Protein 6DTR (pdb70)

Sequence (393 aa):
AVKITMTSGGVGKELEVLKKQLEMFHQQYPDIEVEIIPMPDSSTERHDLYVTYFAAGETDPDVLMLDVIWPAEFAPFLEDLTADKDYFELGEFLPGTVMSVTVNGRRIVAVPWFTDAGLLYYRKDLLEKYGYDHAPRTWDELVEMAKKISQAEGIHGFVWQGARYEGLVCDFLEYLWSFGGDVLDESGKVVIDSPEAVAALQFMVDLIYKHKVTPEGVTTTYMEEDARRIFQNGEAVFMRNWPYAWSLVNSDESPIKGKVGVAPLPMGPGGRRAATLLGGWVLGINKFSSPEEKEAAKKLIKFLTSYDQQLYKAINAGQNPTRKAVYKDPKLKEAAPFMVELLGVFINALPRPRVANYTEVSDVIQRYVHAALTRQTTSEDAIKNIAKELKFLLGQ

B-factor: mean 48.44, std 20.71, range [21.74, 165.63]

Organism: Thermotoga maritima (strain ATCC 43589 / DSM 3109 / JCM 10099 / NBRC 100826 / MSB8) (NCBI:txid243274)

Solvent-accessible surface area: 16504 Å² total; per-residue (Å²): 113,40,93,0,7,0,0,6,21,29,75,54,127,45,45,89,10,3,96,114,0,17,114,61,0,77,143,119,66,93,98,10,85,31,83,42,39,116,23,33,123,49,46,107,103,6,37,87,63,0,65,80,43,13,81,72,31,75,83,53,0,0,0,0,8,0,22,12,38,14,3,10,44,2,21,81,66,5,34,67,0,33,105,25,78,116,84,3,83,2,62,88,3,1,74,5,4,28,74,1,0,29,13,142,49,114,9,5,0,0,2,6,24,3,46,0,0,0,0,0,32,24,89,40,9,5,117,140,54,62,45,140,80,16,0,140,52,3,75,45,0,11,116,2,0,98,115,0,14,148,65,60,63,31,77,1,0,0,0,0,0,8,147,44,51,5,0,0,2,1,0,0,3,6,0,11,1,22,40,8,64,3,32,56,184,90,26,108,12,52,0,83,23,113,68,0,34,45,0,0,69,19,0,16,28,0,8,38,139,50,152,3,4,24,116,31,0,18,97,32,88,36,64,60,0,26,142,39,0,21,104,18,70,0,0,0,0,4,0,35,11,84,0,52,81,65,0,40,30,119,144,8,87,3,97,48,81,6,9,19,13,35,3,0,62,2,95,89,22,106,42,3,2,0,2,9,11,53,3,0,0,0,0,86,85,6,36,106,99,30,38,81,4,0,34,60,0,0,91,18,1,1,31,72,103,13,5,19,52,10,3,57,57,9,48,19,8,2,1,22,83,50,0,1,153,20,102,110,0,136,140,62,25,82,25,13,38,103,1,34,33,6,2,94,36,3,30,12,22,17,99,16,60,46,12,81,92,2,2,78,20,1,21,143,36,0,21,18,2,0,43,165,133,40,82,6,92,59,0,0,100,53,0,5,119,57,0,87,135,50,43,70,104

Structure (mmCIF, N/CA/C/O backbone):
data_6DTR
#
_entry.id   6DTR
#
_cell.length_a   65.500
_cell.length_b   137.478
_cell.length_c   145.019
_cell.angle_alpha   90.000
_cell.angle_beta   90.000
_cell.angle_gamma   90.000
#
_symmetry.space_group_name_H-M   'C 2 2 21'
#
loop_
_entity.id
_entity.type
_entity.pdbx_description
1 polymer 'maltose-binding protein MalE3'
2 non-polymer 'SULFATE ION'
3 water water
#
loop_
_atom_site.group_PDB
_atom_site.id
_atom_site.type_symbol
_atom_site.label_atom_id
_atom_site.label_alt_id
_atom_site.label_comp_id
_atom_site.label_asym_id
_atom_site.label_entity_id
_atom_site.label_seq_id
_atom_site.pdbx_PDB_ins_code
_atom_site.Cartn_x
_atom_site.Cartn_y
_atom_site.Cartn_z
_atom_site.occupancy
_atom_site.B_iso_or_equiv
_atom_site.auth_seq_id
_atom_site.auth_comp_id
_atom_site.auth_asym_id
_atom_site.auth_atom_id
_atom_site.pdbx_PDB_model_num
ATOM 1 N N . ALA A 1 2 ? 12.690 -6.017 36.821 1.00 75.09 19 ALA A N 1
ATOM 2 C CA . ALA A 1 2 ? 12.093 -7.299 36.465 1.00 70.66 19 ALA A CA 1
ATOM 3 C C . ALA A 1 2 ? 11.726 -7.332 34.982 1.00 76.29 19 ALA A C 1
ATOM 4 O O . ALA A 1 2 ? 12.149 -8.227 34.253 1.00 97.23 19 ALA A O 1
ATOM 6 N N . VAL A 1 3 ? 10.942 -6.352 34.537 1.00 64.36 20 VAL A N 1
ATOM 7 C CA . VAL A 1 3 ? 10.506 -6.266 33.148 1.00 53.90 20 VAL A CA 1
ATOM 8 C C . VAL A 1 3 ? 11.435 -5.321 32.401 1.00 52.24 20 VAL A C 1
ATOM 9 O O . VAL A 1 3 ? 11.640 -4.173 32.817 1.00 58.23 20 VAL A O 1
ATOM 13 N N . LYS A 1 4 ? 12.001 -5.803 31.303 1.00 58.47 21 LYS A N 1
ATOM 14 C CA . LYS A 1 4 ? 12.914 -5.037 30.469 1.00 66.51 21 LYS A CA 1
ATOM 15 C C . LYS A 1 4 ? 12.247 -4.762 29.128 1.00 66.35 21 LYS A C 1
ATOM 16 O O . LYS A 1 4 ? 11.782 -5.692 28.461 1.00 68.16 21 LYS A O 1
ATOM 22 N N . ILE A 1 5 ? 12.188 -3.488 28.738 1.00 54.46 22 ILE A N 1
ATOM 23 C CA . ILE A 1 5 ? 11.645 -3.094 27.446 1.00 45.13 22 ILE A CA 1
ATOM 24 C C . ILE A 1 5 ? 12.666 -2.213 26.742 1.00 47.11 22 ILE A C 1
ATOM 25 O O . ILE A 1 5 ? 13.540 -1.611 27.367 1.00 47.33 22 ILE A O 1
ATOM 30 N N . THR A 1 6 ? 12.544 -2.145 25.418 1.00 44.51 23 THR A N 1
ATOM 31 C CA . THR A 1 6 ? 13.449 -1.364 24.591 1.00 51.67 23 THR A CA 1
ATOM 32 C C . THR A 1 6 ? 12.679 -0.282 23.841 1.00 49.94 23 THR A C 1
ATOM 33 O O . THR A 1 6 ? 11.475 -0.405 23.595 1.00 46.43 23 THR A O 1
ATOM 37 N N . MET A 1 7 ? 13.366 0.804 23.544 1.00 42.73 24 MET A N 1
ATOM 38 C CA . MET A 1 7 ? 12.805 1.958 22.877 1.00 51.79 24 MET A CA 1
ATOM 39 C C . MET A 1 7 ? 13.774 2.563 21.869 1.00 48.15 24 MET A C 1
ATOM 40 O O . MET A 1 7 ? 14.950 2.585 22.084 1.00 59.57 24 MET A O 1
ATOM 45 N N . THR A 1 8 ? 13.262 3.081 20.776 1.00 48.06 25 THR A N 1
ATOM 46 C CA . THR A 1 8 ? 14.085 3.663 19.739 1.00 56.34 25 THR A CA 1
ATOM 47 C C . THR A 1 8 ? 14.268 5.168 19.790 1.00 58.75 25 THR A C 1
ATOM 48 O O . THR A 1 8 ? 13.366 5.888 20.104 1.00 61.97 25 THR A O 1
ATOM 52 N N . SER A 1 9 ? 15.468 5.622 19.500 1.00 63.26 26 SER A N 1
ATOM 53 C CA . SER A 1 9 ? 15.779 7.033 19.424 1.00 56.68 26 SER A CA 1
ATOM 54 C C . SER A 1 9 ? 16.870 7.184 18.390 1.00 78.08 26 SER A C 1
ATOM 55 O O . SER A 1 9 ? 17.727 6.343 18.307 1.00 93.12 26 SER A O 1
ATOM 58 N N . GLY A 1 10 ? 16.859 8.232 17.583 1.00 88.15 27 GLY A N 1
ATOM 59 C CA . GLY A 1 10 ? 15.874 9.274 17.665 1.00 89.86 27 GLY A CA 1
ATOM 60 C C . GLY A 1 10 ? 16.349 10.569 18.278 1.00 93.04 27 GLY A C 1
ATOM 61 O O . GLY A 1 10 ? 15.508 11.376 18.656 1.00 112.06 27 GLY A O 1
ATOM 62 N N . GLY A 1 11 ? 17.651 10.773 18.429 1.00 77.23 28 GLY A N 1
ATOM 63 C CA . GLY A 1 11 ? 18.092 12.021 19.026 1.00 90.24 28 GLY A CA 1
ATOM 64 C C . GLY A 1 11 ? 19.428 12.677 18.775 1.00 101.21 28 GLY A C 1
ATOM 65 O O . GLY A 1 11 ? 20.437 12.033 18.561 1.00 93.84 28 GLY A O 1
ATOM 66 N N . VAL A 1 12 ? 19.402 14.002 18.853 1.00 120.66 29 VAL A N 1
ATOM 67 C CA . VAL A 1 12 ? 20.560 14.862 18.704 1.00 122.52 29 VAL A CA 1
ATOM 68 C C . VAL A 1 12 ? 21.214 14.795 20.066 1.00 107.72 29 VAL A C 1
ATOM 69 O O . VAL A 1 12 ? 20.686 14.135 20.933 1.00 113.37 29 VAL A O 1
ATOM 73 N N . GLY A 1 13 ? 22.358 15.438 20.258 1.00 94.41 30 GLY A N 1
ATOM 74 C CA . GLY A 1 13 ? 22.993 15.378 21.555 1.00 86.38 30 GLY A CA 1
ATOM 75 C C . GLY A 1 13 ? 22.233 15.970 22.722 1.00 86.31 30 GLY A C 1
ATOM 76 O O . GLY A 1 13 ? 22.081 15.282 23.702 1.00 83.02 30 GLY A O 1
ATOM 77 N N . LYS A 1 14 ? 21.696 17.182 22.646 1.00 79.28 31 LYS A N 1
ATOM 78 C CA . LYS A 1 14 ? 20.963 17.656 23.817 1.00 82.84 31 LYS A CA 1
ATOM 79 C C . LYS A 1 14 ? 19.636 16.927 23.982 1.00 77.18 31 LYS A C 1
ATOM 80 O O . LYS A 1 14 ? 19.224 16.628 25.108 1.00 71.13 31 LYS A O 1
ATOM 86 N N . GLU A 1 15 ? 18.953 16.630 22.875 1.00 73.78 32 GLU A N 1
ATOM 87 C CA . GLU A 1 15 ? 17.644 15.993 22.969 1.00 69.51 32 GLU A CA 1
ATOM 88 C C . GLU A 1 15 ? 17.747 14.555 23.466 1.00 69.59 32 GLU A C 1
ATOM 89 O O . GLU A 1 15 ? 16.801 14.047 24.078 1.00 74.24 32 GLU A O 1
ATOM 95 N N . LEU A 1 16 ? 18.877 13.884 23.223 1.00 71.89 33 LEU A N 1
ATOM 96 C CA . LEU A 1 16 ? 19.042 12.524 23.727 1.00 61.05 33 LEU A CA 1
ATOM 97 C C . LEU A 1 16 ? 19.517 12.511 25.173 1.00 62.17 33 LEU A C 1
ATOM 98 O O . LEU A 1 16 ? 19.134 11.619 25.939 1.00 63.83 33 LEU A O 1
ATOM 103 N N . GLU A 1 17 ? 20.351 13.476 25.564 1.00 58.80 34 GLU A N 1
ATOM 104 C CA . GLU A 1 17 ? 20.755 13.559 26.963 1.00 68.92 34 GLU A CA 1
ATOM 105 C C . GLU A 1 17 ? 19.561 13.850 27.863 1.00 63.77 34 GLU A C 1
ATOM 106 O O . GLU A 1 17 ? 19.501 13.353 28.993 1.00 49.95 34 GLU A O 1
ATOM 112 N N . VAL A 1 18 ? 18.595 14.630 27.375 1.00 60.81 35 VAL A N 1
ATOM 113 C CA . VAL A 1 18 ? 17.392 14.879 28.160 1.00 53.65 35 VAL A CA 1
ATOM 114 C C . VAL A 1 18 ? 16.532 13.621 28.232 1.00 53.95 35 VAL A C 1
ATOM 115 O O . VAL A 1 18 ? 15.922 13.333 29.269 1.00 44.33 35 VAL A O 1
ATOM 119 N N . LEU A 1 19 ? 16.477 12.844 27.146 1.00 40.72 36 LEU A N 1
ATOM 120 C CA . LEU A 1 19 ? 15.746 11.581 27.199 1.00 41.86 36 LEU A CA 1
ATOM 121 C C . LEU A 1 19 ? 16.334 10.652 28.252 1.00 47.24 36 LEU A C 1
ATOM 122 O O . LEU A 1 19 ? 15.596 9.931 28.935 1.00 48.38 36 LEU A O 1
ATOM 127 N N . LYS A 1 20 ? 17.661 10.660 28.401 1.00 42.17 37 LYS A N 1
ATOM 128 C CA . LYS A 1 20 ? 18.301 9.804 29.394 1.00 51.06 37 LYS A CA 1
ATOM 129 C C . LYS A 1 20 ? 17.879 10.190 30.805 1.00 42.50 37 LYS A C 1
ATOM 130 O O . LYS A 1 20 ? 17.599 9.318 31.635 1.00 46.28 37 LYS A O 1
ATOM 136 N N . LYS A 1 21 ? 17.828 11.492 31.091 1.00 42.72 38 LYS A N 1
ATOM 137 C CA . LYS A 1 21 ? 17.335 11.946 32.386 1.00 46.04 38 LYS A CA 1
ATOM 138 C C . LYS A 1 21 ? 15.879 11.553 32.591 1.00 49.28 38 LYS A C 1
ATOM 139 O O . LYS A 1 21 ? 15.494 11.126 33.687 1.00 49.43 38 LYS A O 1
ATOM 145 N N . GLN A 1 22 ? 15.053 11.688 31.546 1.00 44.99 39 GLN A N 1
ATOM 146 C CA . GLN A 1 22 ? 13.648 11.313 31.666 1.00 39.43 39 GLN A CA 1
ATOM 147 C C . GLN A 1 22 ? 13.503 9.836 32.000 1.00 36.81 39 GLN A C 1
ATOM 148 O O . GLN A 1 22 ? 12.671 9.459 32.832 1.00 40.36 39 GLN A O 1
ATOM 154 N N . LEU A 1 23 ? 14.301 8.984 31.355 1.00 39.39 40 LEU A N 1
ATOM 155 C CA . LEU A 1 23 ? 14.239 7.558 31.644 1.00 43.50 40 LEU A CA 1
ATOM 156 C C . LEU A 1 23 ? 14.734 7.256 33.052 1.00 44.94 40 LEU A C 1
ATOM 157 O O . LEU A 1 23 ? 14.228 6.335 33.701 1.00 45.82 40 LEU A O 1
ATOM 162 N N . GLU A 1 24 ? 15.713 8.021 33.539 1.00 41.36 41 GLU A N 1
ATOM 163 C CA . GLU A 1 24 ? 16.121 7.921 34.936 1.00 40.78 41 GLU A CA 1
ATOM 164 C C . GLU A 1 24 ? 14.941 8.181 35.865 1.00 46.90 41 GLU A C 1
ATOM 165 O O . GLU A 1 24 ? 14.630 7.363 36.740 1.00 44.94 41 GLU A O 1
ATOM 171 N N . MET A 1 25 ? 14.265 9.321 35.677 1.00 31.97 42 MET A N 1
ATOM 172 C CA . MET A 1 25 ? 13.116 9.652 36.515 1.00 43.83 42 MET A CA 1
ATOM 173 C C . MET A 1 25 ? 12.045 8.577 36.425 1.00 42.60 42 MET A C 1
ATOM 174 O O . MET A 1 25 ? 11.431 8.216 37.436 1.00 40.11 42 MET A O 1
ATOM 179 N N . PHE A 1 26 ? 11.806 8.056 35.216 1.00 36.26 43 PHE A N 1
ATOM 180 C CA . PHE A 1 26 ? 10.832 6.982 35.041 1.00 42.46 43 PHE A CA 1
ATOM 181 C C . PHE A 1 26 ? 11.213 5.753 35.860 1.00 41.15 43 PHE A C 1
ATOM 182 O O . PHE A 1 26 ? 10.349 5.116 36.479 1.00 40.05 43 PHE A O 1
ATOM 190 N N . HIS A 1 27 ? 12.503 5.406 35.880 1.00 35.87 44 HIS A N 1
ATOM 191 C CA . HIS A 1 27 ? 12.927 4.214 36.609 1.00 52.14 44 HIS A CA 1
ATOM 192 C C . HIS A 1 27 ? 12.777 4.396 38.119 1.00 41.67 44 HIS A C 1
ATOM 193 O O . HIS A 1 27 ? 12.529 3.421 38.837 1.00 45.25 44 HIS A O 1
ATOM 200 N N . GLN A 1 28 ? 12.903 5.632 38.615 1.00 34.77 45 GLN A N 1
ATOM 201 C CA . GLN A 1 28 ? 12.654 5.897 40.031 1.00 41.65 45 GLN A CA 1
ATOM 202 C C . GLN A 1 28 ? 11.194 5.654 40.393 1.00 41.11 45 GLN A C 1
ATOM 203 O O . GLN A 1 28 ? 10.890 5.162 41.486 1.00 42.91 45 GLN A O 1
ATOM 209 N N . GLN A 1 29 ? 10.272 6.005 39.493 1.00 38.54 46 GLN A N 1
ATOM 210 C CA . GLN A 1 29 ? 8.856 5.798 39.767 1.00 39.73 46 GLN A CA 1
ATOM 211 C C . GLN A 1 29 ? 8.418 4.371 39.457 1.00 37.93 46 GLN A C 1
ATOM 212 O O . GLN A 1 29 ? 7.445 3.884 40.039 1.00 38.94 46 GLN A O 1
ATOM 218 N N . TYR A 1 30 ? 9.130 3.680 38.571 1.00 41.94 47 TYR A N 1
ATOM 219 C CA . TYR A 1 30 ? 8.838 2.291 38.224 1.00 48.05 47 TYR A CA 1
ATOM 220 C C . TYR A 1 30 ? 10.138 1.507 38.341 1.00 47.79 47 TYR A C 1
ATOM 221 O O . TYR A 1 30 ? 10.844 1.294 37.345 1.00 55.45 47 TYR A O 1
ATOM 230 N N . PRO A 1 31 ? 10.502 1.070 39.551 1.00 56.23 48 PRO A N 1
ATOM 231 C CA . PRO A 1 31 ? 11.771 0.345 39.718 1.00 54.58 48 PRO A CA 1
ATOM 232 C C . PRO A 1 31 ? 11.763 -1.050 39.121 1.00 52.12 48 PRO A C 1
ATOM 233 O O . PRO A 1 31 ? 12.843 -1.584 38.840 1.00 48.81 48 PRO A O 1
ATOM 237 N N . ASP A 1 32 ? 10.593 -1.653 38.913 1.00 42.81 49 ASP A N 1
ATOM 238 C CA . ASP A 1 32 ? 10.498 -2.972 38.298 1.00 48.54 49 ASP A CA 1
ATOM 239 C C . ASP A 1 32 ? 10.621 -2.949 36.777 1.00 57.20 49 ASP A C 1
ATOM 240 O O . ASP A 1 32 ? 10.549 -4.016 36.156 1.00 57.49 49 ASP A O 1
ATOM 245 N N . ILE A 1 33 ? 10.799 -1.781 36.160 1.00 49.78 50 ILE A N 1
ATOM 246 C CA . ILE A 1 33 ? 10.873 -1.663 34.707 1.00 56.67 50 ILE A CA 1
ATOM 247 C C . ILE A 1 33 ? 12.196 -1.014 34.331 1.00 46.73 50 ILE A C 1
ATOM 248 O O . ILE A 1 33 ? 12.528 0.068 34.828 1.00 52.67 50 ILE A O 1
ATOM 253 N N . GLU A 1 34 ? 12.942 -1.674 33.453 1.00 48.99 51 GLU A N 1
ATOM 254 C CA . GLU A 1 34 ? 14.170 -1.132 32.897 1.00 38.81 51 GLU A CA 1
ATOM 255 C C . GLU A 1 34 ? 13.955 -0.803 31.426 1.00 53.96 51 GLU A C 1
ATOM 256 O O . GLU A 1 34 ? 13.357 -1.588 30.684 1.00 45.18 51 GLU A O 1
ATOM 262 N N . VAL A 1 35 ? 14.436 0.362 31.009 1.00 45.41 52 VAL A N 1
ATOM 263 C CA . VAL A 1 35 ? 14.282 0.829 29.641 1.00 45.13 52 VAL A CA 1
ATOM 264 C C . VAL A 1 35 ? 15.664 0.900 29.013 1.00 45.99 52 VAL A C 1
ATOM 265 O O . VAL A 1 35 ? 16.608 1.417 29.622 1.00 51.55 52 VAL A O 1
ATOM 269 N N . GLU A 1 36 ? 15.778 0.370 27.801 1.00 44.57 53 GLU A N 1
ATOM 270 C CA . GLU A 1 36 ? 17.023 0.334 27.052 1.00 53.49 53 GLU A CA 1
ATOM 271 C C . GLU A 1 36 ? 16.800 1.052 25.730 1.00 53.00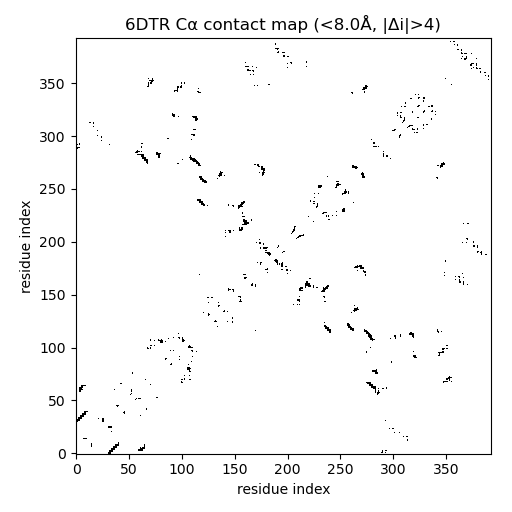 53 GLU A C 1
ATOM 272 O O . GLU A 1 36 ? 15.831 0.762 25.020 1.00 50.51 53 GLU A O 1
ATOM 278 N N . ILE A 1 37 ? 17.669 2.003 25.415 1.00 45.94 54 ILE A N 1
ATOM 279 C CA . ILE A 1 37 ? 17.548 2.769 24.181 1.00 60.05 54 ILE A CA 1
ATOM 280 C C . ILE A 1 37 ? 18.268 2.020 23.067 1.00 58.03 54 ILE A C 1
ATOM 281 O O . ILE A 1 37 ? 19.449 1.688 23.193 1.00 63.66 54 ILE A O 1
ATOM 286 N N . ILE A 1 38 ? 17.546 1.746 21.982 1.00 69.38 55 ILE A N 1
ATOM 287 C CA . ILE A 1 38 ? 18.131 1.137 20.786 1.00 65.24 55 ILE A CA 1
ATOM 288 C C . ILE A 1 38 ? 18.562 2.268 19.859 1.00 62.25 55 ILE A C 1
ATOM 289 O O . ILE A 1 38 ? 17.694 2.987 19.334 1.00 55.44 55 ILE A O 1
ATOM 294 N N . PRO A 1 39 ? 19.861 2.472 19.639 1.00 79.67 56 PRO A N 1
ATOM 295 C CA . PRO A 1 39 ? 20.304 3.582 18.789 1.00 83.22 56 PRO A CA 1
ATOM 296 C C . PRO A 1 39 ? 19.784 3.428 17.369 1.00 77.19 56 PRO A C 1
ATOM 297 O O . PRO A 1 39 ? 19.725 2.324 16.825 1.00 77.32 56 PRO A O 1
ATOM 301 N N . MET A 1 40 ? 19.420 4.556 16.772 1.00 86.11 57 MET A N 1
ATOM 302 C CA . MET A 1 40 ? 18.698 4.596 15.515 1.00 93.15 57 MET A CA 1
ATOM 303 C C . MET A 1 40 ? 19.325 5.631 14.592 1.00 117.08 57 MET A C 1
ATOM 304 O O . MET A 1 40 ? 19.872 6.637 15.063 1.00 92.64 57 MET A O 1
ATOM 309 N N . PRO A 1 41 ? 19.296 5.397 13.275 1.00 126.00 58 PRO A N 1
ATOM 310 C CA . PRO A 1 41 ? 19.890 6.363 12.343 1.00 117.43 58 PRO A CA 1
ATOM 311 C C . PRO A 1 41 ? 19.207 7.719 12.436 1.00 134.03 58 PRO A C 1
ATOM 312 O O . PRO A 1 41 ? 17.989 7.814 12.602 1.00 132.73 58 PRO A O 1
ATOM 316 N N . ASP A 1 42 ? 20.012 8.778 12.328 1.00 131.16 59 ASP A N 1
ATOM 317 C CA . ASP A 1 42 ? 19.461 10.124 12.420 1.00 132.56 59 ASP A CA 1
ATOM 318 C C . ASP A 1 42 ? 18.647 10.484 11.185 1.00 132.65 59 ASP A C 1
ATOM 319 O O . ASP A 1 42 ? 17.739 11.319 11.269 1.00 130.89 59 ASP A O 1
ATOM 324 N N . SER A 1 43 ? 18.947 9.871 10.042 1.00 128.62 60 SER A N 1
ATOM 325 C CA . SER A 1 43 ? 18.175 10.121 8.832 1.00 125.71 60 SER A CA 1
ATOM 326 C C . SER A 1 43 ? 16.787 9.503 8.954 1.00 118.70 60 SER A C 1
ATOM 327 O O . SER A 1 43 ? 16.637 8.363 9.405 1.00 116.24 60 SER A O 1
ATOM 330 N N . SER A 1 44 ? 15.769 10.269 8.558 1.00 114.05 61 SER A N 1
ATOM 331 C CA . SER A 1 44 ? 14.404 9.759 8.602 1.00 102.98 61 SER A CA 1
ATOM 332 C C . SER A 1 44 ? 14.217 8.609 7.620 1.00 113.98 61 SER A C 1
ATOM 333 O O . SER A 1 44 ? 13.501 7.643 7.910 1.00 105.47 61 SER A O 1
ATOM 336 N N . THR A 1 45 ? 14.874 8.686 6.461 1.00 132.06 62 THR A N 1
ATOM 337 C CA . THR A 1 45 ? 14.729 7.654 5.438 1.00 119.36 62 THR A CA 1
ATOM 338 C C . THR A 1 45 ? 15.461 6.376 5.831 1.00 114.53 62 THR A C 1
ATOM 339 O O . THR A 1 45 ? 14.887 5.281 5.792 1.00 107.37 62 THR A O 1
ATOM 343 N N . GLU A 1 46 ? 16.736 6.498 6.214 1.00 116.40 63 GLU A N 1
ATOM 344 C CA . GLU A 1 46 ? 17.555 5.360 6.628 1.00 117.21 63 GLU A CA 1
ATOM 345 C C . GLU A 1 46 ? 16.949 4.589 7.795 1.00 113.27 63 GLU A C 1
ATOM 346 O O . GLU A 1 46 ? 17.416 3.488 8.109 1.00 105.01 63 GLU A O 1
ATOM 352 N N . ARG A 1 47 ? 15.912 5.136 8.427 1.00 116.78 64 ARG A N 1
ATOM 353 C CA . ARG A 1 47 ? 15.294 4.575 9.617 1.00 115.64 64 ARG A CA 1
ATOM 354 C C . ARG A 1 47 ? 13.879 4.068 9.375 1.00 104.74 64 ARG A C 1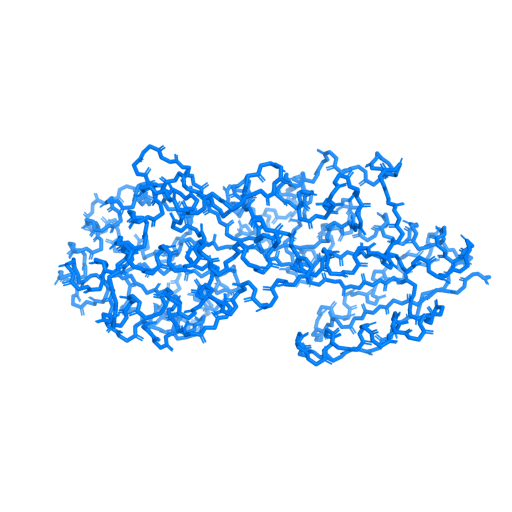
ATOM 355 O O . ARG A 1 47 ? 13.407 3.205 10.124 1.00 77.47 64 ARG A O 1
ATOM 363 N N . HIS A 1 48 ? 13.205 4.572 8.340 1.00 98.57 65 HIS A N 1
ATOM 364 C CA . HIS A 1 48 ? 11.898 4.045 7.968 1.00 97.13 65 HIS A CA 1
ATOM 365 C C . HIS A 1 48 ? 12.001 2.602 7.482 1.00 115.20 65 HIS A C 1
ATOM 366 O O . HIS A 1 48 ? 11.123 1.780 7.770 1.00 100.95 65 HIS A O 1
ATOM 373 N N . ASP A 1 49 ? 13.064 2.276 6.740 1.00 133.05 66 ASP A N 1
ATOM 374 C CA . ASP A 1 49 ? 13.271 0.902 6.295 1.00 127.32 66 ASP A CA 1
ATOM 375 C C . ASP A 1 49 ? 13.756 0.008 7.426 1.00 120.66 66 ASP A C 1
ATOM 376 O O . ASP A 1 49 ? 13.551 -1.210 7.379 1.00 110.95 66 ASP A O 1
ATOM 381 N N . LEU A 1 50 ? 14.400 0.592 8.440 1.00 115.44 67 LEU A N 1
ATOM 382 C CA . LEU A 1 50 ? 14.855 -0.188 9.586 1.00 119.14 67 LEU A CA 1
ATOM 383 C C . LEU A 1 50 ? 13.675 -0.814 10.321 1.00 113.92 67 LEU A C 1
ATOM 384 O O . LEU A 1 50 ? 13.713 -1.993 10.691 1.00 106.89 67 LEU A O 1
ATOM 389 N N . TYR A 1 51 ? 12.608 -0.037 10.524 1.00 116.93 68 TYR A N 1
ATOM 390 C CA . TYR A 1 51 ? 11.443 -0.530 11.253 1.00 100.18 68 TYR A CA 1
ATOM 391 C C . TYR A 1 51 ? 10.694 -1.597 10.464 1.00 116.25 68 TYR A C 1
ATOM 392 O O . TYR A 1 51 ? 10.255 -2.603 11.035 1.00 107.27 68 TYR A O 1
ATOM 401 N N . VAL A 1 52 ? 10.494 -1.370 9.160 1.00 122.77 69 VAL A N 1
ATOM 402 C CA . VAL A 1 52 ? 9.805 -2.346 8.319 1.00 89.13 69 VAL A CA 1
ATOM 403 C C . VAL A 1 52 ? 10.508 -3.693 8.385 1.00 92.46 69 VAL A C 1
ATOM 404 O O . VAL A 1 52 ? 9.862 -4.744 8.296 1.00 83.32 69 VAL A O 1
ATOM 408 N N . THR A 1 53 ? 11.831 -3.683 8.583 1.00 106.23 70 THR A N 1
ATOM 409 C CA . THR A 1 53 ? 12.571 -4.914 8.846 1.00 81.89 70 THR A CA 1
ATOM 410 C C . THR A 1 53 ? 12.121 -5.571 10.146 1.00 90.35 70 THR A C 1
ATOM 411 O O . THR A 1 53 ? 11.955 -6.795 10.198 1.00 95.22 70 THR A O 1
ATOM 415 N N . TYR A 1 54 ? 11.929 -4.776 11.208 1.00 93.85 71 TYR A N 1
ATOM 416 C CA . TYR A 1 54 ? 11.460 -5.320 12.483 1.00 85.70 71 TYR A CA 1
ATOM 417 C C . TYR A 1 54 ? 10.096 -5.985 12.340 1.00 93.54 71 TYR A C 1
ATOM 418 O O . TYR A 1 54 ? 9.820 -6.999 12.989 1.00 85.58 71 TYR A O 1
ATOM 427 N N . PHE A 1 55 ? 9.224 -5.418 11.506 1.00 110.66 72 PHE A N 1
ATOM 428 C CA . PHE A 1 55 ? 7.907 -5.993 11.259 1.00 111.42 72 PHE A CA 1
ATOM 429 C C . PHE A 1 55 ? 7.867 -6.899 10.034 1.00 117.48 72 PHE A C 1
ATOM 430 O O . PHE A 1 55 ? 6.902 -7.658 9.868 1.00 98.73 72 PHE A O 1
ATOM 438 N N . ALA A 1 56 ? 8.876 -6.834 9.169 1.00 98.60 73 ALA A N 1
ATOM 439 C CA . ALA A 1 56 ? 9.068 -7.902 8.198 1.00 98.10 73 ALA A CA 1
ATOM 440 C C . ALA A 1 56 ? 9.260 -9.207 8.957 1.00 101.32 73 ALA A C 1
ATOM 441 O O . ALA A 1 56 ? 8.436 -10.123 8.862 1.00 73.87 73 ALA A O 1
ATOM 443 N N . ALA A 1 57 ? 10.324 -9.267 9.755 1.00 114.59 74 ALA A N 1
ATOM 444 C CA . ALA A 1 57 ? 10.677 -10.444 10.534 1.00 90.80 74 ALA A CA 1
ATOM 445 C C . ALA A 1 57 ? 9.927 -10.542 11.858 1.00 98.64 74 ALA A C 1
ATOM 446 O O . ALA A 1 57 ? 10.134 -11.518 12.590 1.00 94.67 74 ALA A O 1
ATOM 448 N N . GLY A 1 58 ? 9.080 -9.565 12.189 1.00 101.75 75 GLY A N 1
ATOM 449 C CA . GLY A 1 58 ? 8.221 -9.641 13.359 1.00 85.47 75 GLY A CA 1
ATOM 450 C C . GLY A 1 58 ? 8.955 -9.783 14.676 1.00 105.46 75 GLY A C 1
ATOM 451 O O . GLY A 1 58 ? 8.597 -10.621 15.508 1.00 98.43 75 GLY A O 1
ATOM 452 N N . GLU A 1 59 ? 9.980 -8.960 14.876 1.00 116.52 76 GLU A N 1
ATOM 453 C CA . GLU A 1 59 ? 10.795 -9.044 16.079 1.00 95.48 76 GLU A CA 1
ATOM 454 C C . GLU A 1 59 ? 9.992 -8.671 17.320 1.00 86.41 76 GLU A C 1
ATOM 455 O O . GLU A 1 59 ? 9.038 -7.892 17.263 1.00 84.39 76 GLU A O 1
ATOM 461 N N . THR A 1 60 ? 10.390 -9.253 18.455 1.00 107.42 77 THR A N 1
ATOM 462 C CA . THR A 1 60 ? 9.843 -8.858 19.746 1.00 104.19 77 THR A CA 1
ATOM 463 C C . THR A 1 60 ? 10.400 -7.526 20.227 1.00 104.16 77 THR A C 1
ATOM 464 O O . THR A 1 60 ? 9.773 -6.874 21.069 1.00 79.79 77 THR A O 1
ATOM 468 N N . ASP A 1 61 ? 11.559 -7.120 19.718 1.00 95.40 78 ASP A N 1
ATOM 469 C CA . ASP A 1 61 ? 12.151 -5.828 20.024 1.00 63.44 78 ASP A CA 1
ATOM 470 C C . ASP A 1 61 ? 12.342 -5.048 18.731 1.00 74.09 78 ASP A C 1
ATOM 471 O O . ASP A 1 61 ? 12.659 -5.636 17.698 1.00 82.94 78 ASP A O 1
ATOM 476 N N . PRO A 1 62 ? 12.172 -3.716 18.782 1.00 56.93 79 PRO A N 1
ATOM 477 C CA . PRO A 1 62 ? 11.888 -2.900 19.968 1.00 59.26 79 PRO A CA 1
ATOM 478 C C . PRO A 1 62 ? 10.425 -2.899 20.383 1.00 53.08 79 PRO A C 1
ATOM 479 O O . PRO A 1 62 ? 9.544 -3.185 19.569 1.00 51.62 79 PRO A O 1
ATOM 483 N N . ASP A 1 63 ? 10.179 -2.572 21.650 1.00 49.65 80 ASP A N 1
ATOM 484 C CA . ASP A 1 63 ? 8.824 -2.526 22.182 1.00 42.22 80 ASP A CA 1
ATOM 485 C C . ASP A 1 63 ? 8.162 -1.170 21.967 1.00 39.25 80 ASP A C 1
ATOM 486 O O . ASP A 1 63 ? 6.966 -1.106 21.662 1.00 37.51 80 ASP A O 1
ATOM 491 N N . VAL A 1 64 ? 8.911 -0.084 22.128 1.00 35.50 81 VAL A N 1
ATOM 492 C CA . VAL A 1 64 ? 8.376 1.266 22.007 1.00 42.79 81 VAL A CA 1
ATOM 493 C C . VAL A 1 64 ? 9.000 1.909 20.779 1.00 48.14 81 VAL A C 1
ATOM 494 O O . VAL A 1 64 ? 10.226 2.072 20.707 1.00 44.42 81 VAL A O 1
ATOM 498 N N . LEU A 1 65 ? 8.155 2.281 19.821 1.00 37.56 82 LEU A N 1
ATOM 499 C CA . LEU A 1 65 ? 8.600 2.832 18.548 1.00 52.43 82 LEU A CA 1
ATOM 500 C C . LEU A 1 65 ? 8.439 4.347 18.553 1.00 33.12 82 LEU A C 1
ATOM 501 O O . LEU A 1 65 ? 7.358 4.862 18.861 1.00 38.20 82 LEU A O 1
ATOM 506 N N . MET A 1 66 ? 9.511 5.055 18.212 1.00 33.85 83 MET A N 1
ATOM 507 C CA . MET A 1 66 ? 9.441 6.485 17.934 1.00 39.60 83 MET A CA 1
ATOM 508 C C . MET A 1 66 ? 9.167 6.655 16.442 1.00 45.73 83 MET A C 1
ATOM 509 O O . MET A 1 66 ? 10.008 6.307 15.607 1.00 48.34 83 MET A O 1
ATOM 514 N N . LEU A 1 67 ? 7.992 7.183 16.106 1.00 46.31 84 LEU A N 1
ATOM 515 C CA . LEU A 1 67 ? 7.509 7.220 14.731 1.00 35.48 84 LEU A CA 1
ATOM 516 C C . LEU A 1 67 ? 7.313 8.652 14.260 1.00 35.82 84 LEU A C 1
ATOM 517 O O . LEU A 1 67 ? 6.771 9.487 14.990 1.00 36.38 84 LEU A O 1
ATOM 522 N N . ASP A 1 68 ? 7.746 8.926 13.030 1.00 38.46 85 ASP A N 1
ATOM 523 C CA . ASP A 1 68 ? 7.410 10.181 12.373 1.00 29.95 85 ASP A CA 1
ATOM 524 C C . ASP A 1 68 ? 5.897 10.294 12.214 1.00 32.79 85 ASP A C 1
ATOM 525 O O . ASP A 1 68 ? 5.185 9.296 12.074 1.00 31.89 85 ASP A O 1
ATOM 530 N N . VAL A 1 69 ? 5.404 11.534 12.243 1.00 32.55 86 VAL A N 1
ATOM 531 C CA . VAL A 1 69 ? 3.964 11.769 12.229 1.00 35.05 86 VAL A CA 1
ATOM 532 C C . VAL A 1 69 ? 3.310 11.278 10.936 1.00 40.33 86 VAL A C 1
ATOM 533 O O . VAL A 1 69 ? 2.087 11.094 10.891 1.00 31.87 86 VAL A O 1
ATOM 537 N N . ILE A 1 70 ? 4.091 11.044 9.878 1.00 25.84 87 ILE A N 1
ATOM 538 C CA . ILE A 1 70 ? 3.528 10.541 8.629 1.00 39.91 87 ILE A CA 1
ATOM 539 C C . ILE A 1 70 ? 3.616 9.024 8.499 1.00 42.27 87 ILE A C 1
ATOM 540 O O . ILE A 1 70 ? 3.226 8.484 7.456 1.00 46.55 87 ILE A O 1
ATOM 545 N N . TRP A 1 71 ? 4.099 8.315 9.526 1.00 34.47 88 TRP A N 1
ATOM 546 C CA . TRP A 1 71 ? 4.230 6.858 9.464 1.00 34.61 88 TRP A CA 1
ATOM 547 C C . TRP A 1 71 ? 3.093 6.034 10.085 1.00 39.87 88 TRP A C 1
ATOM 548 O O . TRP A 1 71 ? 2.985 4.846 9.755 1.00 39.47 88 TRP A O 1
ATOM 559 N N . PRO A 1 72 ? 2.250 6.569 10.987 1.00 38.97 89 PRO A N 1
ATOM 560 C CA . PRO A 1 72 ? 1.261 5.689 11.647 1.00 38.15 89 PRO A CA 1
ATOM 561 C C . PRO A 1 72 ? 0.422 4.808 10.733 1.00 36.27 89 PRO A C 1
ATOM 562 O O . PRO A 1 72 ? 0.186 3.641 11.074 1.00 36.33 89 PRO A O 1
ATOM 566 N N . ALA A 1 73 ? -0.050 5.324 9.595 1.00 38.63 90 ALA A N 1
ATOM 567 C CA . ALA A 1 73 ? -0.911 4.515 8.734 1.00 39.51 90 ALA A CA 1
ATOM 568 C C . ALA A 1 73 ? -0.152 3.337 8.139 1.00 38.07 90 ALA A C 1
ATOM 569 O O . ALA A 1 73 ? -0.709 2.246 7.985 1.00 46.17 90 ALA A O 1
ATOM 571 N N . GLU A 1 74 ? 1.124 3.534 7.811 1.00 37.01 91 GLU A N 1
ATOM 572 C CA . GLU A 1 74 ? 1.917 2.443 7.258 1.00 34.63 91 GLU A CA 1
ATOM 573 C C . GLU A 1 74 ? 2.189 1.368 8.303 1.00 51.66 91 GLU A C 1
ATOM 574 O O . GLU A 1 74 ? 2.162 0.172 7.992 1.00 43.58 91 GLU A O 1
ATOM 580 N N . PHE A 1 75 ? 2.452 1.773 9.544 1.00 38.72 92 PHE A N 1
ATOM 581 C CA . PHE A 1 75 ? 2.791 0.846 10.615 1.00 36.68 92 PHE A CA 1
ATOM 582 C C . PHE A 1 75 ? 1.575 0.282 11.338 1.00 37.48 92 PHE A C 1
ATOM 583 O O . PHE A 1 75 ? 1.730 -0.650 12.131 1.00 40.43 92 PHE A O 1
ATOM 591 N N . ALA A 1 76 ? 0.384 0.823 11.090 1.00 35.42 93 ALA A N 1
ATOM 592 C CA . ALA A 1 76 ? -0.795 0.467 11.877 1.00 33.16 93 ALA A CA 1
ATOM 593 C C . ALA A 1 76 ? -1.073 -1.034 11.981 1.00 48.52 93 ALA A C 1
ATOM 594 O O . ALA A 1 76 ? -1.510 -1.474 13.060 1.00 43.33 93 ALA A O 1
ATOM 596 N N . PRO A 1 77 ? -0.878 -1.862 10.946 1.00 44.30 94 PRO A N 1
ATOM 597 C CA . PRO A 1 77 ? -1.124 -3.304 11.126 1.00 40.98 94 PRO A CA 1
ATOM 598 C C . PRO A 1 77 ? -0.189 -3.966 12.123 1.00 44.38 94 PRO A C 1
ATOM 599 O O . PRO A 1 77 ? -0.507 -5.056 12.612 1.00 41.75 94 PRO A O 1
ATOM 603 N N . PHE A 1 78 ? 0.940 -3.343 12.457 1.00 38.99 95 PHE A N 1
ATOM 604 C CA . PHE A 1 78 ? 1.912 -3.932 13.364 1.00 33.30 95 PHE A CA 1
ATOM 605 C C . PHE A 1 78 ? 1.977 -3.235 14.717 1.00 49.12 95 PHE A C 1
ATOM 606 O O . PHE A 1 78 ? 2.832 -3.584 15.538 1.00 47.26 95 PHE A O 1
ATOM 614 N N . LEU A 1 79 ? 1.097 -2.277 14.979 1.00 38.98 96 LEU A N 1
ATOM 615 C CA . LEU A 1 79 ? 1.121 -1.518 16.219 1.00 41.01 96 LEU A CA 1
ATOM 616 C C . LEU A 1 79 ? -0.041 -1.931 17.112 1.00 42.45 96 LEU A C 1
ATOM 617 O O . LEU A 1 79 ? -1.140 -2.226 16.637 1.00 40.97 96 LEU A O 1
ATOM 622 N N . GLU A 1 80 ? 0.223 -1.959 18.415 1.00 46.26 97 GLU A N 1
ATOM 623 C CA . GLU A 1 80 ? -0.815 -2.254 19.393 1.00 38.88 97 GLU A CA 1
ATOM 624 C C . GLU A 1 80 ? -1.951 -1.245 19.280 1.00 36.42 97 GLU A C 1
ATOM 625 O O . GLU A 1 80 ? -1.723 -0.042 19.126 1.00 38.01 97 GLU A O 1
ATOM 631 N N . ASP A 1 81 ? -3.182 -1.743 19.335 1.00 37.08 98 ASP A N 1
ATOM 632 C CA . ASP A 1 81 ? -4.342 -0.865 19.312 1.00 32.93 98 ASP A CA 1
ATOM 633 C C . ASP A 1 81 ? -4.515 -0.234 20.686 1.00 43.94 98 ASP A C 1
ATOM 634 O O . ASP A 1 81 ? -4.577 -0.937 21.699 1.00 46.62 98 ASP A O 1
ATOM 639 N N . LEU A 1 82 ? -4.587 1.096 20.716 1.00 38.48 99 LEU A N 1
ATOM 640 C CA . LEU A 1 82 ? -4.666 1.847 21.961 1.00 40.21 99 LEU A CA 1
ATOM 641 C C . LEU A 1 82 ? -6.013 2.530 22.146 1.00 43.90 99 LEU A C 1
ATOM 642 O O . LEU A 1 82 ? -6.158 3.353 23.057 1.00 43.07 99 LEU A O 1
ATOM 647 N N . THR A 1 83 ? -7.001 2.202 21.309 1.00 37.04 100 THR A N 1
ATOM 648 C CA . THR A 1 83 ? -8.278 2.910 21.350 1.00 42.90 100 THR A CA 1
ATOM 649 C C . THR A 1 83 ? -8.938 2.795 22.718 1.00 40.67 100 THR A C 1
ATOM 650 O O . THR A 1 83 ? -9.541 3.757 23.204 1.00 47.60 100 THR A O 1
ATOM 654 N N . ALA A 1 84 ? -8.845 1.623 23.352 1.00 42.76 101 ALA A N 1
ATOM 655 C CA . ALA A 1 84 ? -9.442 1.447 24.672 1.00 46.40 101 ALA A CA 1
ATOM 656 C C . ALA A 1 84 ? -8.721 2.257 25.736 1.00 45.96 101 ALA A C 1
ATOM 657 O O . ALA A 1 84 ? -9.303 2.526 26.790 1.00 52.86 101 ALA A O 1
ATOM 659 N N . ASP A 1 85 ? -7.478 2.663 25.472 1.00 43.80 102 ASP A N 1
ATOM 660 C CA . ASP A 1 85 ? -6.655 3.399 26.419 1.00 35.48 102 ASP A CA 1
ATOM 661 C C . ASP A 1 85 ? -6.690 4.906 26.189 1.00 43.13 102 ASP A C 1
ATOM 662 O O . ASP A 1 85 ? -5.833 5.623 26.716 1.00 35.71 102 ASP A O 1
ATOM 667 N N . LYS A 1 86 ? -7.660 5.408 25.423 1.00 35.47 103 LYS A N 1
ATOM 668 C CA . LYS A 1 86 ? -7.605 6.817 25.057 1.00 46.99 103 LYS A CA 1
ATOM 669 C C . LYS A 1 86 ? -7.770 7.719 26.275 1.00 39.05 103 LYS A C 1
ATOM 670 O O . LYS A 1 86 ? -7.157 8.790 26.333 1.00 37.13 103 LYS A O 1
ATOM 676 N N . ASP A 1 87 ? -8.554 7.299 27.268 1.00 39.07 104 ASP A N 1
ATOM 677 C CA . ASP A 1 87 ? -8.682 8.108 28.475 1.00 38.29 104 ASP A CA 1
ATOM 678 C C . ASP A 1 87 ? -7.519 7.883 29.433 1.00 36.50 104 ASP A C 1
ATOM 679 O O . ASP A 1 87 ? -7.115 8.815 30.135 1.00 40.36 104 ASP A O 1
ATOM 684 N N . TYR A 1 88 ? -6.957 6.672 29.454 1.00 31.18 105 TYR A N 1
ATOM 685 C CA . TYR A 1 88 ? -5.737 6.425 30.217 1.00 35.80 105 TYR A CA 1
ATOM 686 C C . TYR A 1 88 ? -4.622 7.375 29.796 1.00 43.38 105 TYR A C 1
ATOM 687 O O . TYR A 1 88 ? -3.882 7.893 30.642 1.00 36.57 105 TYR A O 1
ATOM 696 N N . PHE A 1 89 ? -4.494 7.627 28.497 1.00 37.15 106 PHE A N 1
ATOM 697 C CA . PHE A 1 89 ? -3.507 8.561 27.976 1.00 37.26 106 PHE A CA 1
ATOM 698 C C . PHE A 1 89 ? -4.002 10.005 27.935 1.00 33.81 106 PHE A C 1
ATOM 699 O O . PHE A 1 89 ? -3.224 10.896 27.575 1.00 39.27 106 PHE A O 1
ATOM 707 N N . GLU A 1 90 ? -5.269 10.252 28.285 1.00 30.99 107 GLU A N 1
ATOM 708 C CA . GLU A 1 90 ? -5.842 11.603 28.354 1.00 32.06 107 GLU A CA 1
ATOM 709 C C . GLU A 1 90 ? -5.776 12.325 27.008 1.00 33.04 107 GLU A C 1
ATOM 710 O O . GLU A 1 90 ? -5.459 13.515 26.936 1.00 31.56 107 GLU A O 1
ATOM 716 N N . LEU A 1 91 ? -6.115 11.611 25.931 1.00 37.89 108 LEU A N 1
ATOM 717 C CA . LEU A 1 91 ? -5.972 12.179 24.594 1.00 35.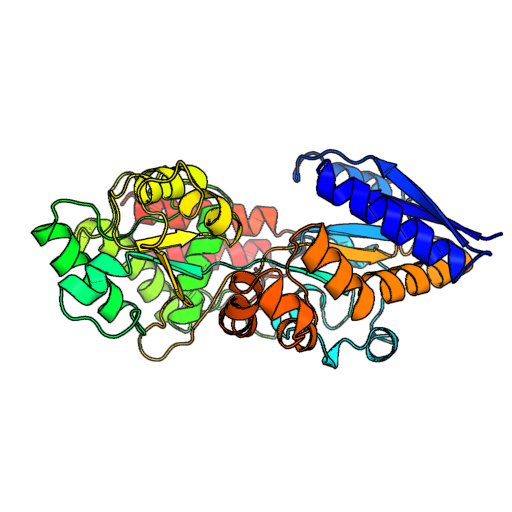81 108 LEU A CA 1
ATOM 718 C C . LEU A 1 91 ? -6.910 13.357 24.349 1.00 36.39 108 LEU A C 1
ATOM 719 O O . LEU A 1 91 ? -6.654 14.149 23.436 1.00 37.68 108 LEU A O 1
ATOM 724 N N . GLY A 1 92 ? -7.970 13.507 25.148 1.00 34.98 109 GLY A N 1
ATOM 725 C CA . GLY A 1 92 ? -8.828 14.672 25.026 1.00 34.09 109 GLY A CA 1
ATOM 726 C C . GLY A 1 92 ? -8.154 15.974 25.410 1.00 34.09 109 GLY A C 1
ATOM 727 O O . GLY A 1 92 ? -8.685 17.047 25.115 1.00 39.60 109 GLY A O 1
ATOM 728 N N . GLU A 1 93 ? -6.991 15.905 26.054 1.00 34.66 110 GLU A N 1
ATOM 729 C CA . GLU A 1 93 ? -6.237 17.080 26.460 1.00 28.82 110 GLU A CA 1
ATOM 730 C C . GLU A 1 93 ? -5.089 17.395 25.514 1.00 37.43 110 GLU A C 1
ATOM 731 O O . GLU A 1 93 ? -4.293 18.291 25.807 1.00 35.30 110 GLU A O 1
ATOM 737 N N . PHE A 1 94 ? -4.979 16.677 24.399 1.00 33.84 111 PHE A N 1
ATOM 738 C CA . PHE A 1 94 ? -3.959 16.915 23.388 1.00 31.53 111 PHE A CA 1
ATOM 739 C C . PHE A 1 94 ? -4.530 17.776 22.268 1.00 31.27 111 PHE A C 1
ATOM 740 O O . PHE A 1 94 ? -5.746 17.867 22.083 1.00 33.64 111 PHE A O 1
ATOM 748 N N . LEU A 1 95 ? -3.634 18.415 21.525 1.00 33.67 112 LEU A N 1
ATOM 749 C CA . LEU A 1 95 ? -4.053 19.224 20.387 1.00 36.89 112 LEU A CA 1
ATOM 750 C C . LEU A 1 95 ? -4.841 18.359 19.404 1.00 34.58 112 LEU A C 1
ATOM 751 O O . LEU A 1 95 ? -4.411 17.243 19.088 1.00 33.43 112 LEU A O 1
ATOM 756 N N . PRO A 1 96 ? -5.993 18.827 18.917 1.00 44.12 113 PRO A N 1
ATOM 757 C CA . PRO A 1 96 ? -6.834 17.973 18.056 1.00 41.05 113 PRO A CA 1
ATOM 758 C C . PRO A 1 96 ? -6.126 17.434 16.825 1.00 35.96 113 PRO A C 1
ATOM 759 O O . PRO A 1 96 ? -6.349 16.277 16.447 1.00 34.66 113 PRO A O 1
ATOM 763 N N . GLY A 1 97 ? -5.281 18.243 16.184 1.00 33.08 114 GLY A N 1
ATOM 764 C CA . GLY A 1 97 ? -4.572 17.768 15.007 1.00 32.55 114 GLY A CA 1
ATOM 765 C C . GLY A 1 97 ? -3.673 16.585 15.305 1.00 37.93 114 GLY A C 1
ATOM 766 O O . GLY A 1 97 ? -3.532 15.676 14.482 1.00 33.55 114 GLY A O 1
ATOM 767 N N . THR A 1 98 ? -3.062 16.571 16.492 1.00 33.24 115 THR A N 1
ATOM 768 C CA . THR A 1 98 ? -2.159 15.478 16.831 1.00 28.96 115 THR A CA 1
ATOM 769 C C . THR A 1 98 ? -2.926 14.191 17.127 1.00 31.19 115 THR A C 1
ATOM 770 O O . THR A 1 98 ? -2.423 13.092 16.861 1.00 31.09 115 THR A O 1
ATOM 774 N N . VAL A 1 99 ? -4.146 14.297 17.653 1.00 30.30 116 VAL A N 1
ATOM 775 C CA . VAL A 1 99 ? -4.954 13.100 17.862 1.00 32.80 116 VAL A CA 1
ATOM 776 C C . VAL A 1 99 ? -5.398 12.524 16.524 1.00 34.33 116 VAL A C 1
ATOM 777 O O . VAL A 1 99 ? -5.406 11.303 16.330 1.00 33.51 116 VAL A O 1
ATOM 781 N N . MET A 1 100 ? -5.767 13.390 15.577 1.00 40.35 117 MET A N 1
ATOM 782 C CA . MET A 1 100 ? -6.079 12.916 14.232 1.00 34.87 117 MET A CA 1
ATOM 783 C C . MET A 1 100 ? -4.909 12.149 13.630 1.00 35.37 117 MET A C 1
ATOM 784 O O . MET A 1 100 ? -5.099 11.081 13.038 1.00 38.81 117 MET A O 1
ATOM 789 N N . SER A 1 101 ? -3.685 12.668 13.789 1.00 35.55 118 SER A N 1
ATOM 790 C CA . SER A 1 101 ? -2.520 12.070 13.143 1.00 29.96 118 SER A CA 1
ATOM 791 C C . SER A 1 101 ? -2.224 10.652 13.625 1.00 36.87 118 SER A C 1
ATOM 792 O O . SER A 1 101 ? -1.489 9.930 12.945 1.00 40.56 118 SER A O 1
ATOM 795 N N . VAL A 1 102 ? -2.754 10.237 14.778 1.00 36.81 119 VAL A N 1
ATOM 796 C CA . VAL A 1 102 ? -2.515 8.891 15.298 1.00 35.06 119 VAL A CA 1
ATOM 797 C C . VAL A 1 102 ? -3.741 8.001 15.193 1.00 37.06 119 VAL A C 1
ATOM 798 O O . VAL A 1 102 ? -3.699 6.844 15.642 1.00 39.12 119 VAL A O 1
ATOM 802 N N . THR A 1 103 ? -4.827 8.495 14.612 1.00 37.35 120 THR A N 1
ATOM 803 C CA . THR A 1 103 ? -6.038 7.717 14.391 1.00 38.47 120 THR A CA 1
ATOM 804 C C . THR A 1 103 ? -6.023 7.196 12.956 1.00 40.44 120 THR A C 1
ATOM 805 O O . THR A 1 103 ? -6.128 7.979 12.008 1.00 42.98 120 THR A O 1
ATOM 809 N N . VAL A 1 104 ? -5.883 5.880 12.800 1.00 50.94 121 VAL A N 1
ATOM 810 C CA . VAL A 1 104 ? -5.827 5.229 11.493 1.00 41.94 121 VAL A CA 1
ATOM 811 C C . VAL A 1 104 ? -7.019 4.287 11.403 1.00 52.18 121 VAL A C 1
ATOM 812 O O . VAL A 1 104 ? -7.099 3.300 12.147 1.00 43.77 121 VAL A O 1
ATOM 816 N N . ASN A 1 105 ? -7.952 4.599 10.498 1.00 52.89 122 ASN A N 1
ATOM 817 C CA . ASN A 1 105 ? -9.194 3.838 10.335 1.00 50.24 122 ASN A CA 1
ATOM 818 C C . ASN A 1 105 ? -9.930 3.687 11.665 1.00 51.86 122 ASN A C 1
ATOM 819 O O . ASN A 1 105 ? -10.345 2.594 12.053 1.00 55.09 122 ASN A O 1
ATOM 824 N N . GLY A 1 106 ? -10.075 4.805 12.376 1.00 65.90 123 GLY A N 1
ATOM 825 C CA . GLY A 1 106 ? -10.807 4.832 13.628 1.00 44.92 123 GLY A CA 1
ATOM 826 C C . GLY A 1 106 ? -10.123 4.184 14.811 1.00 49.82 123 GLY A C 1
ATOM 827 O O . GLY A 1 106 ? -10.741 4.065 15.873 1.00 56.35 123 GLY A O 1
ATOM 828 N N A ARG A 1 107 ? -8.861 3.778 14.678 0.49 52.16 124 ARG A N 1
ATOM 829 N N B ARG A 1 107 ? -8.879 3.737 14.654 0.51 52.16 124 ARG A N 1
ATOM 830 C CA A ARG A 1 107 ? -8.141 3.103 15.751 0.49 45.40 124 ARG A CA 1
ATOM 831 C CA B ARG A 1 107 ? -8.111 3.115 15.725 0.51 45.40 124 ARG A CA 1
ATOM 832 C C A ARG A 1 107 ? -6.983 3.978 16.209 0.49 48.25 124 ARG A C 1
ATOM 833 C C B ARG A 1 107 ? -7.019 4.065 16.193 0.51 48.25 124 ARG A C 1
ATOM 834 O O A ARG A 1 107 ? -6.131 4.360 15.398 0.49 37.63 124 ARG A O 1
ATOM 835 O O B ARG A 1 107 ? -6.248 4.581 15.376 0.51 37.76 124 ARG A O 1
ATOM 850 N N . ILE A 1 108 ? -6.951 4.291 17.505 1.00 44.63 125 ILE A N 1
ATOM 851 C CA . ILE A 1 108 ? -5.814 5.001 18.077 1.00 35.87 125 ILE A CA 1
ATOM 852 C C . ILE A 1 108 ? -4.616 4.065 18.043 1.00 37.03 125 ILE A C 1
ATOM 853 O O . ILE A 1 108 ? -4.632 2.984 18.642 1.00 39.23 125 ILE A O 1
ATOM 858 N N . VAL A 1 109 ? -3.571 4.482 17.340 1.00 31.09 126 VAL A N 1
ATOM 859 C CA . VAL A 1 109 ? -2.461 3.602 16.994 1.00 33.16 126 VAL A CA 1
ATOM 860 C C . VAL A 1 109 ? -1.132 4.092 17.557 1.00 36.35 126 VAL A C 1
ATOM 861 O O . VAL A 1 109 ? -0.162 3.317 17.600 1.00 38.40 126 VAL A O 1
ATOM 865 N N . ALA A 1 110 ? -1.068 5.324 18.055 1.00 36.09 127 ALA A N 1
ATOM 866 C CA . ALA A 1 110 ? 0.116 5.835 18.733 1.00 36.67 127 ALA A CA 1
ATOM 867 C C . ALA A 1 110 ? -0.319 6.947 19.684 1.00 35.53 127 ALA A C 1
ATOM 868 O O . ALA A 1 110 ? -1.510 7.233 19.827 1.00 33.82 127 ALA A O 1
ATOM 870 N N . VAL A 1 111 ? 0.659 7.573 20.336 1.00 32.51 128 VAL A N 1
ATOM 871 C CA . VAL A 1 111 ? 0.404 8.706 21.230 1.00 28.97 128 VAL A CA 1
ATOM 872 C C . VAL A 1 111 ? 1.294 9.877 20.825 1.00 29.63 128 VAL A C 1
ATOM 873 O O . VAL A 1 111 ? 2.523 9.724 20.755 1.00 32.29 128 VAL A O 1
ATOM 877 N N . PRO A 1 112 ? 0.729 11.059 20.578 1.00 28.60 129 PRO A N 1
ATOM 878 C CA . PRO A 1 112 ? 1.562 12.224 20.243 1.00 32.17 129 PRO A CA 1
ATOM 879 C C . PRO A 1 112 ? 2.569 12.541 21.342 1.00 32.50 129 PRO A C 1
ATOM 880 O O . PRO A 1 112 ? 2.258 12.476 22.536 1.00 34.92 129 PRO A O 1
ATOM 884 N N . TRP A 1 113 ? 3.784 12.904 20.926 1.00 33.35 130 TRP A N 1
ATOM 885 C CA . TRP A 1 113 ? 4.845 13.249 21.868 1.00 31.07 130 TRP A CA 1
ATOM 886 C C . TRP A 1 113 ? 5.159 14.741 21.805 1.00 29.62 130 TRP A C 1
ATOM 887 O O . TRP A 1 113 ? 4.813 15.490 22.723 1.00 37.42 130 TRP A O 1
ATOM 898 N N . PHE A 1 114 ? 5.831 15.185 20.746 1.00 31.22 131 PHE A N 1
ATOM 899 C CA . PHE A 1 114 ? 6.078 16.603 20.522 1.00 29.95 131 PHE A CA 1
ATOM 900 C C . PHE A 1 114 ? 5.793 16.930 19.061 1.00 40.35 131 PHE A C 1
ATOM 901 O O . PHE A 1 114 ? 5.712 16.040 18.211 1.00 31.40 131 PHE A O 1
ATOM 909 N N . THR A 1 115 ? 5.650 18.222 18.765 1.00 32.34 132 THR A N 1
ATOM 910 C CA . THR A 1 115 ? 5.053 18.625 17.501 1.00 34.84 132 THR A CA 1
ATOM 911 C C . THR A 1 115 ? 5.726 19.864 16.915 1.00 32.12 132 THR A C 1
ATOM 912 O O . THR A 1 115 ? 6.493 20.569 17.577 1.00 29.04 132 THR A O 1
ATOM 916 N N . ASP A 1 116 ? 5.416 20.103 15.639 1.00 33.38 133 ASP A N 1
ATOM 917 C CA . ASP A 1 116 ? 5.857 21.255 14.859 1.00 29.60 133 ASP A CA 1
ATOM 918 C C . ASP A 1 116 ? 4.745 21.612 13.883 1.00 33.80 133 ASP A C 1
ATOM 919 O O . ASP A 1 116 ? 3.837 20.813 13.643 1.00 34.52 133 ASP A O 1
ATOM 924 N N . ALA A 1 117 ? 4.824 22.815 13.311 1.00 32.32 134 ALA A N 1
ATOM 925 C CA . ALA A 1 117 ? 3.882 23.214 12.269 1.00 34.35 134 ALA A CA 1
ATOM 926 C C . ALA A 1 117 ? 4.396 24.461 11.565 1.00 36.47 134 ALA A C 1
ATOM 927 O O . ALA A 1 117 ? 5.174 25.237 12.123 1.00 36.55 134 ALA A O 1
ATOM 929 N N . GLY A 1 118 ? 3.938 24.645 10.330 1.00 29.93 135 GLY A N 1
ATOM 930 C CA . GLY A 1 118 ? 4.315 25.829 9.580 1.00 32.48 135 GLY A CA 1
ATOM 931 C C . GLY A 1 118 ? 3.670 27.077 10.157 1.00 29.86 135 GLY A C 1
ATOM 932 O O . GLY A 1 118 ? 2.538 27.050 10.643 1.00 29.46 135 GLY A O 1
ATOM 933 N N . LEU A 1 119 ? 4.413 28.182 10.109 1.00 28.28 136 LEU A N 1
ATOM 934 C CA . LEU A 1 119 ? 3.935 29.478 10.575 1.00 30.34 136 LEU A CA 1
ATOM 935 C C . LEU A 1 119 ? 4.497 30.568 9.674 1.00 32.51 136 LEU A C 1
ATOM 936 O O . LEU A 1 119 ? 5.309 30.312 8.780 1.00 30.51 136 LEU A O 1
ATOM 941 N N . LEU A 1 120 ? 4.069 31.798 9.926 1.00 36.90 137 LEU A N 1
ATOM 942 C CA . LEU A 1 120 ? 4.484 32.954 9.145 1.00 28.88 137 LEU A CA 1
ATOM 943 C C . LEU A 1 120 ? 5.470 33.774 9.965 1.00 38.24 137 LEU A C 1
ATOM 944 O O . LEU A 1 120 ? 5.146 34.205 11.077 1.00 29.05 137 LEU A O 1
ATOM 949 N N . TYR A 1 121 ? 6.675 33.960 9.428 1.00 31.09 138 TYR A N 1
ATOM 950 C CA . TYR A 1 121 ? 7.621 34.944 9.933 1.00 35.86 138 TYR A CA 1
ATOM 951 C C . TYR A 1 121 ? 7.475 36.226 9.123 1.00 30.51 138 TYR A C 1
ATOM 952 O O . TYR A 1 121 ? 7.272 36.182 7.907 1.00 33.47 138 TYR A O 1
ATOM 961 N N . TYR A 1 122 ? 7.583 37.369 9.789 1.00 31.45 139 TYR A N 1
ATOM 962 C CA . TYR A 1 122 ? 7.485 38.637 9.083 1.00 37.68 139 TYR A CA 1
ATOM 963 C C . TYR A 1 122 ? 8.381 39.668 9.743 1.00 35.23 139 TYR A C 1
ATOM 964 O O . TYR A 1 122 ? 8.701 39.582 10.931 1.00 38.75 139 TYR A O 1
ATOM 973 N N . ARG A 1 123 ? 8.784 40.650 8.944 1.00 42.78 140 ARG A N 1
ATOM 974 C CA . ARG A 1 123 ? 9.621 41.756 9.406 1.00 46.55 140 ARG A CA 1
ATOM 975 C C . ARG A 1 123 ? 8.736 42.762 10.128 1.00 36.76 140 ARG A C 1
ATOM 976 O O . ARG A 1 123 ? 8.065 43.586 9.504 1.00 44.91 140 ARG A O 1
ATOM 984 N N . LYS A 1 124 ? 8.735 42.685 11.460 1.00 41.99 141 LYS A N 1
ATOM 985 C CA . LYS A 1 124 ? 7.882 43.551 12.268 1.00 45.09 141 LYS A CA 1
ATOM 986 C C . LYS A 1 124 ? 8.208 45.027 12.048 1.00 46.19 141 LYS A C 1
ATOM 987 O O . LYS A 1 124 ? 7.303 45.865 11.987 1.00 49.85 141 LYS A O 1
ATOM 993 N N . ASP A 1 125 ? 9.494 45.363 11.909 1.00 50.24 142 ASP A N 1
ATOM 994 C CA . ASP A 1 125 ? 9.881 46.758 11.711 1.00 43.12 142 ASP A CA 1
ATOM 995 C C . ASP A 1 125 ? 9.364 47.303 10.384 1.00 46.40 142 ASP A C 1
ATOM 996 O O . ASP A 1 125 ? 8.908 48.451 10.312 1.00 50.76 142 ASP A O 1
ATOM 1001 N N . LEU A 1 126 ? 9.437 46.504 9.317 1.00 41.81 143 LEU A N 1
ATOM 1002 C CA . LEU A 1 126 ? 8.977 46.979 8.019 1.00 45.59 143 LEU A CA 1
ATOM 1003 C C . LEU A 1 126 ? 7.464 47.131 7.978 1.00 42.61 143 LEU A C 1
ATOM 1004 O O . LEU A 1 126 ? 6.952 48.012 7.280 1.00 56.07 143 LEU A O 1
ATOM 1009 N N . LEU A 1 127 ? 6.731 46.296 8.713 1.00 48.07 144 LEU A N 1
ATOM 1010 C CA . LEU A 1 127 ? 5.278 46.407 8.691 1.00 53.55 144 LEU A CA 1
ATOM 1011 C C . LEU A 1 127 ? 4.816 47.706 9.341 1.00 56.95 144 LEU A C 1
ATOM 1012 O O . LEU A 1 127 ? 3.937 48.393 8.807 1.00 57.25 144 LEU A O 1
ATOM 1017 N N . GLU A 1 128 ? 5.406 48.074 10.479 1.00 43.74 145 GLU A N 1
ATOM 1018 C CA . GLU A 1 128 ? 4.980 49.308 11.128 1.00 65.72 145 GLU A CA 1
ATOM 1019 C C . GLU A 1 128 ? 5.527 50.540 10.422 1.00 60.74 145 GLU A C 1
ATOM 1020 O O . GLU A 1 128 ? 4.851 51.573 10.386 1.00 55.99 145 GLU A O 1
ATOM 1026 N N . LYS A 1 129 ? 6.729 50.451 9.845 1.00 60.32 146 LYS A N 1
ATOM 1027 C CA . LYS A 1 129 ? 7.252 51.569 9.067 1.00 50.35 146 LYS A CA 1
ATOM 1028 C C . LYS A 1 129 ? 6.309 51.948 7.935 1.00 58.92 146 LYS A C 1
ATOM 1029 O O . LYS A 1 129 ? 6.206 53.129 7.583 1.00 65.60 146 LYS A O 1
ATOM 1035 N N . TYR A 1 130 ? 5.601 50.972 7.365 1.00 61.11 147 TYR A N 1
ATOM 1036 C CA . TYR A 1 130 ? 4.656 51.222 6.285 1.00 56.23 147 TYR A CA 1
ATOM 1037 C C . TYR A 1 130 ? 3.206 51.205 6.764 1.00 57.59 147 TYR A C 1
ATOM 1038 O O . TYR A 1 130 ? 2.288 51.058 5.950 1.00 55.33 147 TYR A O 1
ATOM 1047 N N . GLY A 1 131 ? 2.988 51.351 8.067 1.00 48.80 148 GLY A N 1
ATOM 1048 C CA . GLY A 1 131 ? 1.658 51.569 8.610 1.00 59.06 148 GLY A CA 1
ATOM 1049 C C . GLY A 1 131 ? 0.749 50.361 8.686 1.00 61.24 148 GLY A C 1
ATOM 1050 O O . GLY A 1 131 ? -0.455 50.480 8.421 1.00 73.69 148 GLY A O 1
ATOM 1051 N N . TYR A 1 132 ? 1.280 49.197 9.060 1.00 60.18 149 TYR A N 1
ATOM 1052 C CA . TYR A 1 132 ? 0.484 47.978 9.188 1.00 60.28 149 TYR A CA 1
ATOM 1053 C C . TYR A 1 132 ? 0.444 47.563 10.653 1.00 52.39 149 TYR A C 1
ATOM 1054 O O . TYR A 1 132 ? 1.478 47.212 11.230 1.00 60.61 149 TYR A O 1
ATOM 1063 N N . ASP A 1 133 ? -0.754 47.607 11.247 1.00 76.47 150 ASP A N 1
ATOM 1064 C CA . ASP A 1 133 ? -0.917 47.310 12.666 1.00 74.97 150 ASP A CA 1
ATOM 1065 C C . ASP A 1 133 ? -0.693 45.843 12.988 1.00 73.52 150 ASP A C 1
ATOM 1066 O O . ASP A 1 133 ? -0.397 45.512 14.141 1.00 63.87 150 ASP A O 1
ATOM 1071 N N . HIS A 1 134 ? -0.832 44.961 12.003 1.00 66.43 151 HIS A N 1
ATOM 1072 C CA . HIS A 1 134 ? -1.071 43.555 12.277 1.00 57.74 151 HIS A CA 1
ATOM 1073 C C . HIS A 1 134 ? -0.467 42.706 11.171 1.00 54.23 151 HIS A C 1
ATOM 1074 O O . HIS A 1 134 ? -0.250 43.173 10.049 1.00 48.57 151 HIS A O 1
ATOM 1081 N N . ALA A 1 135 ? -0.216 41.443 11.503 1.00 44.25 152 ALA A N 1
ATOM 1082 C CA . ALA A 1 135 ? 0.152 40.472 10.491 1.00 39.83 152 ALA A CA 1
ATOM 1083 C C . ALA A 1 135 ? -1.030 40.226 9.555 1.00 46.42 152 ALA A C 1
ATOM 1084 O O . ALA A 1 135 ? -2.189 40.302 9.975 1.00 45.17 152 ALA A O 1
ATOM 1086 N N . PRO A 1 136 ? -0.764 39.934 8.281 1.00 38.68 153 PRO A N 1
ATOM 1087 C CA . PRO A 1 136 ? -1.862 39.704 7.331 1.00 39.71 153 PRO A CA 1
ATOM 1088 C C . PRO A 1 136 ? -2.754 38.556 7.777 1.00 36.80 153 PRO A C 1
ATOM 1089 O O . PRO A 1 136 ? -2.277 37.503 8.203 1.00 43.61 153 PRO A O 1
ATOM 1093 N N . ARG A 1 137 ? -4.066 38.777 7.691 1.00 45.26 154 ARG A N 1
ATOM 1094 C CA . ARG A 1 137 ? -5.038 37.773 8.098 1.00 40.27 154 ARG A CA 1
ATOM 1095 C C . ARG A 1 137 ? -5.582 36.958 6.934 1.00 42.16 154 ARG A C 1
ATOM 1096 O O . ARG A 1 137 ? -6.051 35.836 7.153 1.00 42.13 154 ARG A O 1
ATOM 1104 N N . THR A 1 138 ? -5.520 37.486 5.715 1.00 37.27 155 THR A N 1
ATOM 1105 C CA . THR A 1 138 ? -5.896 36.765 4.512 1.00 33.24 155 THR A CA 1
ATOM 1106 C C . THR A 1 138 ? -4.689 36.696 3.586 1.00 38.94 155 THR A C 1
ATOM 1107 O O . THR A 1 138 ? -3.725 37.447 3.743 1.00 37.41 155 THR A O 1
ATOM 1111 N N . TRP A 1 139 ? -4.738 35.768 2.626 1.00 39.59 156 TRP A N 1
ATOM 1112 C CA . TRP A 1 139 ? -3.633 35.647 1.678 1.00 28.35 156 TRP A CA 1
ATOM 1113 C C . TRP A 1 139 ? -3.542 36.878 0.783 1.00 35.45 156 TRP A C 1
ATOM 1114 O O . TRP A 1 139 ? -2.440 37.325 0.443 1.00 40.59 156 TRP A O 1
ATOM 1125 N N . ASP A 1 140 ? -4.687 37.441 0.390 1.00 43.92 157 ASP A N 1
ATOM 1126 C CA . ASP A 1 140 ? -4.669 38.644 -0.435 1.00 44.70 157 ASP A CA 1
ATOM 1127 C C . ASP A 1 140 ? -4.058 39.817 0.317 1.00 38.45 157 ASP A C 1
ATOM 1128 O O . ASP A 1 140 ? -3.364 40.651 -0.275 1.00 41.10 157 ASP A O 1
ATOM 1133 N N . GLU A 1 141 ? -4.302 39.894 1.625 1.00 35.69 158 GLU A N 1
ATOM 1134 C CA . GLU A 1 141 ? -3.694 40.947 2.428 1.00 37.91 158 GLU A CA 1
ATOM 1135 C C . GLU A 1 141 ? -2.176 40.809 2.457 1.00 45.30 158 GLU A C 1
ATOM 1136 O O . GLU A 1 141 ? -1.455 41.812 2.415 1.00 49.24 158 GLU A O 1
ATOM 1142 N N . LEU A 1 142 ? -1.670 39.572 2.525 1.00 41.50 159 LEU A N 1
ATOM 1143 C CA . LEU A 1 142 ? -0.223 39.364 2.528 1.00 39.77 159 LEU A CA 1
ATOM 1144 C C . LEU A 1 142 ? 0.400 39.806 1.207 1.00 43.93 159 LEU A C 1
ATOM 1145 O O . LEU A 1 142 ? 1.493 40.385 1.193 1.00 36.47 159 LEU A O 1
ATOM 1150 N N . VAL A 1 143 ? -0.280 39.539 0.090 1.00 37.05 160 VAL A N 1
ATOM 1151 C CA . VAL A 1 143 ? 0.219 39.976 -1.212 1.00 38.82 160 VAL A CA 1
ATOM 1152 C C . VAL A 1 143 ? 0.329 41.495 -1.262 1.00 41.96 160 VAL A C 1
ATOM 1153 O O . VAL A 1 143 ? 1.320 42.041 -1.765 1.00 45.72 160 VAL A O 1
ATOM 1157 N N . GLU A 1 144 ? -0.672 42.201 -0.727 1.00 42.09 161 GLU A N 1
ATOM 1158 C CA . GLU A 1 144 ? -0.663 43.661 -0.766 1.00 46.22 161 GLU A CA 1
ATOM 1159 C C . GLU A 1 144 ? 0.481 44.227 0.065 1.00 42.49 161 GLU A C 1
ATOM 1160 O O . GLU A 1 144 ? 1.218 45.107 -0.392 1.00 41.68 161 GLU A O 1
ATOM 1166 N N . MET A 1 145 ? 0.640 43.736 1.295 1.00 43.88 162 MET A N 1
ATOM 1167 C CA . MET A 1 145 ? 1.765 44.166 2.120 1.00 38.99 162 MET A CA 1
ATOM 1168 C C . MET A 1 145 ? 3.091 43.847 1.441 1.00 51.59 162 MET A C 1
ATOM 1169 O O . MET A 1 145 ? 3.978 44.705 1.348 1.00 44.41 162 MET A O 1
ATOM 1174 N N . ALA A 1 146 ? 3.242 42.612 0.952 1.00 39.33 163 ALA A N 1
ATOM 1175 C CA . ALA A 1 146 ? 4.506 42.212 0.345 1.00 41.53 163 ALA A CA 1
ATOM 1176 C C . ALA A 1 146 ? 4.852 43.095 -0.846 1.00 45.06 163 ALA A C 1
ATOM 1177 O O . ALA A 1 146 ? 6.000 43.533 -0.990 1.00 37.35 163 ALA A O 1
ATOM 1179 N N . LYS A 1 147 ? 3.871 43.379 -1.705 1.00 44.61 164 LYS A N 1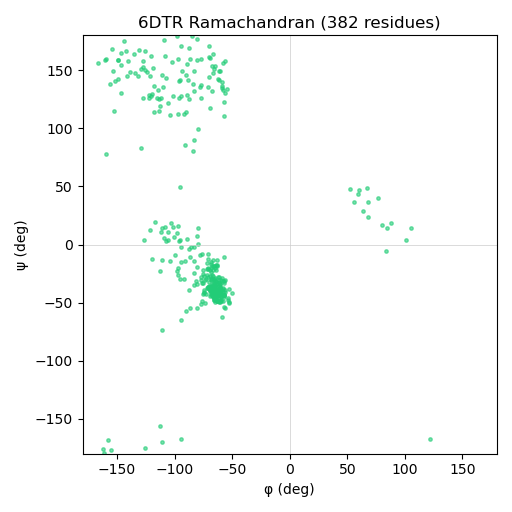
ATOM 1180 C CA . LYS A 1 147 ? 4.144 44.165 -2.905 1.00 42.81 164 LYS A CA 1
ATOM 1181 C C . LYS A 1 147 ? 4.553 45.592 -2.550 1.00 48.23 164 LYS A C 1
ATOM 1182 O O . LYS A 1 147 ? 5.554 46.108 -3.060 1.00 52.85 164 LYS A O 1
ATOM 1188 N N . LYS A 1 148 ? 3.800 46.242 -1.661 1.00 48.29 165 LYS A N 1
ATOM 1189 C CA . LYS A 1 148 ? 4.126 47.613 -1.280 1.00 35.55 165 LYS A CA 1
ATOM 1190 C C . LYS A 1 148 ? 5.499 47.695 -0.618 1.00 51.32 165 LYS A C 1
ATOM 1191 O O . LYS A 1 148 ? 6.328 48.536 -0.985 1.00 47.69 165 LYS A O 1
ATOM 1197 N N . ILE A 1 149 ? 5.761 46.821 0.356 1.00 49.78 166 ILE A N 1
ATOM 1198 C CA . ILE A 1 149 ? 6.965 46.965 1.168 1.00 46.64 166 ILE A CA 1
ATOM 1199 C C . ILE A 1 149 ? 8.208 46.550 0.387 1.00 47.96 166 ILE A C 1
ATOM 1200 O O . ILE A 1 149 ? 9.264 47.185 0.497 1.00 49.93 166 ILE A O 1
ATOM 1205 N N . SER A 1 150 ? 8.108 45.486 -0.414 1.00 48.76 167 SER A N 1
ATOM 1206 C CA . SER A 1 150 ? 9.282 45.006 -1.140 1.00 54.58 167 SER A CA 1
ATOM 1207 C C . SER A 1 150 ? 9.709 45.989 -2.224 1.00 55.40 167 SER A C 1
ATOM 1208 O O . SER A 1 150 ? 10.908 46.167 -2.469 1.00 51.93 167 SER A O 1
ATOM 1211 N N . GLN A 1 151 ? 8.745 46.628 -2.890 1.00 44.36 168 GLN A N 1
ATOM 1212 C CA . GLN A 1 151 ? 9.094 47.609 -3.912 1.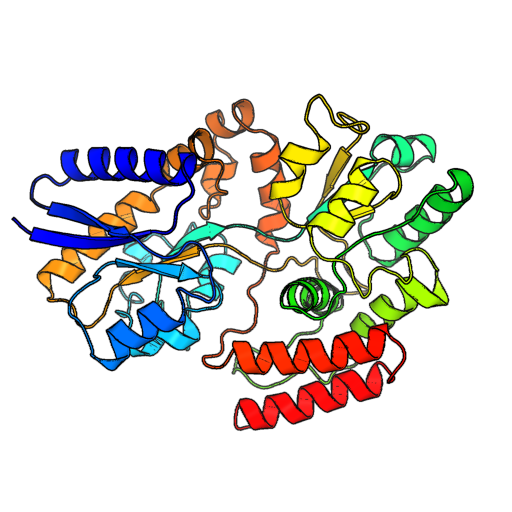00 57.91 168 GLN A CA 1
ATOM 1213 C C . GLN A 1 151 ? 9.743 48.843 -3.296 1.00 56.50 168 GLN A C 1
ATOM 1214 O O . GLN A 1 151 ? 10.712 49.378 -3.845 1.00 56.90 168 GLN A O 1
ATOM 1220 N N . ALA A 1 152 ? 9.238 49.299 -2.148 1.00 48.78 169 ALA A N 1
ATOM 1221 C CA . ALA A 1 152 ? 9.793 50.493 -1.521 1.00 47.53 169 ALA A CA 1
ATOM 1222 C C . ALA A 1 152 ? 11.158 50.227 -0.898 1.00 60.42 169 ALA A C 1
ATOM 1223 O O . ALA A 1 152 ? 11.990 51.138 -0.823 1.00 57.19 169 ALA A O 1
ATOM 1225 N N . GLU A 1 153 ? 11.407 49.001 -0.441 1.00 52.32 170 GLU A N 1
ATOM 1226 C CA . GLU A 1 153 ? 12.663 48.668 0.215 1.00 47.40 170 GLU A CA 1
ATOM 1227 C C . GLU A 1 153 ? 13.652 47.973 -0.709 1.00 45.37 170 GLU A C 1
ATOM 1228 O O . GLU A 1 153 ? 14.812 47.794 -0.327 1.00 55.30 170 GLU A O 1
ATOM 1234 N N . GLY A 1 154 ? 13.228 47.580 -1.904 1.00 44.93 171 GLY A N 1
ATOM 1235 C CA . GLY A 1 154 ? 14.121 46.889 -2.815 1.00 45.86 171 GLY A CA 1
ATOM 1236 C C . GLY A 1 154 ? 14.527 45.501 -2.364 1.00 47.71 171 GLY A C 1
ATOM 1237 O O . GLY A 1 154 ? 15.673 45.098 -2.581 1.00 50.63 171 GLY A O 1
ATOM 1238 N N . ILE A 1 155 ? 13.618 44.757 -1.738 1.00 48.52 172 ILE A N 1
ATOM 1239 C CA . ILE A 1 155 ? 13.873 43.393 -1.310 1.00 47.99 172 ILE A CA 1
ATOM 1240 C C . ILE A 1 155 ? 12.791 42.491 -1.896 1.00 44.43 172 ILE A C 1
ATOM 1241 O O . ILE A 1 155 ? 11.943 42.927 -2.671 1.00 48.12 172 ILE A O 1
ATOM 1246 N N . HIS A 1 156 ? 12.829 41.221 -1.514 1.00 44.62 173 HIS A N 1
ATOM 1247 C CA . HIS A 1 156 ? 11.818 40.273 -1.957 1.00 53.07 173 HIS A CA 1
ATOM 1248 C C . HIS A 1 156 ? 10.631 40.257 -0.996 1.00 48.67 173 HIS A C 1
ATOM 1249 O O . HIS A 1 156 ? 10.744 40.603 0.180 1.00 39.36 173 HIS A O 1
ATOM 1256 N N . GLY A 1 157 ? 9.479 39.853 -1.518 1.00 46.78 174 GLY A N 1
ATOM 1257 C CA . GLY A 1 157 ? 8.277 39.862 -0.711 1.00 37.02 174 GLY A CA 1
ATOM 1258 C C . GLY A 1 157 ? 8.135 38.680 0.227 1.00 32.17 174 GLY A C 1
ATOM 1259 O O . GLY A 1 157 ? 7.980 38.861 1.437 1.00 37.05 174 GLY A O 1
ATOM 1260 N N . PHE A 1 158 ? 8.213 37.465 -0.312 1.00 34.33 175 PHE A N 1
ATOM 1261 C CA . PHE A 1 158 ? 7.727 36.284 0.395 1.00 37.26 175 PHE A CA 1
ATOM 1262 C C . PHE A 1 158 ? 8.505 35.064 -0.077 1.00 38.16 175 PHE A C 1
ATOM 1263 O O . PHE A 1 158 ? 8.405 34.681 -1.246 1.00 32.21 175 PHE A O 1
ATOM 1271 N N . VAL A 1 159 ? 9.278 34.455 0.821 1.00 31.31 176 VAL A N 1
ATOM 1272 C CA . VAL A 1 159 ? 10.046 33.261 0.487 1.00 34.63 176 VAL A CA 1
ATOM 1273 C C . VAL A 1 159 ? 9.461 32.067 1.232 1.00 36.71 176 VAL A C 1
ATOM 1274 O O . VAL A 1 159 ? 8.948 32.188 2.351 1.00 31.82 176 VAL A O 1
ATOM 1278 N N . TRP A 1 160 ? 9.517 30.909 0.585 1.00 31.62 177 TRP A N 1
ATOM 1279 C CA . TRP A 1 160 ? 8.972 29.673 1.135 1.00 33.42 177 TRP A CA 1
ATOM 1280 C C . TRP A 1 160 ? 9.680 28.510 0.442 1.00 34.14 177 TRP A C 1
ATOM 1281 O O . TRP A 1 160 ? 10.681 28.707 -0.255 1.00 37.93 177 TRP A O 1
ATOM 1292 N N . GLN A 1 161 ? 9.161 27.293 0.633 1.00 32.26 178 GLN A N 1
ATOM 1293 C CA . GLN A 1 161 ? 9.814 26.071 0.163 1.00 28.71 178 GLN A CA 1
ATOM 1294 C C . GLN A 1 161 ? 9.092 25.556 -1.077 1.00 27.18 178 GLN A C 1
ATOM 1295 O O . GLN A 1 161 ? 7.953 25.086 -0.989 1.00 34.94 178 GLN A O 1
ATOM 1301 N N . GLY A 1 162 ? 9.762 25.628 -2.227 1.00 31.12 179 GLY A N 1
ATOM 1302 C CA . GLY A 1 162 ? 9.133 25.262 -3.481 1.00 25.44 179 GLY A CA 1
ATOM 1303 C C . GLY A 1 162 ? 9.899 24.239 -4.300 1.00 40.72 179 GLY A C 1
ATOM 1304 O O . GLY A 1 162 ? 9.496 23.914 -5.421 1.00 32.79 179 GLY A O 1
ATOM 1305 N N . ALA A 1 163 ? 11.000 23.724 -3.759 1.00 33.03 180 ALA A N 1
ATOM 1306 C CA . ALA A 1 163 ? 11.743 22.669 -4.431 1.00 39.80 180 ALA A CA 1
ATOM 1307 C C . ALA A 1 163 ? 10.920 21.384 -4.485 1.00 36.57 180 ALA A C 1
ATOM 1308 O O . ALA A 1 163 ? 9.933 21.216 -3.766 1.00 38.50 180 ALA A O 1
ATOM 1310 N N . ARG A 1 164 ? 11.339 20.463 -5.351 1.00 33.62 181 ARG A N 1
ATOM 1311 C CA . ARG A 1 164 ? 10.627 19.193 -5.486 1.00 35.44 181 ARG A CA 1
ATOM 1312 C C . ARG A 1 164 ? 11.108 18.249 -4.394 1.00 36.20 181 ARG A C 1
ATOM 1313 O O . ARG A 1 164 ? 12.060 17.488 -4.572 1.00 43.87 181 ARG A O 1
ATOM 1321 N N . TYR A 1 165 ? 10.434 18.298 -3.249 1.00 33.99 182 TYR A N 1
ATOM 1322 C CA . TYR A 1 165 ? 10.690 17.382 -2.147 1.00 35.65 182 TYR A CA 1
ATOM 1323 C C . TYR A 1 165 ? 9.482 17.423 -1.214 1.00 47.20 182 TYR A C 1
ATOM 1324 O O . TYR A 1 165 ? 8.482 18.090 -1.492 1.00 43.95 182 TYR A O 1
ATOM 1333 N N . GLU A 1 166 ? 9.587 16.695 -0.097 1.00 34.52 183 GLU A N 1
ATOM 1334 C CA . GLU A 1 166 ? 8.489 16.616 0.863 1.00 43.00 183 GLU A CA 1
ATOM 1335 C C . GLU A 1 166 ? 8.082 17.989 1.390 1.00 31.87 183 GLU A C 1
ATOM 1336 O O . GLU A 1 166 ? 6.907 18.207 1.703 1.00 37.41 183 GLU A O 1
ATOM 1342 N N . GLY A 1 167 ? 9.028 18.923 1.499 1.00 28.87 184 GLY A N 1
ATOM 1343 C CA . GLY A 1 167 ? 8.691 20.247 1.995 1.00 36.07 184 GLY A CA 1
ATOM 1344 C C . GLY A 1 167 ? 7.686 20.978 1.128 1.00 37.93 184 GLY A C 1
ATOM 1345 O O . GLY A 1 167 ? 6.887 21.771 1.637 1.00 32.27 184 GLY A O 1
ATOM 1346 N N . LEU A 1 168 ? 7.713 20.728 -0.187 1.00 36.30 185 LEU A N 1
ATOM 1347 C CA . LEU A 1 168 ? 6.741 21.339 -1.088 1.00 31.52 185 LEU A CA 1
ATOM 1348 C C . LEU A 1 168 ? 5.327 20.870 -0.774 1.00 35.20 185 LEU A C 1
ATOM 1349 O O . LEU A 1 168 ? 4.389 21.676 -0.761 1.00 30.98 185 LEU A O 1
ATOM 1354 N N . VAL A 1 169 ? 5.154 19.563 -0.537 1.00 30.34 186 VAL A N 1
ATOM 1355 C CA . VAL A 1 169 ? 3.857 19.035 -0.119 1.00 30.00 186 VAL A CA 1
ATOM 1356 C C . VAL A 1 169 ? 3.351 19.784 1.108 1.00 31.14 186 VAL A C 1
ATOM 1357 O O . VAL A 1 169 ? 2.183 20.189 1.172 1.00 31.29 186 VAL A O 1
ATOM 1361 N N . CYS A 1 170 ? 4.227 19.985 2.094 1.00 29.51 187 CYS A N 1
ATOM 1362 C CA . CYS A 1 170 ? 3.837 20.662 3.326 1.00 28.34 187 CYS A CA 1
ATOM 1363 C C . CYS A 1 170 ? 3.371 22.090 3.056 1.00 37.51 187 CYS A C 1
ATOM 1364 O O . CYS A 1 170 ? 2.367 22.535 3.625 1.00 28.68 187 CYS A O 1
ATOM 1367 N N . ASP A 1 171 ? 4.092 22.830 2.201 1.00 23.21 188 ASP A N 1
ATOM 1368 C CA . ASP A 1 171 ? 3.650 24.178 1.850 1.00 37.74 188 ASP A CA 1
ATOM 1369 C C . ASP A 1 171 ? 2.318 24.141 1.114 1.00 33.54 188 ASP A C 1
ATOM 1370 O O . ASP A 1 171 ? 1.426 24.951 1.387 1.00 30.84 188 ASP A O 1
ATOM 1375 N N . PHE A 1 172 ? 2.166 23.196 0.182 1.00 37.44 189 PHE A N 1
ATOM 1376 C CA . PHE A 1 172 ? 0.984 23.150 -0.673 1.00 28.41 189 PHE A CA 1
ATOM 1377 C C . PHE A 1 172 ? -0.280 22.833 0.121 1.00 30.98 189 PHE A C 1
ATOM 1378 O O . PHE A 1 172 ? -1.336 23.424 -0.124 1.00 31.10 189 PHE A O 1
ATOM 1386 N N . LEU A 1 173 ? -0.198 21.900 1.073 1.00 35.00 190 LEU A N 1
ATOM 1387 C CA . LEU A 1 173 ? -1.369 21.570 1.882 1.00 29.98 190 LEU A CA 1
ATOM 1388 C C . LEU A 1 173 ? -1.858 22.765 2.688 1.00 30.94 190 LEU A C 1
ATOM 1389 O O . LEU A 1 173 ? -3.056 22.888 2.951 1.00 33.02 190 LEU A O 1
ATOM 1394 N N . GLU A 1 174 ? -0.955 23.657 3.085 1.00 25.36 191 GLU A N 1
ATOM 1395 C CA . GLU A 1 174 ? -1.381 24.850 3.805 1.00 32.99 191 GLU A CA 1
ATOM 1396 C C . GLU A 1 174 ? -2.186 25.783 2.901 1.00 35.15 191 GLU A C 1
ATOM 1397 O O . GLU A 1 174 ? -3.199 26.346 3.333 1.00 30.96 191 GLU A O 1
ATOM 1403 N N . TYR A 1 175 ? -1.773 25.941 1.637 1.00 27.89 192 TYR A N 1
ATOM 1404 C CA . TYR A 1 175 ? -2.596 26.695 0.689 1.00 40.46 192 TYR A CA 1
ATOM 1405 C C . TYR A 1 175 ? -3.915 25.984 0.419 1.00 31.99 192 TYR A C 1
ATOM 1406 O O . TYR A 1 175 ? -4.978 26.616 0.412 1.00 35.65 192 TYR A O 1
ATOM 1415 N N . LEU A 1 176 ? -3.864 24.669 0.201 1.00 30.68 193 LEU A N 1
ATOM 1416 C CA . LEU A 1 176 ? -5.070 23.910 -0.108 1.00 28.78 193 LEU A CA 1
ATOM 1417 C C . LEU A 1 176 ? -6.087 24.005 1.025 1.00 34.07 193 LEU A C 1
ATOM 1418 O O . LEU A 1 176 ? -7.263 24.311 0.799 1.00 34.17 193 LEU A O 1
ATOM 1423 N N . TRP A 1 177 ? -5.644 23.763 2.257 1.00 31.18 194 TRP A N 1
ATOM 1424 C CA . TRP A 1 177 ? -6.566 23.755 3.385 1.00 30.96 194 TRP A CA 1
ATOM 1425 C C . TRP A 1 177 ? -7.141 25.141 3.645 1.00 30.63 194 TRP A C 1
ATOM 1426 O O . TRP A 1 177 ? -8.338 25.281 3.920 1.00 38.11 194 TRP A O 1
ATOM 1437 N N . SER A 1 178 ? -6.306 26.178 3.567 1.00 30.40 195 SER A N 1
ATOM 1438 C CA . SER A 1 178 ? -6.776 27.520 3.886 1.00 37.52 195 SER A CA 1
ATOM 1439 C C . SER A 1 178 ? -7.701 28.078 2.809 1.00 36.07 195 SER A C 1
ATOM 1440 O O . SER A 1 178 ? -8.473 29.003 3.085 1.00 29.87 195 SER A O 1
ATOM 1443 N N . PHE A 1 179 ? -7.641 27.542 1.594 1.00 32.06 196 PHE A N 1
ATOM 1444 C CA . PHE A 1 179 ? -8.581 27.919 0.548 1.00 36.55 196 PHE A CA 1
ATOM 1445 C C . PHE A 1 179 ? -9.876 27.115 0.607 1.00 32.13 196 PHE A C 1
ATOM 1446 O O . PHE A 1 179 ? -10.773 27.354 -0.206 1.00 39.37 196 PHE A O 1
ATOM 1454 N N . GLY A 1 180 ? -9.993 26.170 1.538 1.00 32.28 197 GLY A N 1
ATOM 1455 C CA . GLY A 1 180 ? -11.201 25.394 1.711 1.00 32.97 197 GLY A CA 1
ATOM 1456 C C . GLY A 1 180 ? -11.177 24.007 1.110 1.00 39.25 197 GLY A C 1
ATOM 1457 O O . GLY A 1 180 ? -12.198 23.313 1.162 1.00 34.93 197 GLY A O 1
ATOM 1458 N N . GLY A 1 181 ? -10.049 23.578 0.545 1.00 32.09 198 GLY A N 1
ATOM 1459 C CA . GLY A 1 181 ? -9.952 22.289 -0.099 1.00 33.08 198 GLY A CA 1
ATOM 1460 C C . GLY A 1 181 ? -9.335 21.232 0.806 1.00 40.20 198 GLY A C 1
ATOM 1461 O O . GLY A 1 181 ? -8.948 21.481 1.946 1.00 36.53 198 GLY A O 1
ATOM 1462 N N . ASP A 1 182 ? -9.241 20.025 0.255 1.00 37.68 199 ASP A N 1
ATOM 1463 C CA . ASP A 1 182 ? -8.765 18.873 1.001 1.00 28.90 199 ASP A CA 1
ATOM 1464 C C . ASP A 1 182 ? -8.323 17.797 0.019 1.00 44.88 199 ASP A C 1
ATOM 1465 O O . ASP A 1 182 ? -8.724 17.790 -1.148 1.00 37.91 199 ASP A O 1
ATOM 1470 N N . VAL A 1 183 ? -7.485 16.889 0.507 1.00 41.21 200 VAL A N 1
ATOM 1471 C CA . VAL A 1 183 ? -7.071 15.733 -0.281 1.00 44.12 200 VAL A CA 1
ATOM 1472 C C . VAL A 1 183 ? -8.062 14.589 -0.139 1.00 49.36 200 VAL A C 1
ATOM 1473 O O . VAL A 1 183 ? -8.568 14.062 -1.134 1.00 44.72 200 VAL A O 1
ATOM 1477 N N . LEU A 1 184 ? -8.339 14.187 1.098 1.00 51.53 201 LEU A N 1
ATOM 1478 C CA . LEU A 1 184 ? -9.282 13.124 1.404 1.00 55.59 201 LEU A CA 1
ATOM 1479 C C . LEU A 1 184 ? -10.343 13.650 2.357 1.00 54.69 201 LEU A C 1
ATOM 1480 O O . LEU A 1 184 ? -10.073 14.524 3.185 1.00 54.38 201 LEU A O 1
ATOM 1485 N N . ASP A 1 185 ? -11.552 13.109 2.236 1.00 63.90 202 ASP A N 1
ATOM 1486 C CA . ASP A 1 185 ? -12.630 13.459 3.145 1.00 70.13 202 ASP A CA 1
ATOM 1487 C C . ASP A 1 185 ? -12.677 12.441 4.285 1.00 73.16 202 ASP A C 1
ATOM 1488 O O . ASP A 1 185 ? -11.750 11.647 4.472 1.00 58.06 202 ASP A O 1
ATOM 1493 N N . GLU A 1 186 ? -13.766 12.458 5.060 1.00 80.23 203 GLU A N 1
ATOM 1494 C CA . GLU A 1 186 ? -13.859 11.610 6.247 1.00 83.19 203 GLU A CA 1
ATOM 1495 C C . GLU A 1 186 ? -13.740 10.135 5.884 1.00 75.02 203 GLU A C 1
ATOM 1496 O O . GLU A 1 186 ? -12.978 9.388 6.509 1.00 66.16 203 GLU A O 1
ATOM 1502 N N . SER A 1 187 ? -14.484 9.701 4.866 1.00 68.91 204 SER A N 1
ATOM 1503 C CA . SER A 1 187 ? -14.450 8.313 4.426 1.00 59.92 204 SER A CA 1
ATOM 1504 C C . SER A 1 187 ? -13.146 7.937 3.733 1.00 68.51 204 SER A C 1
ATOM 1505 O O . SER A 1 187 ? -12.942 6.754 3.440 1.00 76.32 204 SER A O 1
ATOM 1508 N N . GLY A 1 188 ? -12.270 8.899 3.461 1.00 79.30 205 GLY A N 1
ATOM 1509 C CA . GLY A 1 188 ? -11.006 8.608 2.818 1.00 67.43 205 GLY A CA 1
ATOM 1510 C C . GLY A 1 188 ? -11.029 8.622 1.308 1.00 60.83 205 GLY A C 1
ATOM 1511 O O . GLY A 1 188 ? -10.121 8.059 0.687 1.00 67.95 205 GLY A O 1
ATOM 1512 N N . LYS A 1 189 ? -12.031 9.236 0.693 1.00 52.03 206 LYS A N 1
ATOM 1513 C CA . LYS A 1 189 ? -12.092 9.289 -0.758 1.00 68.69 206 LYS A CA 1
ATOM 1514 C C . LYS A 1 189 ? -11.447 10.572 -1.273 1.00 56.79 206 LYS A C 1
ATOM 1515 O O . LYS A 1 189 ? -11.451 11.611 -0.604 1.00 52.59 206 LYS A O 1
ATOM 1521 N N . VAL A 1 190 ? -10.878 10.480 -2.472 1.00 54.40 207 VAL A N 1
ATOM 1522 C CA . VAL A 1 190 ? -10.132 11.589 -3.056 1.00 52.32 207 VAL A CA 1
ATOM 1523 C C . VAL A 1 190 ? -11.098 12.712 -3.414 1.00 41.26 207 VAL A C 1
ATOM 1524 O O . VAL A 1 190 ? -11.989 12.540 -4.254 1.00 49.28 207 VAL A O 1
ATOM 1528 N N . VAL A 1 191 ? -10.921 13.873 -2.782 1.00 37.17 208 VAL A N 1
ATOM 1529 C CA . VAL A 1 191 ? -11.737 15.047 -3.055 1.00 33.59 208 VAL A CA 1
ATOM 1530 C C . VAL A 1 191 ? -10.900 16.230 -3.521 1.00 37.81 208 VAL A C 1
ATOM 1531 O O . VAL A 1 191 ? -11.402 17.350 -3.590 1.00 42.76 208 VAL A O 1
ATOM 1535 N N . ILE A 1 192 ? -9.628 16.002 -3.859 1.00 39.70 209 ILE A N 1
ATOM 1536 C CA . ILE A 1 192 ? -8.760 17.111 -4.233 1.00 39.01 209 ILE A CA 1
ATOM 1537 C C . ILE A 1 192 ? -9.157 17.736 -5.564 1.00 26.40 209 ILE A C 1
ATOM 1538 O O . ILE A 1 192 ? -8.715 18.847 -5.876 1.00 37.88 209 ILE A O 1
ATOM 1543 N N . ASP A 1 193 ? -9.991 17.069 -6.358 1.00 37.00 210 ASP A N 1
ATOM 1544 C CA . ASP A 1 193 ? -10.428 17.624 -7.637 1.00 40.49 210 ASP A CA 1
ATOM 1545 C C . ASP A 1 193 ? -11.613 18.547 -7.370 1.00 44.18 210 ASP A C 1
ATOM 1546 O O . ASP A 1 193 ? -12.781 18.188 -7.540 1.00 55.09 210 ASP A O 1
ATOM 1551 N N . SER A 1 194 ? -11.295 19.758 -6.933 1.00 41.65 211 SER A N 1
ATOM 1552 C CA . SER A 1 194 ? -12.282 20.759 -6.569 1.00 32.80 211 SER A CA 1
ATOM 1553 C C . SER A 1 194 ? -11.812 22.122 -7.054 1.00 31.07 211 SER A C 1
ATOM 1554 O O . SER A 1 194 ? -10.616 22.323 -7.290 1.00 38.61 211 SER A O 1
ATOM 1557 N N . PRO A 1 195 ? -12.733 23.072 -7.226 1.00 42.04 212 PRO A N 1
ATOM 1558 C CA . PRO A 1 195 ? -12.307 24.440 -7.575 1.00 33.15 212 PRO A CA 1
ATOM 1559 C C . PRO A 1 195 ? -11.409 25.083 -6.524 1.00 38.34 212 PRO A C 1
ATOM 1560 O O . PRO A 1 195 ? -10.526 25.870 -6.890 1.00 34.37 212 PRO A O 1
ATOM 1564 N N . GLU A 1 196 ? -11.618 24.783 -5.232 1.00 33.92 213 GLU A N 1
ATOM 1565 C CA . GLU A 1 196 ? -10.737 25.305 -4.185 1.00 34.29 213 GLU A CA 1
ATOM 1566 C C . GLU A 1 196 ? -9.290 24.914 -4.438 1.00 32.47 213 GLU A C 1
ATOM 1567 O O . GLU A 1 196 ? -8.379 25.733 -4.284 1.00 35.49 213 GLU A O 1
ATOM 1573 N N . ALA A 1 197 ? -9.059 23.660 -4.822 1.00 28.33 214 ALA A N 1
ATOM 1574 C CA . ALA A 1 197 ? -7.693 23.188 -5.007 1.00 35.28 214 ALA A CA 1
ATOM 1575 C C . ALA A 1 197 ? -7.037 23.869 -6.201 1.00 36.61 214 ALA A C 1
ATOM 1576 O O . ALA A 1 197 ? -5.863 24.259 -6.140 1.00 31.89 214 ALA A O 1
ATOM 1578 N N . VAL A 1 198 ? -7.783 24.024 -7.297 1.00 37.72 215 VAL A N 1
ATOM 1579 C CA . VAL A 1 198 ? -7.273 24.770 -8.444 1.00 36.12 215 VAL A CA 1
ATOM 1580 C C . VAL A 1 198 ? -6.957 26.203 -8.041 1.00 32.23 215 VAL A C 1
ATOM 1581 O O . VAL A 1 198 ? -5.933 26.767 -8.444 1.00 37.71 215 VAL A O 1
ATOM 1585 N N . ALA A 1 199 ? -7.820 26.809 -7.225 1.00 35.83 216 ALA A N 1
ATOM 1586 C CA . ALA A 1 199 ? -7.573 28.172 -6.771 1.00 34.79 216 ALA A CA 1
ATOM 1587 C C . ALA A 1 199 ? -6.298 28.248 -5.940 1.00 32.06 216 ALA A C 1
ATOM 1588 O O . ALA A 1 199 ? -5.473 29.151 -6.128 1.00 36.49 216 ALA A O 1
ATOM 1590 N N . ALA A 1 200 ? -6.121 27.301 -5.011 1.00 32.11 217 ALA A N 1
ATOM 1591 C CA . ALA A 1 200 ? -4.966 27.334 -4.117 1.00 31.82 217 ALA A CA 1
ATOM 1592 C C . ALA A 1 200 ? -3.666 27.175 -4.896 1.00 36.68 217 ALA A C 1
ATOM 1593 O O . ALA A 1 200 ? -2.712 27.938 -4.702 1.00 32.82 217 ALA A O 1
ATOM 1595 N N . LEU A 1 201 ? -3.614 26.190 -5.793 1.00 36.36 218 LEU A N 1
ATOM 1596 C CA . LEU A 1 201 ? -2.416 26.001 -6.600 1.00 41.69 218 LEU A CA 1
ATOM 1597 C C . LEU A 1 201 ? -2.184 27.188 -7.527 1.00 32.59 218 LEU A C 1
ATOM 1598 O O . LEU A 1 201 ? -1.044 27.632 -7.704 1.00 35.31 218 LEU A O 1
ATOM 1603 N N . GLN A 1 202 ? -3.252 27.719 -8.125 1.00 34.98 219 GLN A N 1
ATOM 1604 C CA . GLN A 1 202 ? -3.097 28.880 -8.994 1.00 38.03 219 GLN A CA 1
ATOM 1605 C C . GLN A 1 202 ? -2.585 30.081 -8.216 1.00 37.47 219 GLN A C 1
ATOM 1606 O O . GLN A 1 202 ? -1.816 30.885 -8.753 1.00 35.49 219 GLN A O 1
ATOM 1612 N N . PHE A 1 203 ? -2.981 30.208 -6.947 1.00 31.80 220 PHE A N 1
ATOM 1613 C CA . PHE A 1 203 ? -2.446 31.278 -6.113 1.00 37.23 220 PHE A CA 1
ATOM 1614 C C . PHE A 1 203 ? -0.940 31.138 -5.929 1.00 36.42 220 PHE A C 1
ATOM 1615 O O . PHE A 1 203 ? -0.210 32.135 -5.970 1.00 39.18 220 PHE A O 1
ATOM 1623 N N . MET A 1 204 ? -0.456 29.910 -5.718 1.00 33.15 221 MET A N 1
ATOM 1624 C CA . MET A 1 204 ? 0.980 29.708 -5.559 1.00 32.24 221 MET A CA 1
ATOM 1625 C C . MET A 1 204 ? 1.732 30.145 -6.809 1.00 32.92 221 MET A C 1
ATOM 1626 O O . MET A 1 204 ? 2.777 30.801 -6.718 1.00 37.04 221 MET A O 1
ATOM 1631 N N . VAL A 1 205 ? 1.204 29.800 -7.987 1.00 29.89 222 VAL A N 1
ATOM 1632 C CA . VAL A 1 205 ? 1.818 30.225 -9.245 1.00 34.97 222 VAL A CA 1
ATOM 1633 C C . VAL A 1 205 ? 1.805 31.750 -9.374 1.00 35.72 222 VAL A C 1
ATOM 1634 O O . VAL A 1 205 ? 2.798 32.359 -9.790 1.00 39.82 222 VAL A O 1
ATOM 1638 N N . ASP A 1 206 ? 0.690 32.391 -9.013 1.00 33.60 223 ASP A N 1
ATOM 1639 C CA . ASP A 1 206 ? 0.573 33.842 -9.151 1.00 32.85 223 ASP A CA 1
ATOM 1640 C C . ASP A 1 206 ? 1.520 34.599 -8.225 1.00 43.26 223 ASP A C 1
ATOM 1641 O O . ASP A 1 206 ? 1.892 35.737 -8.532 1.00 34.92 223 ASP A O 1
ATOM 1646 N N . LEU A 1 207 ? 1.907 34.006 -7.088 1.00 36.73 224 LEU A N 1
ATOM 1647 C CA . LEU A 1 207 ? 2.870 34.673 -6.213 1.00 37.68 224 LEU A CA 1
ATOM 1648 C C . LEU A 1 207 ? 4.179 34.933 -6.939 1.00 31.64 224 LEU A C 1
ATOM 1649 O O . LEU A 1 207 ? 4.873 35.915 -6.646 1.00 41.91 224 LEU A O 1
ATOM 1654 N N . ILE A 1 208 ? 4.524 34.073 -7.891 1.00 34.58 225 ILE A N 1
ATOM 1655 C CA . ILE A 1 208 ? 5.783 34.170 -8.619 1.00 42.42 225 ILE A CA 1
ATOM 1656 C C . ILE A 1 208 ? 5.590 35.033 -9.856 1.00 39.35 225 ILE A C 1
ATOM 1657 O O . ILE A 1 208 ? 6.261 36.057 -10.026 1.00 39.12 225 ILE A O 1
ATOM 1662 N N . TYR A 1 209 ? 4.647 34.641 -10.713 1.00 46.79 226 TYR A N 1
ATOM 1663 C CA . TYR A 1 209 ? 4.596 35.174 -12.069 1.00 51.14 226 TYR A CA 1
ATOM 1664 C C . TYR A 1 209 ? 3.628 36.332 -12.248 1.00 47.76 226 TYR A C 1
ATOM 1665 O O . TYR A 1 209 ? 3.826 37.147 -13.154 1.00 51.46 226 TYR A O 1
ATOM 1674 N N . LYS A 1 210 ? 2.588 36.429 -11.421 1.00 51.53 227 LYS A N 1
ATOM 1675 C CA . LYS A 1 210 ? 1.607 37.517 -11.551 1.00 40.30 227 LYS A CA 1
ATOM 1676 C C . LYS A 1 210 ? 1.959 38.677 -10.624 1.00 50.78 227 LYS A C 1
ATOM 1677 O O . LYS A 1 210 ? 2.286 39.776 -11.085 1.00 45.75 227 LYS A O 1
ATOM 1683 N N . HIS A 1 211 ? 1.905 38.441 -9.310 1.00 43.84 228 HIS A N 1
ATOM 1684 C CA . HIS A 1 211 ? 2.185 39.492 -8.341 1.00 36.82 228 HIS A CA 1
ATOM 1685 C C . HIS A 1 211 ? 3.676 39.716 -8.120 1.00 43.31 228 HIS A C 1
ATOM 1686 O O . HIS A 1 211 ? 4.061 40.768 -7.595 1.00 43.49 228 HIS A O 1
ATOM 1693 N N . LYS A 1 212 ? 4.514 38.743 -8.482 1.00 43.46 229 LYS A N 1
ATOM 1694 C CA . LYS A 1 212 ? 5.970 38.868 -8.389 1.00 46.76 229 LYS A CA 1
ATOM 1695 C C . LYS A 1 212 ? 6.431 39.227 -6.974 1.00 39.54 229 LYS A C 1
ATOM 1696 O O . LYS A 1 212 ? 7.393 39.972 -6.789 1.00 43.50 229 LYS A O 1
ATOM 1702 N N . VAL A 1 213 ? 5.747 38.686 -5.958 1.00 42.50 230 VAL A N 1
ATOM 1703 C CA . VAL A 1 213 ? 6.199 38.871 -4.577 1.00 39.77 230 VAL A CA 1
ATOM 1704 C C . VAL A 1 213 ? 7.141 37.767 -4.117 1.00 33.14 230 VAL A C 1
ATOM 1705 O O . VAL A 1 213 ? 7.813 37.931 -3.088 1.00 41.41 230 VAL A O 1
ATOM 1709 N N . THR A 1 214 ? 7.226 36.660 -4.851 1.00 31.40 231 THR A N 1
ATOM 1710 C CA . THR A 1 214 ? 8.083 35.535 -4.526 1.00 35.09 231 THR A CA 1
ATOM 1711 C C . THR A 1 214 ? 9.080 35.310 -5.655 1.00 34.16 231 THR A C 1
ATOM 1712 O O . THR A 1 214 ? 8.672 35.212 -6.821 1.00 40.86 231 THR A O 1
ATOM 1716 N N . PRO A 1 215 ? 10.378 35.206 -5.359 1.00 43.98 232 PRO A N 1
ATOM 1717 C CA . PRO A 1 215 ? 11.370 35.004 -6.425 1.00 37.00 232 PRO A CA 1
ATOM 1718 C C . PRO A 1 215 ? 11.124 33.715 -7.190 1.00 43.64 232 PRO A C 1
ATOM 1719 O O . PRO A 1 215 ? 10.622 32.728 -6.646 1.00 45.30 232 PRO A O 1
ATOM 1723 N N . GLU A 1 216 ? 11.499 33.732 -8.471 1.00 37.67 233 GLU A N 1
ATOM 1724 C CA . GLU A 1 216 ? 11.366 32.541 -9.304 1.00 41.52 233 GLU A CA 1
ATOM 1725 C C . GLU A 1 216 ? 12.215 31.394 -8.776 1.00 35.12 233 GLU A C 1
ATOM 1726 O O . GLU A 1 216 ? 11.873 30.224 -8.976 1.00 36.69 233 GLU A O 1
ATOM 1732 N N . GLY A 1 217 ? 13.315 31.709 -8.092 1.00 36.64 234 GLY A N 1
ATOM 1733 C CA . GLY A 1 217 ? 14.173 30.697 -7.504 1.00 35.31 234 GLY A CA 1
ATOM 1734 C C . GLY A 1 217 ? 13.514 29.854 -6.426 1.00 41.02 234 GLY A C 1
ATOM 1735 O O . GLY A 1 217 ? 14.074 28.813 -6.061 1.00 43.25 234 GLY A O 1
ATOM 1736 N N . VAL A 1 218 ? 12.344 30.264 -5.917 1.00 37.77 235 VAL A N 1
ATOM 1737 C CA . VAL A 1 218 ? 11.639 29.488 -4.896 1.00 40.86 235 VAL A CA 1
ATOM 1738 C C . VAL A 1 218 ? 11.439 28.045 -5.340 1.00 37.86 235 VAL A C 1
ATOM 1739 O O . VAL A 1 218 ? 11.353 27.140 -4.504 1.00 38.55 235 VAL A O 1
ATOM 1743 N N A THR A 1 219 ? 11.373 27.798 -6.648 0.71 35.76 236 THR A N 1
ATOM 1744 N N B THR A 1 219 ? 11.369 27.818 -6.650 0.29 36.09 236 THR A N 1
ATOM 1745 C CA A THR A 1 219 ? 11.231 26.431 -7.139 0.71 35.45 236 THR A CA 1
ATOM 1746 C CA B THR A 1 219 ? 11.277 26.494 -7.243 0.29 35.52 236 THR A CA 1
ATOM 1747 C C A THR A 1 219 ? 12.459 25.576 -6.867 0.71 37.45 236 THR A C 1
ATOM 1748 C C B THR A 1 219 ? 12.439 25.588 -6.839 0.29 36.29 236 THR A C 1
ATOM 1749 O O A THR A 1 219 ? 12.447 24.387 -7.205 0.71 37.65 236 THR A O 1
ATOM 1750 O O B THR A 1 219 ? 12.338 24.365 -6.991 0.29 37.87 236 THR A O 1
ATOM 1757 N N . THR A 1 220 ? 13.517 26.150 -6.292 1.00 40.83 237 THR A N 1
ATOM 1758 C CA . THR A 1 220 ? 14.658 25.378 -5.821 1.00 40.91 237 THR A CA 1
ATOM 1759 C C . THR A 1 220 ? 14.879 25.497 -4.317 1.00 39.39 237 THR A C 1
ATOM 1760 O O . THR A 1 220 ? 15.840 24.911 -3.806 1.00 37.80 237 THR A O 1
ATOM 1764 N N . TYR A 1 221 ? 14.029 26.228 -3.593 1.00 35.49 238 TYR A N 1
ATOM 1765 C CA . TYR A 1 221 ? 14.277 26.518 -2.183 1.00 34.98 238 TYR A CA 1
ATOM 1766 C C . TYR A 1 221 ? 13.812 25.386 -1.281 1.00 35.37 238 TYR A C 1
ATOM 1767 O O . TYR A 1 221 ? 12.727 24.827 -1.467 1.00 33.82 238 TYR A O 1
ATOM 1776 N N . MET A 1 222 ? 14.627 25.076 -0.280 1.00 38.77 239 MET A N 1
ATOM 1777 C CA . MET A 1 222 ? 14.218 24.278 0.862 1.00 36.54 239 MET A CA 1
ATOM 1778 C C . MET A 1 222 ? 14.190 25.181 2.094 1.00 30.61 239 MET A C 1
ATOM 1779 O O . MET A 1 222 ? 14.299 26.408 1.987 1.00 34.98 239 MET A O 1
ATOM 1784 N N . GLU A 1 223 ? 14.037 24.570 3.270 1.00 34.27 240 GLU A N 1
ATOM 1785 C CA . GLU A 1 223 ? 13.892 25.341 4.503 1.00 33.95 240 GLU A CA 1
ATOM 1786 C C . GLU A 1 223 ? 15.022 26.351 4.671 1.00 32.81 240 GLU A C 1
ATOM 1787 O O . GLU A 1 223 ? 14.779 27.540 4.902 1.00 32.71 240 GLU A O 1
ATOM 1793 N N . GLU A 1 224 ? 16.270 25.899 4.537 1.00 43.16 241 GLU A N 1
ATOM 1794 C CA . GLU A 1 224 ? 17.395 26.768 4.866 1.00 37.86 241 GLU A CA 1
ATOM 1795 C C . GLU A 1 224 ? 17.623 27.833 3.803 1.00 35.37 241 GLU A C 1
ATOM 1796 O O . GLU A 1 224 ? 18.134 28.914 4.116 1.00 36.38 241 GLU A O 1
ATOM 1802 N N . ASP A 1 225 ? 17.236 27.565 2.556 1.00 29.02 242 ASP A N 1
ATOM 1803 C CA . ASP A 1 225 ? 17.322 28.599 1.529 1.00 34.91 242 ASP A CA 1
ATOM 1804 C C . ASP A 1 225 ? 16.412 29.777 1.857 1.00 41.70 242 ASP A C 1
ATOM 1805 O O . ASP A 1 225 ? 16.832 30.938 1.790 1.00 37.86 242 ASP A O 1
ATOM 1810 N N . ALA A 1 226 ? 15.152 29.496 2.204 1.00 37.71 243 ALA A N 1
ATOM 1811 C CA . ALA A 1 226 ? 14.243 30.562 2.614 1.00 33.38 243 ALA A CA 1
ATOM 1812 C C . ALA A 1 226 ? 14.760 31.275 3.855 1.00 30.83 243 ALA A C 1
ATOM 1813 O O . ALA A 1 226 ? 14.658 32.503 3.967 1.00 34.33 243 ALA A O 1
ATOM 1815 N N . ARG A 1 227 ? 15.335 30.517 4.790 1.00 30.75 244 ARG A N 1
ATOM 1816 C CA . ARG A 1 227 ? 15.789 31.095 6.050 1.00 31.79 244 ARG A CA 1
ATOM 1817 C C . ARG A 1 227 ? 16.933 32.080 5.827 1.00 36.38 244 ARG A C 1
ATOM 1818 O O . ARG A 1 227 ? 16.920 33.187 6.379 1.00 40.79 244 ARG A O 1
ATOM 1826 N N . ARG A 1 228 ? 17.925 31.700 5.014 1.00 42.90 245 ARG A N 1
ATOM 1827 C CA . ARG A 1 228 ? 19.088 32.558 4.799 1.00 37.35 245 ARG A CA 1
ATOM 1828 C C . ARG A 1 228 ? 18.701 33.877 4.146 1.00 36.52 245 ARG A C 1
ATOM 1829 O O . ARG A 1 228 ? 19.207 34.939 4.529 1.00 37.49 245 ARG A O 1
ATOM 1837 N N . ILE A 1 229 ? 17.812 33.830 3.151 1.00 33.27 246 ILE A N 1
ATOM 1838 C CA . ILE A 1 229 ? 17.364 35.053 2.488 1.00 38.71 246 ILE A CA 1
ATOM 1839 C C . ILE A 1 229 ? 16.641 35.959 3.476 1.00 36.45 246 ILE A C 1
ATOM 1840 O O . ILE A 1 229 ? 16.906 37.165 3.549 1.00 39.76 246 ILE A O 1
ATOM 1845 N N . PHE A 1 230 ? 15.715 35.388 4.252 1.00 41.27 247 PHE A N 1
ATOM 1846 C CA . PHE A 1 230 ? 14.975 36.169 5.240 1.00 30.24 247 PHE A CA 1
ATOM 1847 C C . PHE A 1 230 ? 15.905 36.717 6.317 1.00 34.70 247 PHE A C 1
ATOM 1848 O O . PHE A 1 230 ? 15.805 37.889 6.697 1.00 30.81 247 PHE A O 1
ATOM 1856 N N . GLN A 1 231 ? 16.840 35.891 6.799 1.00 36.46 248 GLN A N 1
ATOM 1857 C CA . GLN A 1 231 ? 17.719 36.307 7.890 1.00 36.90 248 GLN A CA 1
ATOM 1858 C C . GLN A 1 231 ? 18.644 37.446 7.477 1.00 44.60 248 GLN A C 1
ATOM 1859 O O . GLN A 1 231 ? 18.994 38.295 8.307 1.00 46.74 248 GLN A O 1
ATOM 1865 N N . ASN A 1 232 ? 19.047 37.490 6.211 1.00 40.66 249 ASN A N 1
ATOM 1866 C CA . ASN A 1 232 ? 19.903 38.555 5.704 1.00 38.71 249 ASN A CA 1
ATOM 1867 C C . ASN A 1 232 ? 19.134 39.827 5.367 1.00 42.98 249 ASN A C 1
ATOM 1868 O O . ASN A 1 232 ? 19.719 40.764 4.811 1.00 41.24 249 ASN A O 1
ATOM 1873 N N . GLY A 1 233 ? 17.849 39.890 5.696 1.00 41.70 250 GLY A N 1
ATOM 1874 C CA . GLY A 1 233 ? 17.064 41.082 5.461 1.00 39.66 250 GLY A CA 1
ATOM 1875 C C . GLY A 1 233 ? 16.482 41.213 4.073 1.00 36.89 250 GLY A C 1
ATOM 1876 O O . GLY A 1 233 ? 16.005 42.299 3.721 1.00 40.66 250 GLY A O 1
ATOM 1877 N N . GLU A 1 234 ? 16.476 40.142 3.281 1.00 41.00 251 GLU A N 1
ATOM 1878 C CA . GLU A 1 234 ? 16.101 40.216 1.874 1.00 49.01 251 GLU A CA 1
ATOM 1879 C C . GLU A 1 234 ? 14.680 39.732 1.593 1.00 40.45 251 GLU A C 1
ATOM 1880 O O . GLU A 1 234 ? 14.340 39.499 0.431 1.00 39.66 251 GLU A O 1
ATOM 1886 N N . ALA A 1 235 ? 13.838 39.586 2.613 1.00 42.96 252 ALA A N 1
ATOM 1887 C CA . ALA A 1 235 ? 12.462 39.173 2.376 1.00 39.51 252 ALA A CA 1
ATOM 1888 C C . ALA A 1 235 ? 11.573 39.733 3.471 1.00 34.55 252 ALA A C 1
ATOM 1889 O O . ALA A 1 235 ? 11.966 39.768 4.638 1.00 36.37 252 ALA A O 1
ATOM 1891 N N . VAL A 1 236 ? 10.371 40.168 3.084 1.00 35.23 253 VAL A N 1
ATOM 1892 C CA . VAL A 1 236 ? 9.423 40.680 4.068 1.00 43.76 253 VAL A CA 1
ATOM 1893 C C . VAL A 1 236 ? 8.791 39.535 4.854 1.00 39.98 253 VAL A C 1
ATOM 1894 O O . VAL A 1 236 ? 8.638 39.618 6.077 1.00 33.57 253 VAL A O 1
ATOM 1898 N N . PHE A 1 237 ? 8.422 38.449 4.170 1.00 32.83 254 PHE A N 1
ATOM 1899 C CA . PHE A 1 237 ? 7.721 37.330 4.784 1.00 33.82 254 PHE A CA 1
ATOM 1900 C C . PHE A 1 237 ? 8.442 36.025 4.486 1.00 34.55 254 PHE A C 1
ATOM 1901 O O . PHE A 1 237 ? 9.091 35.875 3.447 1.00 32.17 254 PHE A O 1
ATOM 1909 N N . MET A 1 238 ? 8.277 35.064 5.390 1.00 28.92 255 MET A N 1
ATOM 1910 C CA . MET A 1 238 ? 8.791 33.717 5.199 1.00 37.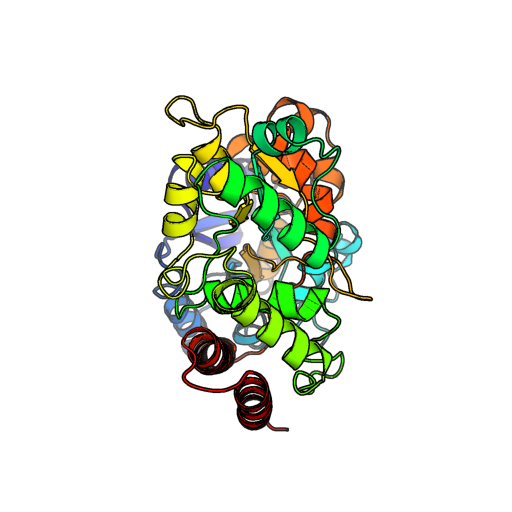26 255 MET A CA 1
ATOM 1911 C C . MET A 1 238 ? 7.844 32.727 5.857 1.00 32.17 255 MET A C 1
ATOM 1912 O O . MET A 1 238 ? 7.455 32.922 7.010 1.00 28.21 255 MET A O 1
ATOM 1917 N N . ARG A 1 239 ? 7.454 31.685 5.123 1.00 28.38 256 ARG A N 1
ATOM 1918 C CA . ARG A 1 239 ? 6.831 30.512 5.729 1.00 26.06 256 ARG A CA 1
ATOM 1919 C C . ARG A 1 239 ? 7.929 29.525 6.104 1.00 34.25 256 ARG A C 1
ATOM 1920 O O . ARG A 1 239 ? 8.779 29.189 5.272 1.00 32.93 256 ARG A O 1
ATOM 1928 N N . ASN A 1 240 ? 7.921 29.069 7.354 1.00 26.64 257 ASN A N 1
ATOM 1929 C CA . ASN A 1 240 ? 8.904 28.085 7.781 1.00 27.46 257 ASN A CA 1
ATOM 1930 C C . ASN A 1 240 ? 8.402 27.406 9.045 1.00 28.81 257 ASN A C 1
ATOM 1931 O O . ASN A 1 240 ? 7.314 27.702 9.546 1.00 32.29 257 ASN A O 1
ATOM 1936 N N . TRP A 1 241 ? 9.215 26.488 9.551 1.00 30.06 258 TRP A N 1
ATOM 1937 C CA . TRP A 1 241 ? 8.937 25.740 10.767 1.00 28.37 258 TRP A CA 1
ATOM 1938 C C . TRP A 1 241 ? 9.446 26.512 11.978 1.00 33.55 258 TRP A C 1
ATOM 1939 O O . TRP A 1 241 ? 10.147 27.522 11.844 1.00 31.37 258 TRP A O 1
ATOM 1950 N N . PRO A 1 242 ? 9.091 26.084 13.197 1.00 31.06 259 PRO A N 1
ATOM 1951 C CA . PRO A 1 242 ? 9.508 26.847 14.387 1.00 29.23 259 PRO A CA 1
ATOM 1952 C C . PRO A 1 242 ? 11.014 26.907 14.605 1.00 39.98 259 PRO A C 1
ATOM 1953 O O . PRO A 1 242 ? 11.475 27.823 15.294 1.00 35.11 259 PRO A O 1
ATOM 1957 N N . TYR A 1 243 ? 11.793 25.975 14.045 1.00 33.51 260 TYR A N 1
ATOM 1958 C CA . TYR A 1 243 ? 13.232 25.947 14.311 1.00 32.69 260 TYR A CA 1
ATOM 1959 C C . TYR A 1 243 ? 13.906 27.263 13.947 1.00 35.03 260 TYR A C 1
ATOM 1960 O O . TYR A 1 243 ? 14.894 27.647 14.581 1.00 42.49 260 TYR A O 1
ATOM 1969 N N . ALA A 1 244 ? 13.396 27.960 12.927 1.00 39.11 261 ALA A N 1
ATOM 1970 C CA . ALA A 1 244 ? 14.072 29.141 12.402 1.00 36.87 261 ALA A CA 1
ATOM 1971 C C . ALA A 1 244 ? 14.097 30.307 13.384 1.00 37.84 261 ALA A C 1
ATOM 1972 O O . ALA A 1 244 ? 14.907 31.225 13.206 1.00 37.78 261 ALA A O 1
ATOM 1974 N N . TRP A 1 245 ? 13.230 30.304 14.404 1.00 43.05 262 TRP A N 1
ATOM 1975 C CA . TRP A 1 245 ? 13.192 31.426 15.339 1.00 38.55 262 TRP A CA 1
ATOM 1976 C C . TRP A 1 245 ? 14.511 31.577 16.089 1.00 37.02 262 TRP A C 1
ATOM 1977 O O . TRP A 1 245 ? 14.983 32.697 16.306 1.00 31.90 262 TRP A O 1
ATOM 1988 N N . SER A 1 246 ? 15.114 30.462 16.507 1.00 42.00 263 SER A N 1
ATOM 1989 C CA . SER A 1 246 ? 16.383 30.545 17.224 1.00 50.63 263 SER A CA 1
ATOM 1990 C C . SER A 1 246 ? 17.495 31.071 16.332 1.00 47.47 263 SER A C 1
ATOM 1991 O O . SER A 1 246 ? 18.430 31.714 16.822 1.00 47.77 263 SER A O 1
ATOM 1994 N N . LEU A 1 247 ? 17.413 30.809 15.026 1.00 46.01 264 LEU A N 1
ATOM 1995 C CA . LEU A 1 247 ? 18.428 31.300 14.102 1.00 38.84 264 LEU A CA 1
ATOM 1996 C C . LEU A 1 247 ? 18.243 32.784 13.801 1.00 41.70 264 LEU A C 1
ATOM 1997 O O . LEU A 1 247 ? 19.188 33.568 13.926 1.00 42.39 264 LEU A O 1
ATOM 2002 N N . VAL A 1 248 ? 17.031 33.194 13.411 1.00 33.90 265 VAL A N 1
ATOM 2003 C CA . VAL A 1 248 ? 16.835 34.573 12.964 1.00 37.53 265 VAL A CA 1
ATOM 2004 C C . VAL A 1 248 ? 16.756 35.570 14.107 1.00 35.74 265 VAL A C 1
ATOM 2005 O O . VAL A 1 248 ? 16.772 36.782 13.857 1.00 46.01 265 VAL A O 1
ATOM 2009 N N . ASN A 1 249 ? 16.686 35.108 15.355 1.00 41.55 266 ASN A N 1
ATOM 2010 C CA . ASN A 1 249 ? 16.651 36.017 16.495 1.00 50.71 266 ASN A CA 1
ATOM 2011 C C . ASN A 1 249 ? 17.867 35.852 17.402 1.00 41.72 266 ASN A C 1
ATOM 2012 O O . ASN A 1 249 ? 17.842 36.290 18.556 1.00 54.69 266 ASN A O 1
ATOM 2017 N N . SER A 1 250 ? 18.939 35.250 16.897 1.00 46.13 267 SER A N 1
ATOM 2018 C CA . SER A 1 250 ? 20.166 35.110 17.662 1.00 48.49 267 SER A CA 1
ATOM 2019 C C . SER A 1 250 ? 21.023 36.372 17.537 1.00 63.06 267 SER A C 1
ATOM 2020 O O . SER A 1 250 ? 20.678 37.329 16.837 1.00 52.05 267 SER A O 1
ATOM 2023 N N . ASP A 1 251 ? 22.173 36.364 18.217 1.00 67.32 268 ASP A N 1
ATOM 2024 C CA . ASP A 1 251 ? 22.964 37.584 18.356 1.00 72.25 268 ASP A CA 1
ATOM 2025 C C . ASP A 1 251 ? 23.649 37.967 17.051 1.00 68.73 268 ASP A C 1
ATOM 2026 O O . ASP A 1 251 ? 23.671 39.146 16.681 1.00 68.97 268 ASP A O 1
ATOM 2031 N N . GLU A 1 252 ? 24.216 36.997 16.341 1.00 56.64 269 GLU A N 1
ATOM 2032 C CA . GLU A 1 252 ? 24.873 37.291 15.074 1.00 67.48 269 GLU A CA 1
ATOM 2033 C C . GLU A 1 252 ? 23.890 37.438 13.913 1.00 73.73 269 GLU A C 1
ATOM 2034 O O . GLU A 1 252 ? 24.316 37.425 12.752 1.00 80.17 269 GLU A O 1
ATOM 2040 N N . SER A 1 253 ? 22.586 37.588 14.198 1.00 63.46 270 SER A N 1
ATOM 2041 C CA . SER A 1 253 ? 21.563 37.692 13.160 1.00 56.91 270 SER A CA 1
ATOM 2042 C C . SER A 1 253 ? 21.271 39.155 12.860 1.00 43.92 270 SER A C 1
ATOM 2043 O O . SER A 1 253 ? 20.982 39.922 13.782 1.00 42.69 270 SER A O 1
ATOM 2046 N N . PRO A 1 254 ? 21.322 39.567 11.593 1.00 46.97 271 PRO A N 1
ATOM 2047 C CA . PRO A 1 254 ? 21.088 40.983 11.269 1.00 36.55 271 PRO A CA 1
ATOM 2048 C C . PRO A 1 254 ? 19.671 41.464 11.550 1.00 48.33 271 PRO A C 1
ATOM 2049 O O . PRO A 1 254 ? 19.461 42.680 11.628 1.00 51.27 271 PRO A O 1
ATOM 2053 N N . ILE A 1 255 ? 18.689 40.573 11.683 1.00 46.10 272 ILE A N 1
ATOM 2054 C CA . ILE A 1 255 ? 17.305 40.991 11.877 1.00 51.46 272 ILE A CA 1
ATOM 2055 C C . ILE A 1 255 ? 16.824 40.725 13.297 1.00 49.69 272 ILE A C 1
ATOM 2056 O O . ILE A 1 255 ? 15.615 40.764 13.556 1.00 44.24 272 ILE A O 1
ATOM 2061 N N . LYS A 1 256 ? 17.741 40.465 14.228 1.00 42.78 273 LYS A N 1
ATOM 2062 C CA . LYS A 1 256 ? 17.362 40.193 15.610 1.00 47.88 273 LYS A CA 1
ATOM 2063 C C . LYS A 1 256 ? 16.534 41.338 16.174 1.00 47.93 273 LYS A C 1
ATOM 2064 O O . LYS A 1 256 ? 16.904 42.508 16.047 1.00 51.26 273 LYS A O 1
ATOM 2070 N N . GLY A 1 257 ? 15.400 40.995 16.787 1.00 48.20 274 GLY A N 1
ATOM 2071 C CA . GLY A 1 257 ? 14.485 41.988 17.314 1.00 50.10 274 GLY A CA 1
ATOM 2072 C C . GLY A 1 257 ? 13.507 42.569 16.314 1.00 43.33 274 GLY A C 1
ATOM 2073 O O . GLY A 1 257 ? 12.628 43.344 16.711 1.00 49.45 274 GLY A O 1
ATOM 2074 N N . LYS A 1 258 ? 13.621 42.219 15.034 1.00 43.58 275 LYS A N 1
ATOM 2075 C CA . LYS A 1 258 ? 12.757 42.754 13.989 1.00 54.71 275 LYS A CA 1
ATOM 2076 C C . LYS A 1 258 ? 11.803 41.706 13.428 1.00 52.31 275 LYS A C 1
ATOM 2077 O O . LYS A 1 258 ? 11.191 41.933 12.379 1.00 43.86 275 LYS A O 1
ATOM 2083 N N . VAL A 1 259 ? 11.655 40.570 14.102 1.00 45.50 276 VAL A N 1
ATOM 2084 C CA . VAL A 1 259 ? 10.903 39.434 13.584 1.00 46.05 276 VAL A CA 1
ATOM 2085 C C . VAL A 1 259 ? 9.670 39.227 14.452 1.00 41.77 276 VAL A C 1
ATOM 2086 O O . VAL A 1 259 ? 9.776 39.095 15.677 1.00 43.37 276 VAL A O 1
ATOM 2090 N N . GLY A 1 260 ? 8.502 39.208 13.818 1.00 39.66 277 GLY A N 1
ATOM 2091 C CA . GLY A 1 260 ? 7.291 38.757 14.474 1.00 44.24 277 GLY A CA 1
ATOM 2092 C C . GLY A 1 260 ? 6.863 37.414 13.920 1.00 39.09 277 GLY A C 1
ATOM 2093 O O . GLY A 1 260 ? 7.319 37.017 12.843 1.00 36.63 277 GLY A O 1
ATOM 2094 N N . VAL A 1 261 ? 6.003 36.693 14.636 1.00 32.99 278 VAL A N 1
ATOM 2095 C CA . VAL A 1 261 ? 5.482 35.423 14.145 1.00 40.98 278 VAL A CA 1
ATOM 2096 C C . VAL A 1 261 ? 3.967 35.425 14.262 1.00 37.80 278 VAL A C 1
ATOM 2097 O O . VAL A 1 261 ? 3.390 36.077 15.136 1.00 36.77 278 VAL A O 1
ATOM 2101 N N . ALA A 1 262 ? 3.322 34.686 13.366 1.00 33.33 279 ALA A N 1
ATOM 2102 C CA . ALA A 1 262 ? 1.870 34.640 13.308 1.00 34.14 279 ALA A CA 1
ATOM 2103 C C . ALA A 1 262 ? 1.460 33.374 12.571 1.00 38.16 279 ALA A C 1
ATOM 2104 O O . ALA A 1 262 ? 2.263 32.797 11.828 1.00 34.92 279 ALA A O 1
ATOM 2106 N N . PRO A 1 263 ? 0.223 32.915 12.757 1.00 37.10 280 PRO A N 1
ATOM 2107 C CA . PRO A 1 263 ? -0.304 31.857 11.889 1.00 28.93 280 PRO A CA 1
ATOM 2108 C C . PRO A 1 263 ? -0.278 32.289 10.432 1.00 29.94 280 PRO A C 1
ATOM 2109 O O . PRO A 1 263 ? -0.276 33.477 10.104 1.00 36.47 280 PRO A O 1
ATOM 2113 N N . LEU A 1 264 ? -0.255 31.300 9.547 1.00 26.86 281 LEU A N 1
ATOM 2114 C CA . LEU A 1 264 ? -0.397 31.594 8.134 1.00 34.49 281 LEU A CA 1
ATOM 2115 C C . LEU A 1 264 ? -1.785 32.177 7.860 1.00 30.77 281 LEU A C 1
ATOM 2116 O O . LEU A 1 264 ? -2.734 31.920 8.605 1.00 32.61 281 LEU A O 1
ATOM 2121 N N . PRO A 1 265 ? -1.924 32.980 6.808 1.00 36.73 282 PRO A N 1
ATOM 2122 C CA . PRO A 1 265 ? -3.212 33.626 6.527 1.00 46.27 282 PRO A CA 1
ATOM 2123 C C . PRO A 1 265 ? -4.262 32.630 6.052 1.00 43.68 282 PRO A C 1
ATOM 2124 O O . PRO A 1 265 ? -3.983 31.469 5.752 1.00 44.37 282 PRO A O 1
ATOM 2128 N N . MET A 1 266 ? -5.497 33.118 5.972 1.00 46.30 283 MET A N 1
ATOM 2129 C CA . MET A 1 266 ? -6.614 32.332 5.472 1.00 38.95 283 MET A CA 1
ATOM 2130 C C . MET A 1 266 ? -6.944 32.734 4.040 1.00 38.16 283 MET A C 1
ATOM 2131 O O . MET A 1 266 ? -6.609 33.829 3.580 1.00 39.41 283 MET A O 1
ATOM 2136 N N . GLY A 1 267 ? -7.591 31.817 3.327 1.00 47.91 284 GLY A N 1
ATOM 2137 C CA . GLY A 1 267 ? -8.030 32.075 1.976 1.00 41.09 284 GLY A CA 1
ATOM 2138 C C . GLY A 1 267 ? -9.467 32.555 1.948 1.00 38.08 284 GLY A C 1
ATOM 2139 O O . GLY A 1 267 ? -10.174 32.523 2.961 1.00 37.63 284 GLY A O 1
ATOM 2140 N N . PRO A 1 268 ? -9.929 33.011 0.777 1.00 45.58 285 PRO A N 1
ATOM 2141 C CA . PRO A 1 268 ? -11.305 33.518 0.665 1.00 45.70 285 PRO A CA 1
ATOM 2142 C C . PRO A 1 268 ? -12.349 32.493 1.085 1.00 55.61 285 PRO A C 1
ATOM 2143 O O . PRO A 1 268 ? -12.550 31.480 0.408 1.00 46.12 285 PRO A O 1
ATOM 2147 N N . GLY A 1 269 ? -13.011 32.750 2.212 1.00 41.35 286 GLY A N 1
ATOM 2148 C CA . GLY A 1 269 ? -13.974 31.809 2.747 1.00 41.79 286 GLY A CA 1
ATOM 2149 C C . GLY A 1 269 ? -13.394 30.512 3.266 1.00 52.09 286 GLY A C 1
ATOM 2150 O O . GLY A 1 269 ? -14.110 29.512 3.326 1.00 56.95 286 GLY A O 1
ATOM 2151 N N . GLY A 1 270 ? -12.116 30.492 3.646 1.00 53.05 287 GLY A N 1
ATOM 2152 C CA . GLY A 1 270 ? -11.491 29.263 4.107 1.00 47.92 287 GLY A CA 1
ATOM 2153 C C . GLY A 1 270 ? -11.117 29.258 5.579 1.00 49.28 287 GLY A C 1
ATOM 2154 O O . GLY A 1 270 ? -11.712 29.982 6.380 1.00 56.58 287 GLY A O 1
ATOM 2155 N N . ARG A 1 271 ? -10.144 28.432 5.952 1.00 57.94 288 ARG A N 1
ATOM 2156 C CA . ARG A 1 271 ? -9.638 28.374 7.317 1.00 46.90 288 ARG A CA 1
ATOM 2157 C C . ARG A 1 271 ? -8.236 28.961 7.385 1.00 46.82 288 ARG A C 1
ATOM 2158 O O . ARG A 1 271 ? -7.633 29.326 6.374 1.00 45.71 288 ARG A O 1
ATOM 2166 N N . ARG A 1 272 ? -7.719 29.032 8.604 1.00 35.67 289 ARG A N 1
ATOM 2167 C CA . ARG A 1 272 ? -6.285 29.079 8.825 1.00 42.37 289 ARG A CA 1
ATOM 2168 C C . ARG A 1 272 ? -5.786 27.647 8.965 1.00 34.93 289 ARG A C 1
ATOM 2169 O O . ARG A 1 272 ? -6.499 26.774 9.464 1.00 38.16 289 ARG A O 1
ATOM 2177 N N . ALA A 1 273 ? -4.568 27.398 8.492 1.00 38.84 290 ALA A N 1
ATOM 2178 C CA . ALA A 1 273 ? -4.087 26.027 8.431 1.00 40.02 290 ALA A CA 1
ATOM 2179 C C . ALA A 1 273 ? -2.580 26.000 8.610 1.00 33.54 290 ALA A C 1
ATOM 2180 O O . ALA A 1 273 ? -1.886 26.995 8.382 1.00 38.89 290 ALA A O 1
ATOM 2182 N N . ALA A 1 274 ? -2.085 24.835 9.016 1.00 34.81 291 ALA A N 1
ATOM 2183 C CA . ALA A 1 274 ? -0.662 24.605 9.215 1.00 28.68 291 ALA A CA 1
ATOM 2184 C C . ALA A 1 274 ? -0.410 23.110 9.090 1.00 32.45 291 ALA A C 1
ATOM 2185 O O . ALA A 1 274 ? -1.197 22.304 9.592 1.00 30.50 291 ALA A O 1
ATOM 2187 N N . THR A 1 275 ? 0.670 22.736 8.416 1.00 34.49 292 THR A N 1
ATOM 2188 C CA . THR A 1 275 ? 0.968 21.323 8.248 1.00 32.16 292 THR A CA 1
ATOM 2189 C C . THR A 1 275 ? 1.679 20.793 9.490 1.00 32.97 292 THR A C 1
ATOM 2190 O O . THR A 1 275 ? 2.649 21.381 9.962 1.00 33.85 292 THR A O 1
ATOM 2194 N N A LEU A 1 276 ? 1.188 19.673 10.009 0.71 35.57 293 LEU A N 1
ATOM 2195 N N B LEU A 1 276 ? 1.190 19.675 10.008 0.29 35.39 293 LEU A N 1
ATOM 2196 C CA A LEU A 1 276 ? 1.693 19.095 11.246 0.71 30.88 293 LEU A CA 1
ATOM 2197 C CA B LEU A 1 276 ? 1.710 19.075 11.225 0.29 35.74 293 LEU A CA 1
ATOM 2198 C C A LEU A 1 276 ? 2.967 18.289 11.002 0.71 36.70 293 LEU A C 1
ATOM 2199 C C B LEU A 1 276 ? 3.007 18.326 10.951 0.29 35.16 293 LEU A C 1
ATOM 2200 O O A LEU A 1 276 ? 3.032 17.471 10.079 0.71 36.30 293 LEU A O 1
ATOM 2201 O O B LEU A 1 276 ? 3.121 17.568 9.983 0.29 36.26 293 LEU A O 1
ATOM 2210 N N . GLY A 1 277 ? 3.981 18.536 11.824 1.00 31.27 294 GLY A N 1
ATOM 2211 C CA . GLY A 1 277 ? 5.189 17.735 11.832 1.00 28.18 294 GLY A CA 1
ATOM 2212 C C . GLY A 1 277 ? 5.317 17.129 13.217 1.00 35.98 294 GLY A C 1
ATOM 2213 O O . GLY A 1 277 ? 4.412 17.304 14.036 1.00 35.80 294 GLY A O 1
ATOM 2214 N N . GLY A 1 278 ? 6.401 16.423 13.509 1.00 38.18 295 GLY A N 1
ATOM 2215 C CA . GLY A 1 278 ? 6.642 15.933 14.851 1.00 29.12 295 GLY A CA 1
ATOM 2216 C C . GLY A 1 278 ? 6.777 14.424 14.894 1.00 38.03 295 GLY A C 1
ATOM 2217 O O . GLY A 1 278 ? 6.911 13.749 13.869 1.00 34.21 295 GLY A O 1
ATOM 2218 N N . TRP A 1 279 ? 6.726 13.891 16.115 1.00 37.40 296 TRP A N 1
ATOM 2219 C CA . TRP A 1 279 ? 6.996 12.483 16.374 1.00 34.27 296 TRP A CA 1
ATOM 2220 C C . TRP A 1 279 ? 5.997 11.938 17.382 1.00 34.48 296 TRP A C 1
ATOM 2221 O O . TRP A 1 279 ? 5.533 12.656 18.271 1.00 35.09 296 TRP A O 1
ATOM 2232 N N . VAL A 1 280 ? 5.681 10.652 17.238 1.00 25.90 297 VAL A N 1
ATOM 2233 C CA . VAL A 1 280 ? 4.702 9.976 18.072 1.00 31.07 297 VAL A CA 1
ATOM 2234 C C . VAL A 1 280 ? 5.319 8.677 18.583 1.00 35.11 297 VAL A C 1
ATOM 2235 O O . VAL A 1 280 ? 6.370 8.235 18.118 1.00 33.02 297 VAL A O 1
ATOM 2239 N N . LEU A 1 281 ? 4.649 8.066 19.559 1.00 31.47 298 LEU A N 1
ATOM 2240 C CA . LEU A 1 281 ? 5.138 6.861 20.220 1.00 32.51 298 LEU A CA 1
ATOM 2241 C C . LEU A 1 281 ? 4.136 5.732 20.037 1.00 33.04 298 LEU A C 1
ATOM 2242 O O . LEU A 1 281 ? 2.950 5.894 20.343 1.00 31.58 298 LEU A O 1
ATOM 2247 N N . GLY A 1 282 ? 4.616 4.580 19.557 1.00 34.36 299 GLY A N 1
ATOM 2248 C CA . GLY A 1 282 ? 3.783 3.415 19.371 1.00 37.67 299 GLY A CA 1
ATOM 2249 C C . GLY A 1 282 ? 4.355 2.195 20.081 1.00 36.66 299 GLY A C 1
ATOM 2250 O O . GLY A 1 282 ? 5.519 2.174 20.501 1.00 34.89 299 GLY A O 1
ATOM 2251 N N . ILE A 1 283 ? 3.520 1.164 20.195 1.00 35.44 300 ILE A N 1
ATOM 2252 C CA . ILE A 1 283 ? 3.888 -0.087 20.849 1.00 52.05 300 ILE A CA 1
ATOM 2253 C C . ILE A 1 283 ? 3.872 -1.215 19.822 1.00 43.40 300 ILE A C 1
ATOM 2254 O O . ILE A 1 283 ? 2.871 -1.418 19.122 1.00 39.48 300 ILE A O 1
ATOM 2259 N N . ASN A 1 284 ? 4.984 -1.940 19.734 1.00 46.62 301 ASN A N 1
ATOM 2260 C CA . ASN A 1 284 ? 5.054 -3.158 18.934 1.00 38.97 301 ASN A CA 1
ATOM 2261 C C . ASN A 1 284 ? 3.985 -4.147 19.383 1.00 46.30 301 ASN A C 1
ATOM 2262 O O . ASN A 1 284 ? 3.949 -4.547 20.550 1.00 37.00 301 ASN A O 1
ATOM 2267 N N . LYS A 1 285 ? 3.118 -4.556 18.454 1.00 48.25 302 LYS A N 1
ATOM 2268 C CA . LYS A 1 285 ? 2.063 -5.497 18.811 1.00 57.23 302 LYS A CA 1
ATOM 2269 C C . LYS A 1 285 ? 2.571 -6.927 18.964 1.00 50.05 302 LYS A C 1
ATOM 2270 O O . LYS A 1 285 ? 1.815 -7.787 19.426 1.00 52.67 302 LYS A O 1
ATOM 2276 N N . PHE A 1 286 ? 3.825 -7.198 18.612 1.00 42.56 303 PHE A N 1
ATOM 2277 C CA . PHE A 1 286 ? 4.400 -8.530 18.734 1.00 56.54 303 PHE A CA 1
ATOM 2278 C C . PHE A 1 286 ? 5.203 -8.719 20.014 1.00 59.65 303 PHE A C 1
ATOM 2279 O O . PHE A 1 286 ? 5.795 -9.785 20.209 1.00 72.03 303 PHE A O 1
ATOM 2287 N N . SER A 1 287 ? 5.246 -7.716 20.882 1.00 59.16 304 SER A N 1
ATOM 2288 C CA . SER A 1 287 ? 5.904 -7.873 22.166 1.00 56.31 304 SER A CA 1
ATOM 2289 C C . SER A 1 287 ? 5.016 -8.674 23.110 1.00 40.67 304 SER A C 1
ATOM 2290 O O . SER A 1 287 ? 3.805 -8.794 22.910 1.00 44.14 304 SER A O 1
ATOM 2293 N N . SER A 1 288 ? 5.633 -9.239 24.143 1.00 48.65 305 SER A N 1
ATOM 2294 C CA . SER A 1 288 ? 4.868 -10.006 25.114 1.00 54.45 305 SER A CA 1
ATOM 2295 C C . SER A 1 288 ? 3.942 -9.078 25.900 1.00 58.28 305 SER A C 1
ATOM 2296 O O . SER A 1 288 ? 4.213 -7.880 26.027 1.00 56.43 305 SER A O 1
ATOM 2299 N N . PRO A 1 289 ? 2.830 -9.605 26.423 1.00 57.05 306 PRO A N 1
ATOM 2300 C CA . PRO A 1 289 ? 1.867 -8.729 27.115 1.00 60.94 306 PRO A CA 1
ATOM 2301 C C . PRO A 1 289 ? 2.452 -7.981 28.302 1.00 52.55 306 PRO A C 1
ATOM 2302 O O . PRO A 1 289 ? 1.985 -6.876 28.604 1.00 57.68 306 PRO A O 1
ATOM 2306 N N . GLU A 1 290 ? 3.459 -8.532 28.982 1.00 58.42 307 GLU A N 1
ATOM 2307 C CA . GLU A 1 290 ? 4.059 -7.799 30.090 1.00 62.30 307 GLU A CA 1
ATOM 2308 C C . GLU A 1 290 ? 4.997 -6.708 29.595 1.00 59.59 307 GLU A C 1
ATOM 2309 O O . GLU A 1 290 ? 5.178 -5.695 30.280 1.00 64.44 307 GLU A O 1
ATOM 2315 N N . GLU A 1 291 ? 5.598 -6.889 28.416 1.00 51.79 308 GLU A N 1
ATOM 2316 C CA . GLU A 1 291 ? 6.361 -5.800 27.816 1.00 54.71 308 GLU A CA 1
ATOM 2317 C C . GLU A 1 291 ? 5.444 -4.690 27.320 1.00 46.19 308 GLU A C 1
ATOM 2318 O O . GLU A 1 291 ? 5.795 -3.509 27.418 1.00 45.37 308 GLU A O 1
ATOM 2324 N N . LYS A 1 292 ? 4.271 -5.047 26.789 1.00 43.36 309 LYS A N 1
ATOM 2325 C CA . LYS A 1 292 ? 3.328 -4.035 26.319 1.00 48.64 309 LYS A CA 1
ATOM 2326 C C . LYS A 1 292 ? 2.783 -3.214 27.477 1.00 47.28 309 LYS A C 1
ATOM 2327 O O . LYS A 1 292 ? 2.681 -1.984 27.381 1.00 41.85 309 LYS A O 1
ATOM 2333 N N . GLU A 1 293 ? 2.412 -3.880 28.572 1.00 50.53 310 GLU A N 1
ATOM 2334 C CA . GLU A 1 293 ? 1.898 -3.163 29.733 1.00 50.35 310 GLU A CA 1
ATOM 2335 C C . GLU A 1 293 ? 2.955 -2.228 30.311 1.00 49.96 310 GLU A C 1
ATOM 2336 O O . GLU A 1 293 ? 2.651 -1.092 30.690 1.00 41.49 310 GLU A O 1
ATOM 2342 N N . ALA A 1 294 ? 4.207 -2.682 30.373 1.00 36.27 311 ALA A N 1
ATOM 2343 C CA . ALA A 1 294 ? 5.286 -1.791 30.780 1.00 37.75 311 ALA A CA 1
ATOM 2344 C C . ALA A 1 294 ? 5.480 -0.657 29.779 1.00 52.71 311 ALA A C 1
ATOM 2345 O O . ALA A 1 294 ? 5.859 0.455 30.163 1.00 37.59 311 ALA A O 1
ATOM 2347 N N . ALA A 1 295 ? 5.221 -0.918 28.495 1.00 49.66 312 ALA A N 1
ATOM 2348 C CA . ALA A 1 295 ? 5.386 0.112 27.476 1.00 36.79 312 ALA A CA 1
ATOM 2349 C C . ALA A 1 295 ? 4.329 1.202 27.610 1.00 39.46 312 ALA A C 1
ATOM 2350 O O . ALA A 1 295 ? 4.619 2.384 27.389 1.00 36.73 312 ALA A O 1
ATOM 2352 N N . LYS A 1 296 ? 3.096 0.821 27.958 1.00 28.50 313 LYS A N 1
ATOM 2353 C CA . LYS A 1 296 ? 2.043 1.809 28.174 1.00 33.12 313 LYS A CA 1
ATOM 2354 C C . LYS A 1 296 ? 2.399 2.754 29.317 1.00 39.22 313 LYS A C 1
ATOM 2355 O O . LYS A 1 296 ? 2.112 3.956 29.252 1.00 39.11 313 LYS A O 1
ATOM 2361 N N . LYS A 1 297 ? 3.005 2.223 30.381 1.00 35.25 314 LYS A N 1
ATOM 2362 C CA . LYS A 1 297 ? 3.378 3.063 31.512 1.00 33.20 314 LYS A CA 1
ATOM 2363 C C . LYS A 1 297 ? 4.464 4.049 31.116 1.00 36.46 314 LYS A C 1
ATOM 2364 O O . LYS A 1 297 ? 4.445 5.208 31.546 1.00 34.20 314 LYS A O 1
ATOM 2370 N N . LEU A 1 298 ? 5.417 3.605 30.292 1.00 32.04 315 LEU A N 1
ATOM 2371 C CA . LEU A 1 298 ? 6.466 4.498 29.815 1.00 32.74 315 LEU A CA 1
ATOM 2372 C C . LEU A 1 298 ? 5.894 5.615 28.947 1.00 33.37 315 LEU A C 1
ATOM 2373 O O . LEU A 1 298 ? 6.292 6.776 29.077 1.00 32.00 315 LEU A O 1
ATOM 2378 N N . ILE A 1 299 ? 4.964 5.281 28.052 1.00 30.50 316 ILE A N 1
ATOM 2379 C CA . ILE A 1 299 ? 4.403 6.289 27.160 1.00 37.34 316 ILE A CA 1
ATOM 2380 C C . ILE A 1 299 ? 3.525 7.259 27.939 1.00 41.61 316 ILE A C 1
ATOM 2381 O O . ILE A 1 299 ? 3.529 8.469 27.678 1.00 35.23 316 ILE A O 1
ATOM 2386 N N . LYS A 1 300 ? 2.767 6.752 28.916 1.00 33.33 317 LYS A N 1
ATOM 2387 C CA . LYS A 1 300 ? 2.001 7.646 29.778 1.00 33.44 317 LYS A CA 1
ATOM 2388 C C . LYS A 1 300 ? 2.920 8.608 30.522 1.00 37.81 317 LYS A C 1
ATOM 2389 O O . LYS A 1 300 ? 2.606 9.796 30.661 1.00 29.72 317 LYS A O 1
ATOM 2395 N N . PHE A 1 301 ? 4.068 8.112 30.991 1.00 34.23 318 PHE A N 1
ATOM 2396 C CA . PHE A 1 301 ? 5.018 8.961 31.699 1.00 34.56 318 PHE A CA 1
ATOM 2397 C C . PHE A 1 301 ? 5.592 10.034 30.781 1.00 38.48 318 PHE A C 1
ATOM 2398 O O . PHE A 1 301 ? 5.618 11.218 31.133 1.00 34.14 318 PHE A O 1
ATOM 2406 N N . LEU A 1 302 ? 6.061 9.634 29.596 1.00 28.52 319 LEU A N 1
ATOM 2407 C CA . LEU A 1 302 ? 6.764 10.568 28.721 1.00 35.20 319 LEU A CA 1
ATOM 2408 C C . LEU A 1 302 ? 5.838 11.644 28.167 1.00 31.90 319 LEU A C 1
ATOM 2409 O O . LEU A 1 302 ? 6.283 12.770 27.915 1.00 30.01 319 LEU A O 1
ATOM 2414 N N . THR A 1 303 ? 4.561 11.325 27.969 1.00 31.59 320 THR A N 1
ATOM 2415 C CA . THR A 1 303 ? 3.605 12.276 27.419 1.00 30.65 320 THR A CA 1
ATOM 2416 C C . THR A 1 303 ? 2.775 12.959 28.499 1.00 31.92 320 THR A C 1
ATOM 2417 O O . THR A 1 303 ? 1.808 13.659 28.176 1.00 30.02 320 THR A O 1
ATOM 2421 N N . SER A 1 304 ? 3.134 12.779 29.769 1.00 28.61 321 SER A N 1
ATOM 2422 C CA . SER A 1 304 ? 2.446 13.463 30.852 1.00 29.97 321 SER A CA 1
ATOM 2423 C C . SER A 1 304 ? 2.762 14.957 30.830 1.00 27.42 321 SER A C 1
ATOM 2424 O O . SER A 1 304 ? 3.733 15.407 30.218 1.00 32.49 321 SER A O 1
ATOM 2427 N N . TYR A 1 305 ? 1.904 15.729 31.504 1.00 31.14 322 TYR A N 1
ATOM 2428 C CA . TYR A 1 305 ? 2.084 17.176 31.583 1.00 26.28 322 TYR A CA 1
ATOM 2429 C C . TYR A 1 305 ? 3.481 17.539 32.077 1.00 32.78 322 TYR A C 1
ATOM 2430 O O . TYR A 1 305 ? 4.169 18.372 31.475 1.00 34.90 322 TYR A O 1
ATOM 2439 N N . ASP A 1 306 ? 3.918 16.921 33.179 1.00 26.97 323 ASP A N 1
ATOM 2440 C CA . ASP A 1 306 ? 5.206 17.285 33.765 1.00 29.27 323 ASP A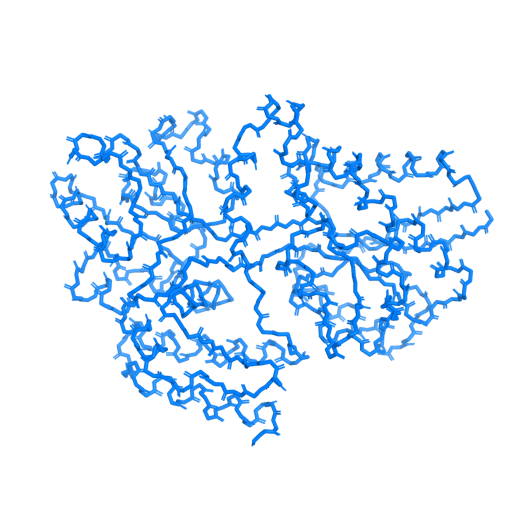 CA 1
ATOM 2441 C C . ASP A 1 306 ? 6.358 16.982 32.818 1.00 33.17 323 ASP A C 1
ATOM 2442 O O . ASP A 1 306 ? 7.295 17.778 32.694 1.00 34.44 323 ASP A O 1
ATOM 2447 N N . GLN A 1 307 ? 6.312 15.832 32.143 1.00 36.31 324 GLN A N 1
ATOM 2448 C CA . GLN A 1 307 ? 7.414 15.470 31.260 1.00 32.94 324 GLN A CA 1
ATOM 2449 C C . GLN A 1 307 ? 7.389 16.263 29.955 1.00 30.97 324 GLN A C 1
ATOM 2450 O O . GLN A 1 307 ? 8.451 16.566 29.402 1.00 36.80 324 GLN A O 1
ATOM 2456 N N . GLN A 1 308 ? 6.203 16.616 29.449 1.00 31.96 325 GLN A N 1
ATOM 2457 C CA . GLN A 1 308 ? 6.148 17.498 28.286 1.00 29.14 325 GLN A CA 1
ATOM 2458 C C . GLN A 1 308 ? 6.652 18.892 28.634 1.00 31.50 325 GLN A C 1
ATOM 2459 O O . GLN A 1 308 ? 7.295 19.548 27.809 1.00 31.46 325 GLN A O 1
ATOM 2465 N N . LEU A 1 309 ? 6.374 19.359 29.854 1.00 34.00 326 LEU A N 1
ATOM 2466 C CA . LEU A 1 309 ? 6.954 20.615 30.322 1.00 30.43 326 LEU A CA 1
ATOM 2467 C C . LEU A 1 309 ? 8.469 20.499 30.439 1.00 38.32 326 LEU A C 1
ATOM 2468 O O . LEU A 1 309 ? 9.214 21.374 29.980 1.00 35.29 326 LEU A O 1
ATOM 2473 N N . TYR A 1 310 ? 8.939 19.417 31.060 1.00 27.55 327 TYR A N 1
ATOM 2474 C CA . TYR A 1 310 ? 10.371 19.199 31.222 1.00 31.19 327 TYR A CA 1
ATOM 2475 C C . TYR A 1 310 ? 11.079 19.166 29.872 1.00 38.58 327 TYR A C 1
ATOM 2476 O O . TYR A 1 310 ? 12.106 19.827 29.679 1.00 34.91 327 TYR A O 1
ATOM 2485 N N . LYS A 1 311 ? 10.542 18.396 28.923 1.00 35.58 328 LYS A N 1
ATOM 2486 C CA . LYS A 1 311 ? 11.168 18.300 27.610 1.00 36.04 328 LYS A CA 1
ATOM 2487 C C . LYS A 1 311 ? 11.118 19.634 26.873 1.00 36.94 328 LYS A C 1
ATOM 2488 O O . LYS A 1 311 ? 12.064 19.990 26.161 1.00 35.46 328 LYS A O 1
ATOM 2494 N N . ALA A 1 312 ? 10.038 20.394 27.047 1.00 32.33 329 ALA A N 1
ATOM 2495 C CA . ALA A 1 312 ? 9.922 21.675 26.361 1.00 28.24 329 ALA A CA 1
ATOM 2496 C C . ALA A 1 312 ? 10.950 22.675 26.878 1.00 48.33 329 ALA A C 1
ATOM 2497 O O . ALA A 1 312 ? 11.551 23.419 26.096 1.00 41.05 329 ALA A O 1
ATOM 2499 N N . ILE A 1 313 ? 11.168 22.702 28.194 1.00 43.34 330 ILE A N 1
ATOM 2500 C CA . ILE A 1 313 ? 12.105 23.655 28.780 1.00 38.39 330 ILE A CA 1
ATOM 2501 C C . ILE A 1 313 ? 13.545 23.235 28.509 1.00 45.97 330 ILE A C 1
ATOM 2502 O O . ILE A 1 313 ? 14.402 24.071 28.198 1.00 39.97 330 ILE A O 1
ATOM 2507 N N . ASN A 1 314 ? 13.837 21.942 28.610 1.00 44.52 331 ASN A N 1
ATOM 2508 C CA . ASN A 1 314 ? 15.224 21.501 28.560 1.00 40.21 331 ASN A CA 1
ATOM 2509 C C . ASN A 1 314 ? 15.685 21.062 27.174 1.00 49.75 331 ASN A C 1
ATOM 2510 O O . ASN A 1 314 ? 16.871 21.209 26.861 1.00 51.50 331 ASN A O 1
ATOM 2515 N N . ALA A 1 315 ? 14.792 20.547 26.325 1.00 47.97 332 ALA A N 1
ATOM 2516 C CA . ALA A 1 315 ? 15.172 20.142 24.976 1.00 48.47 332 ALA A CA 1
ATOM 2517 C C . ALA A 1 315 ? 14.589 21.031 23.884 1.00 44.31 332 ALA A C 1
ATOM 2518 O O . ALA A 1 315 ? 15.042 20.949 22.739 1.00 46.56 332 ALA A O 1
ATOM 2520 N N . GLY A 1 316 ? 13.614 21.879 24.201 1.00 48.41 333 GLY A N 1
ATOM 2521 C CA . GLY A 1 316 ? 13.060 22.792 23.217 1.00 29.46 333 GLY A CA 1
ATOM 2522 C C . GLY A 1 316 ? 12.047 22.200 22.262 1.00 40.35 333 GLY A C 1
ATOM 2523 O O . GLY A 1 316 ? 11.773 22.807 21.222 1.00 34.63 333 GLY A O 1
ATOM 2524 N N . GLN A 1 317 ? 11.476 21.038 22.575 1.00 38.43 334 GLN A N 1
ATOM 2525 C CA . GLN A 1 317 ? 10.441 20.443 21.739 1.00 38.58 334 GLN A CA 1
ATOM 2526 C C . GLN A 1 317 ? 9.074 20.950 22.169 1.00 35.90 334 GLN A C 1
ATOM 2527 O O . GLN A 1 317 ? 8.803 21.087 23.364 1.00 38.40 334 GLN A O 1
ATOM 2533 N N . ASN A 1 318 ? 8.207 21.197 21.187 1.00 37.35 335 ASN A N 1
ATOM 2534 C CA . ASN A 1 318 ? 6.901 21.777 21.475 1.00 33.45 335 ASN A CA 1
ATOM 2535 C C . ASN A 1 318 ? 5.954 20.716 22.025 1.00 41.63 335 ASN A C 1
ATOM 2536 O O . ASN A 1 318 ? 5.895 19.606 21.488 1.00 29.26 335 ASN A O 1
ATOM 2541 N N . PRO A 1 319 ? 5.206 21.020 23.081 1.00 37.74 336 PRO A N 1
ATOM 2542 C CA . PRO A 1 319 ? 4.301 20.024 23.664 1.00 33.38 336 PRO A CA 1
ATOM 2543 C C . PRO A 1 319 ? 3.129 19.715 22.746 1.00 30.92 336 PRO A C 1
ATOM 2544 O O . PRO A 1 319 ? 2.779 20.483 21.848 1.00 33.01 336 PRO A O 1
ATOM 2548 N N . THR A 1 320 ? 2.505 18.567 23.004 1.00 33.06 337 THR A N 1
ATOM 2549 C CA . THR A 1 320 ? 1.278 18.172 22.330 1.00 27.20 337 THR A CA 1
ATOM 2550 C C . THR A 1 320 ? 0.044 18.329 23.208 1.00 32.24 337 THR A C 1
ATOM 2551 O O . THR A 1 320 ? -1.073 18.292 22.686 1.00 34.88 337 THR A O 1
ATOM 2555 N N . ARG A 1 321 ? 0.215 18.502 24.518 1.00 24.75 338 ARG A N 1
ATOM 2556 C CA . ARG A 1 321 ? -0.888 18.838 25.409 1.00 33.73 338 ARG A CA 1
ATOM 2557 C C . ARG A 1 321 ? -1.140 20.341 25.367 1.00 30.13 338 ARG A C 1
ATOM 2558 O O . ARG A 1 321 ? -0.202 21.137 25.478 1.00 34.15 338 ARG A O 1
ATOM 2566 N N . LYS A 1 322 ? -2.412 20.720 25.219 1.00 33.23 339 LYS A N 1
ATOM 2567 C CA . LYS A 1 322 ? -2.774 22.134 25.127 1.00 32.29 339 LYS A CA 1
ATOM 2568 C C . LYS A 1 322 ? -2.377 22.908 26.381 1.00 34.42 339 LYS A C 1
ATOM 2569 O O . LYS A 1 322 ? -1.961 24.068 26.294 1.00 40.05 339 LYS A O 1
ATOM 2575 N N . ALA A 1 323 ? -2.501 22.288 27.557 1.00 37.73 340 ALA A N 1
ATOM 2576 C CA . ALA A 1 323 ? -2.370 23.032 28.809 1.00 33.20 340 ALA A CA 1
ATOM 2577 C C . ALA A 1 323 ? -0.934 23.469 29.087 1.00 35.45 340 ALA A C 1
ATOM 2578 O O . ALA A 1 323 ? -0.724 24.484 29.757 1.00 39.51 340 ALA A O 1
ATOM 2580 N N . VAL A 1 324 ? 0.062 22.728 28.594 1.00 37.21 341 VAL A N 1
ATOM 2581 C CA . VAL A 1 324 ? 1.451 23.073 28.892 1.00 36.39 341 VAL A CA 1
ATOM 2582 C C . VAL A 1 324 ? 1.796 24.455 28.348 1.00 39.01 341 VAL A C 1
ATOM 2583 O O . VAL A 1 324 ? 2.656 25.155 28.902 1.00 39.70 341 VAL A O 1
ATOM 2587 N N . TYR A 1 325 ? 1.126 24.881 27.273 1.00 32.47 342 TYR A N 1
ATOM 2588 C CA . TYR A 1 325 ? 1.388 26.202 26.710 1.00 42.59 342 TYR A CA 1
ATOM 2589 C C . TYR A 1 325 ? 0.934 27.336 27.624 1.00 49.11 342 TYR A C 1
ATOM 2590 O O . TYR A 1 325 ? 1.364 28.477 27.429 1.00 41.48 342 TYR A O 1
ATOM 2599 N N . LYS A 1 326 ? 0.078 27.052 28.608 1.00 40.66 343 LYS A N 1
ATOM 2600 C CA . LYS A 1 326 ? -0.393 28.051 29.560 1.00 45.00 343 LYS A CA 1
ATOM 2601 C C . LYS A 1 326 ? 0.421 28.076 30.846 1.00 41.86 343 LYS A C 1
ATOM 2602 O O . LYS A 1 326 ? 0.145 28.901 31.720 1.00 50.69 343 LYS A O 1
ATOM 2608 N N . ASP A 1 327 ? 1.403 27.199 30.982 1.00 36.69 344 ASP A N 1
ATOM 2609 C CA . ASP A 1 327 ? 2.175 27.122 32.212 1.00 43.36 344 ASP A CA 1
ATOM 2610 C C . ASP A 1 327 ? 3.016 28.382 32.386 1.00 53.80 344 ASP A C 1
ATOM 2611 O O . ASP A 1 327 ? 3.696 28.804 31.443 1.00 47.18 344 ASP A O 1
ATOM 2616 N N . PRO A 1 328 ? 3.000 29.008 33.563 1.00 52.72 345 PRO A N 1
ATOM 2617 C CA . PRO A 1 328 ? 3.822 30.212 33.755 1.00 47.93 345 PRO A CA 1
ATOM 2618 C C . PRO A 1 328 ? 5.311 29.939 33.669 1.00 48.35 345 PRO A C 1
ATOM 2619 O O . PRO A 1 328 ? 6.069 30.834 33.277 1.00 46.39 345 PRO A O 1
ATOM 2623 N N . LYS A 1 329 ? 5.757 28.727 34.012 1.00 40.46 346 LYS A N 1
ATOM 2624 C CA . LYS A 1 329 ? 7.175 28.408 33.881 1.00 43.24 346 LYS A CA 1
ATOM 2625 C C . LYS A 1 329 ? 7.611 28.424 32.423 1.00 59.86 346 LYS A C 1
ATOM 2626 O O . LYS A 1 329 ? 8.726 28.855 32.109 1.00 60.33 346 LYS A O 1
ATOM 2632 N N . LEU A 1 330 ? 6.749 27.955 31.517 1.00 61.34 347 LEU A N 1
ATOM 2633 C CA . LEU A 1 330 ? 7.095 27.982 30.100 1.00 55.34 347 LEU A CA 1
ATOM 2634 C C . LEU A 1 330 ? 7.111 29.412 29.573 1.00 47.37 347 LEU A C 1
ATOM 2635 O O . LEU A 1 330 ? 7.956 29.766 28.743 1.00 43.90 347 LEU A O 1
ATOM 2640 N N . LYS A 1 331 ? 6.206 30.258 30.070 1.00 47.37 348 LYS A N 1
ATOM 2641 C CA . LYS A 1 331 ? 6.114 31.628 29.576 1.00 55.70 348 LYS A CA 1
ATOM 2642 C C . LYS A 1 331 ? 7.381 32.427 29.863 1.00 58.87 348 LYS A C 1
ATOM 2643 O O . LYS A 1 331 ? 7.743 33.313 29.082 1.00 56.27 348 LYS A O 1
ATOM 2649 N N . GLU A 1 332 ? 8.074 32.136 30.962 1.00 57.68 349 GLU A N 1
ATOM 2650 C CA . GLU A 1 332 ? 9.302 32.867 31.246 1.00 54.51 349 GLU A CA 1
ATOM 2651 C C . GLU A 1 332 ? 10.539 32.189 30.676 1.00 58.61 349 GLU A C 1
ATOM 2652 O O . GLU A 1 332 ? 11.502 32.879 30.323 1.00 71.87 349 GLU A O 1
ATOM 2658 N N . ALA A 1 333 ? 10.534 30.860 30.559 1.00 50.41 350 ALA A N 1
ATOM 2659 C CA . ALA A 1 333 ? 11.680 30.169 29.980 1.00 50.63 350 ALA A CA 1
ATOM 2660 C C . ALA A 1 333 ? 11.718 30.272 28.457 1.00 61.62 350 ALA A C 1
ATOM 2661 O O . ALA A 1 333 ? 12.807 30.266 27.872 1.00 63.81 350 ALA A O 1
ATOM 2663 N N . ALA A 1 334 ? 10.562 30.368 27.799 1.00 46.41 351 ALA A N 1
ATOM 2664 C CA . ALA A 1 334 ? 10.528 30.385 26.340 1.00 45.66 351 ALA A CA 1
ATOM 2665 C C . ALA A 1 334 ? 9.228 30.996 25.842 1.00 48.69 351 ALA A C 1
ATOM 2666 O O . ALA A 1 334 ? 8.318 30.265 25.430 1.00 51.52 351 ALA A O 1
ATOM 2668 N N . PRO A 1 335 ? 9.101 32.325 25.864 1.00 49.70 352 PRO A N 1
ATOM 2669 C CA . PRO A 1 335 ? 7.831 32.946 25.454 1.00 42.54 352 PRO A CA 1
ATOM 2670 C C . PRO A 1 335 ? 7.481 32.739 23.988 1.00 46.27 352 PRO A C 1
ATOM 2671 O O . PRO A 1 335 ? 6.306 32.882 23.629 1.00 41.46 352 PRO A O 1
ATOM 2675 N N . PHE A 1 336 ? 8.452 32.420 23.127 1.00 46.92 353 PHE A N 1
ATOM 2676 C CA . PHE A 1 336 ? 8.118 32.099 21.741 1.00 40.66 353 PHE A CA 1
ATOM 2677 C C . PHE A 1 336 ? 7.276 30.834 21.664 1.00 45.55 353 PHE A C 1
ATOM 2678 O O . PHE A 1 336 ? 6.296 30.781 20.913 1.00 36.57 353 PHE A O 1
ATOM 2686 N N . MET A 1 337 ? 7.639 29.805 22.442 1.00 42.82 354 MET A N 1
ATOM 2687 C CA . MET A 1 337 ? 6.866 28.565 22.439 1.00 44.43 354 MET A CA 1
ATOM 2688 C C . MET A 1 337 ? 5.425 28.802 22.869 1.00 37.65 354 MET A C 1
ATOM 2689 O O . MET A 1 337 ? 4.510 28.146 22.361 1.00 41.58 354 MET A O 1
ATOM 2694 N N . VAL A 1 338 ? 5.198 29.747 23.784 1.00 40.93 355 VAL A N 1
ATOM 2695 C CA . VAL A 1 338 ? 3.836 30.052 24.216 1.00 39.77 355 VAL A CA 1
ATOM 2696 C C . VAL A 1 338 ? 3.016 30.618 23.059 1.00 45.79 355 VAL A C 1
ATOM 2697 O O . VAL A 1 338 ? 1.813 30.353 22.943 1.00 44.56 355 VAL A O 1
ATOM 2701 N N . GLU A 1 339 ? 3.653 31.400 22.183 1.00 35.60 356 GLU A N 1
ATOM 2702 C CA . GLU A 1 339 ? 2.950 31.984 21.044 1.00 40.99 356 GLU A CA 1
ATOM 2703 C C . GLU A 1 339 ? 2.520 30.945 20.017 1.00 44.07 356 GLU A C 1
ATOM 2704 O O . GLU A 1 339 ? 1.586 31.200 19.250 1.00 42.04 356 GLU A O 1
ATOM 2710 N N . LEU A 1 340 ? 3.186 29.791 19.967 1.00 40.08 357 LEU A N 1
ATOM 2711 C CA . LEU A 1 340 ? 2.868 28.783 18.962 1.00 32.32 357 LEU A CA 1
ATOM 2712 C C . LEU A 1 340 ? 1.532 28.090 19.199 1.00 35.07 357 LEU A C 1
ATOM 2713 O O . LEU A 1 340 ? 1.071 27.369 18.308 1.00 39.96 357 LEU A O 1
ATOM 2718 N N . LEU A 1 341 ? 0.916 28.265 20.373 1.00 36.06 358 LEU A N 1
ATOM 2719 C CA . LEU A 1 341 ? -0.378 27.638 20.643 1.00 36.23 358 LEU A CA 1
ATOM 2720 C C . LEU A 1 341 ? -1.425 28.051 19.612 1.00 29.40 358 LEU A C 1
ATOM 2721 O O . LEU A 1 341 ? -2.184 27.215 19.112 1.00 43.01 358 LEU A O 1
ATOM 2726 N N . GLY A 1 342 ? -1.487 29.344 19.293 1.00 29.29 359 GLY A N 1
ATOM 2727 C CA . GLY A 1 342 ? -2.439 29.815 18.308 1.00 37.06 359 GLY A CA 1
ATOM 2728 C C . GLY A 1 342 ? -2.158 29.308 16.914 1.00 40.26 359 GLY A C 1
ATOM 2729 O O . GLY A 1 342 ? -3.065 29.282 16.076 1.00 44.29 359 GLY A O 1
ATOM 2730 N N . VAL A 1 343 ? -0.915 28.914 16.643 1.00 41.75 360 VAL A N 1
ATOM 2731 C CA . VAL A 1 343 ? -0.603 28.227 15.397 1.00 34.68 360 VAL A CA 1
ATOM 2732 C C . VAL A 1 343 ? -1.070 26.779 15.458 1.00 34.26 360 VAL A C 1
ATOM 2733 O O . VAL A 1 343 ? -1.752 26.288 14.551 1.00 35.22 360 VAL A O 1
ATOM 2737 N N . PHE A 1 344 ? -0.726 26.079 16.542 1.00 35.61 361 PHE A N 1
ATOM 2738 C CA . PHE A 1 344 ? -0.911 24.635 16.586 1.00 31.77 361 PHE A CA 1
ATOM 2739 C C . PHE A 1 344 ? -2.372 24.226 16.705 1.00 36.08 361 PHE A C 1
ATOM 2740 O O . PHE A 1 344 ? -2.690 23.062 16.444 1.00 36.31 361 PHE A O 1
ATOM 2748 N N . ILE A 1 345 ? -3.270 25.146 17.078 1.00 32.10 362 ILE A N 1
ATOM 2749 C CA . ILE A 1 345 ? -4.681 24.782 17.147 1.00 42.99 362 ILE A CA 1
ATOM 2750 C C . ILE A 1 345 ? -5.277 24.578 15.761 1.00 40.31 362 ILE A C 1
ATOM 2751 O O . ILE A 1 345 ? -6.319 23.926 15.636 1.00 42.73 362 ILE A O 1
ATOM 2756 N N . ASN A 1 346 ? -4.649 25.122 14.715 1.00 32.43 363 ASN A N 1
ATOM 2757 C CA . ASN A 1 346 ? -5.110 24.954 13.342 1.00 38.68 363 ASN A CA 1
ATOM 2758 C C . ASN A 1 346 ? -4.238 23.995 12.540 1.00 37.94 363 ASN A C 1
ATOM 2759 O O . ASN A 1 346 ? -4.387 23.912 11.320 1.00 41.70 363 ASN A O 1
ATOM 2764 N N . ALA A 1 347 ? -3.333 23.271 13.188 1.00 31.52 364 ALA A N 1
ATOM 2765 C CA . ALA A 1 347 ? -2.458 22.349 12.478 1.00 31.46 364 ALA A CA 1
ATOM 2766 C C . ALA A 1 347 ? -3.200 21.073 12.104 1.00 38.42 364 ALA A C 1
ATOM 2767 O O . ALA A 1 347 ? -3.961 20.519 12.902 1.00 37.35 364 ALA A O 1
ATOM 2769 N N . LEU A 1 348 ? -2.969 20.608 10.881 1.00 34.16 365 LEU A N 1
ATOM 2770 C CA . LEU A 1 348 ? -3.607 19.412 10.360 1.00 30.32 365 LEU A CA 1
ATOM 2771 C C . LEU A 1 348 ? -2.557 18.432 9.869 1.00 29.65 365 LEU A C 1
ATOM 2772 O O . LEU A 1 348 ? -1.473 18.838 9.439 1.00 29.98 365 LEU A O 1
ATOM 2777 N N . PRO A 1 349 ? -2.847 17.136 9.925 1.00 37.67 366 PRO A N 1
ATOM 2778 C CA . PRO A 1 349 ? -1.891 16.146 9.430 1.00 33.11 366 PRO A CA 1
ATOM 2779 C C . PRO A 1 349 ? -1.983 15.948 7.924 1.00 32.59 366 PRO A C 1
ATOM 2780 O O . PRO A 1 349 ? -3.042 16.081 7.304 1.00 32.01 366 PRO A O 1
ATOM 2784 N N . ARG A 1 350 ? -0.833 15.623 7.340 1.00 30.43 367 ARG A N 1
ATOM 2785 C CA . ARG A 1 350 ? -0.786 15.110 5.988 1.00 35.42 367 ARG A CA 1
ATOM 2786 C C . ARG A 1 350 ? -1.662 13.858 5.881 1.00 38.88 367 ARG A C 1
ATOM 2787 O O . ARG A 1 350 ? -1.962 13.214 6.890 1.00 32.89 367 ARG A O 1
ATOM 2795 N N . PRO A 1 351 ? -2.110 13.516 4.669 1.00 42.61 368 PRO A N 1
ATOM 2796 C CA . PRO A 1 351 ? -3.054 12.398 4.513 1.00 33.43 368 PRO A CA 1
ATOM 2797 C C . PRO A 1 351 ? -2.530 11.117 5.141 1.00 29.75 368 PRO A C 1
ATOM 2798 O O . PRO A 1 351 ? -1.369 10.746 4.961 1.00 33.95 368 PRO A O 1
ATOM 2802 N N . ARG A 1 352 ? -3.399 10.446 5.896 1.00 39.56 369 ARG A N 1
ATOM 2803 C CA . ARG A 1 352 ? -3.016 9.257 6.661 1.00 39.23 369 ARG A CA 1
ATOM 2804 C C . ARG A 1 352 ? -3.240 8.028 5.791 1.00 36.87 369 ARG A C 1
ATOM 2805 O O . ARG A 1 352 ? -4.285 7.380 5.848 1.00 39.29 369 ARG A O 1
ATOM 2813 N N . VAL A 1 353 ? -2.240 7.695 4.977 1.00 38.65 370 VAL A N 1
ATOM 2814 C CA . VAL A 1 353 ? -2.326 6.566 4.057 1.00 44.93 370 VAL A CA 1
ATOM 2815 C C . VAL A 1 353 ? -1.064 5.724 4.188 1.00 42.41 370 VAL A C 1
ATOM 2816 O O . VAL A 1 353 ? 0.029 6.253 4.415 1.00 37.70 370 VAL A O 1
ATOM 2820 N N . ALA A 1 354 ? -1.219 4.404 4.046 1.00 40.50 371 ALA A N 1
ATOM 2821 C CA . ALA A 1 354 ? -0.086 3.501 4.232 1.00 44.48 371 ALA A CA 1
ATOM 2822 C C . ALA A 1 354 ? 1.005 3.760 3.202 1.00 39.74 371 ALA A C 1
ATOM 2823 O O . ALA A 1 354 ? 2.199 3.717 3.524 1.00 43.37 371 ALA A O 1
ATOM 2825 N N . ASN A 1 355 ? 0.615 4.041 1.963 1.00 42.48 372 ASN A N 1
ATOM 2826 C CA . ASN A 1 355 ? 1.570 4.321 0.894 1.00 47.08 372 ASN A CA 1
ATOM 2827 C C . ASN A 1 355 ? 1.784 5.823 0.727 1.00 47.98 372 ASN A C 1
ATOM 2828 O O . ASN A 1 355 ? 1.723 6.364 -0.377 1.00 37.19 372 ASN A O 1
ATOM 2833 N N . TYR A 1 356 ? 2.041 6.509 1.846 1.00 43.38 373 TYR A N 1
ATOM 2834 C CA . TYR A 1 356 ? 2.128 7.964 1.813 1.00 45.17 373 TYR A CA 1
ATOM 2835 C C . TYR A 1 356 ? 3.247 8.443 0.898 1.00 38.78 373 TYR A C 1
ATOM 2836 O O . TYR A 1 356 ? 3.115 9.476 0.231 1.00 39.36 373 TYR A O 1
ATOM 2845 N N . THR A 1 357 ? 4.370 7.730 0.879 1.00 31.96 374 THR A N 1
ATOM 2846 C CA . THR A 1 357 ? 5.517 8.210 0.121 1.00 40.81 374 THR A CA 1
ATOM 2847 C C . THR A 1 357 ? 5.224 8.249 -1.379 1.00 44.48 374 THR A C 1
ATOM 2848 O O . THR A 1 357 ? 5.752 9.114 -2.090 1.00 41.62 374 THR A O 1
ATOM 2852 N N . GLU A 1 358 ? 4.368 7.347 -1.870 1.00 43.06 375 GLU A N 1
ATOM 2853 C CA . GLU A 1 358 ? 3.934 7.398 -3.263 1.00 43.70 375 GLU A CA 1
ATOM 2854 C C . GLU A 1 358 ? 2.935 8.525 -3.495 1.00 37.75 375 GLU A C 1
ATOM 2855 O O . GLU A 1 358 ? 3.002 9.212 -4.520 1.00 38.46 375 GLU A O 1
ATOM 2861 N N . VAL A 1 359 ? 1.990 8.710 -2.568 1.00 29.63 376 VAL A N 1
ATOM 2862 C CA . VAL A 1 359 ? 1.071 9.845 -2.643 1.00 36.56 376 VAL A CA 1
ATOM 2863 C C . VAL A 1 359 ? 1.846 11.158 -2.686 1.00 33.82 376 VAL A C 1
ATOM 2864 O O . VAL A 1 359 ? 1.539 12.062 -3.474 1.00 37.93 376 VAL A O 1
ATOM 2868 N N . SER A 1 360 ? 2.873 11.276 -1.844 1.00 32.42 377 SER A N 1
ATOM 2869 C CA . SER A 1 360 ? 3.666 12.499 -1.819 1.00 31.05 377 SER A CA 1
ATOM 2870 C C . SER A 1 360 ? 4.427 12.690 -3.126 1.00 33.13 377 SER A C 1
ATOM 2871 O O . SER A 1 360 ? 4.526 13.813 -3.634 1.00 38.16 377 SER A O 1
ATOM 2874 N N . ASP A 1 361 ? 4.974 11.605 -3.684 1.00 38.75 378 ASP A N 1
ATOM 2875 C CA . ASP A 1 361 ? 5.693 11.697 -4.953 1.00 39.74 378 ASP A CA 1
ATOM 2876 C C . ASP A 1 361 ? 4.810 12.277 -6.046 1.00 33.75 378 ASP A C 1
ATOM 2877 O O . ASP A 1 361 ? 5.249 13.128 -6.825 1.00 34.71 378 ASP A O 1
ATOM 2882 N N . VAL A 1 362 ? 3.557 11.830 -6.114 1.00 33.99 379 VAL A N 1
ATOM 2883 C CA . VAL A 1 362 ? 2.644 12.321 -7.141 1.00 38.41 379 VAL A CA 1
ATOM 2884 C C . VAL A 1 362 ? 2.368 13.808 -6.942 1.00 41.86 379 VAL A C 1
ATOM 2885 O O . VAL A 1 362 ? 2.449 14.600 -7.888 1.00 36.05 379 VAL A O 1
ATOM 2889 N N . ILE A 1 363 ? 2.066 14.215 -5.703 1.00 35.67 380 ILE A N 1
ATOM 2890 C CA . ILE A 1 363 ? 1.768 15.622 -5.430 1.00 30.42 380 ILE A CA 1
ATOM 2891 C C . ILE A 1 363 ? 2.973 16.501 -5.753 1.00 35.55 380 ILE A C 1
ATOM 2892 O O . ILE A 1 363 ? 2.837 17.543 -6.408 1.00 30.75 380 ILE A O 1
ATOM 2897 N N . GLN A 1 364 ? 4.169 16.099 -5.299 1.00 32.30 381 GLN A N 1
ATOM 2898 C CA . GLN A 1 364 ? 5.389 16.829 -5.653 1.00 32.11 381 GLN A CA 1
ATOM 2899 C C . GLN A 1 364 ? 5.525 16.999 -7.160 1.00 39.83 381 GLN A C 1
ATOM 2900 O O . GLN A 1 364 ? 5.832 18.095 -7.650 1.00 35.11 381 GLN A O 1
ATOM 2906 N N . ARG A 1 365 ? 5.323 15.912 -7.907 1.00 32.67 382 ARG A N 1
ATOM 2907 C CA . ARG A 1 365 ? 5.538 15.932 -9.350 1.00 36.12 382 ARG A CA 1
ATOM 2908 C C . ARG A 1 365 ? 4.699 17.013 -10.023 1.00 41.40 382 ARG A C 1
ATOM 2909 O O . ARG A 1 365 ? 5.227 17.877 -10.734 1.00 36.45 382 ARG A O 1
ATOM 2917 N N . TYR A 1 366 ? 3.388 16.996 -9.789 1.00 32.36 383 TYR A N 1
ATOM 2918 C CA . TYR A 1 366 ? 2.506 17.891 -10.524 1.00 33.93 383 TYR A CA 1
ATOM 2919 C C . TYR A 1 366 ? 2.498 19.303 -9.949 1.00 38.43 383 TYR A C 1
ATOM 2920 O O . TYR A 1 366 ? 2.375 20.273 -10.709 1.00 33.97 383 TYR A O 1
ATOM 2929 N N . VAL A 1 367 ? 2.635 19.449 -8.629 1.00 37.27 384 VAL A N 1
ATOM 2930 C CA . VAL A 1 36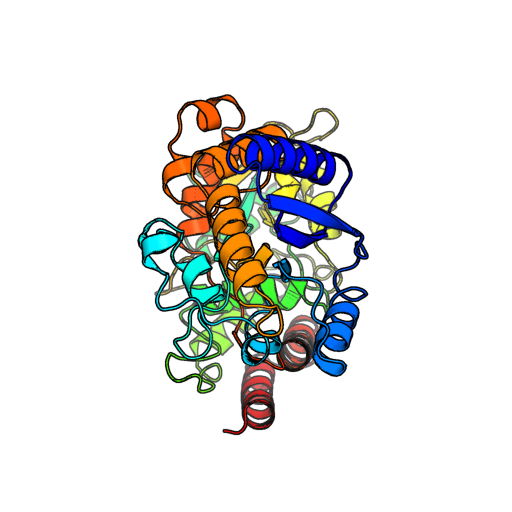7 ? 2.682 20.789 -8.050 1.00 29.50 384 VAL A CA 1
ATOM 2931 C C . VAL A 1 367 ? 3.915 21.534 -8.539 1.00 28.93 384 VAL A C 1
ATOM 2932 O O . VAL A 1 367 ? 3.841 22.714 -8.906 1.00 39.42 384 VAL A O 1
ATOM 2936 N N . HIS A 1 368 ? 5.064 20.855 -8.572 1.00 31.01 385 HIS A N 1
ATOM 2937 C CA . HIS A 1 368 ? 6.288 21.509 -9.024 1.00 32.65 385 HIS A CA 1
ATOM 2938 C C . HIS A 1 368 ? 6.233 21.809 -10.517 1.00 37.73 385 HIS A C 1
ATOM 2939 O O . HIS A 1 368 ? 6.735 22.845 -10.966 1.00 41.07 385 HIS A O 1
ATOM 2946 N N . ALA A 1 369 ? 5.624 20.914 -11.301 1.00 37.36 386 ALA A N 1
ATOM 2947 C CA . ALA A 1 369 ? 5.424 21.184 -12.721 1.00 34.07 386 ALA A CA 1
ATOM 2948 C C . ALA A 1 369 ? 4.614 22.458 -12.926 1.00 47.54 386 ALA A C 1
ATOM 2949 O O . ALA A 1 369 ? 4.886 23.237 -13.846 1.00 40.14 386 ALA A O 1
ATOM 2951 N N . ALA A 1 370 ? 3.615 22.686 -12.071 1.00 44.25 387 ALA A N 1
ATOM 2952 C CA . ALA A 1 370 ? 2.809 23.893 -12.185 1.00 33.56 387 ALA A CA 1
ATOM 2953 C C . ALA A 1 370 ? 3.604 25.128 -11.779 1.00 36.37 387 ALA A C 1
ATOM 2954 O O . ALA A 1 370 ? 3.455 26.194 -12.387 1.00 43.59 387 ALA A O 1
ATOM 2956 N N . LEU A 1 371 ? 4.456 25.008 -10.758 1.00 43.15 388 LEU A N 1
ATOM 2957 C CA . LEU A 1 371 ? 5.257 26.154 -10.333 1.00 37.20 388 LEU A CA 1
ATOM 2958 C C . LEU A 1 371 ? 6.289 26.545 -11.385 1.00 38.22 388 LEU A C 1
ATOM 2959 O O . LEU A 1 371 ? 6.654 27.722 -11.479 1.00 37.00 388 LEU A O 1
ATOM 2964 N N . THR A 1 372 ? 6.775 25.584 -12.170 1.00 43.37 389 THR A N 1
ATOM 2965 C CA . THR A 1 372 ? 7.721 25.849 -13.249 1.00 51.98 389 THR A CA 1
ATOM 2966 C C . THR A 1 372 ? 7.039 26.156 -14.576 1.00 51.49 389 THR A C 1
ATOM 2967 O O . THR A 1 372 ? 7.732 26.284 -15.592 1.00 52.11 389 THR A O 1
ATOM 2971 N N . ARG A 1 373 ? 5.707 26.250 -14.592 1.00 42.83 390 ARG A N 1
ATOM 2972 C CA . ARG A 1 373 ? 4.929 26.554 -15.795 1.00 49.50 390 ARG A CA 1
ATOM 2973 C C . ARG A 1 373 ? 5.069 25.477 -16.869 1.00 51.93 390 ARG A C 1
ATOM 2974 O O . ARG A 1 373 ? 4.952 25.758 -18.063 1.00 47.32 390 ARG A O 1
ATOM 2982 N N . GLN A 1 374 ? 5.306 24.233 -16.459 1.00 50.91 391 GLN A N 1
ATOM 2983 C CA . GLN A 1 374 ? 5.263 23.111 -17.387 1.00 46.57 391 GLN A CA 1
ATOM 2984 C C . GLN A 1 374 ? 3.850 22.591 -17.605 1.00 43.98 391 GLN A C 1
ATOM 2985 O O . GLN A 1 374 ? 3.623 21.817 -18.540 1.00 58.19 391 GLN A O 1
ATOM 2991 N N . THR A 1 375 ? 2.905 22.986 -16.760 1.00 46.40 392 THR A N 1
ATOM 2992 C CA . THR A 1 375 ? 1.513 22.603 -16.906 1.00 34.02 392 THR A CA 1
ATOM 2993 C C . THR A 1 375 ? 0.665 23.671 -16.233 1.00 47.82 392 THR A C 1
ATOM 2994 O O . THR A 1 375 ? 1.174 24.535 -15.514 1.00 47.83 392 THR A O 1
ATOM 2998 N N . THR A 1 376 ? -0.637 23.613 -16.481 1.00 43.02 393 THR A N 1
ATOM 2999 C CA . THR A 1 376 ? -1.564 24.516 -15.817 1.00 44.02 393 THR A CA 1
ATOM 3000 C C . THR A 1 376 ? -1.999 23.942 -14.471 1.00 42.06 393 THR A C 1
ATOM 3001 O O . THR A 1 376 ? -1.908 22.737 -14.221 1.00 44.19 393 THR A O 1
ATOM 3005 N N . SER A 1 377 ? -2.485 24.832 -13.602 1.00 43.91 394 SER A N 1
ATOM 3006 C CA . SER A 1 377 ? -3.005 24.401 -12.307 1.00 42.59 394 SER A CA 1
ATOM 3007 C C . SER A 1 377 ? -4.144 23.404 -12.474 1.00 40.13 394 SER A C 1
ATOM 3008 O O . SER A 1 377 ? -4.263 22.453 -11.694 1.00 36.05 394 SER A O 1
ATOM 3011 N N . GLU A 1 378 ? -4.994 23.608 -13.486 1.00 43.07 395 GLU A N 1
ATOM 3012 C CA . GLU A 1 378 ? -6.110 22.698 -13.724 1.00 46.05 395 GLU A CA 1
ATOM 3013 C C . GLU A 1 378 ? -5.615 21.295 -14.058 1.00 41.22 395 GLU A C 1
ATOM 3014 O O . GLU A 1 378 ? -6.091 20.307 -13.487 1.00 48.54 395 GLU A O 1
ATOM 3020 N N . ASP A 1 379 ? -4.655 21.190 -14.983 1.00 35.32 396 ASP A N 1
ATOM 3021 C CA . ASP A 1 379 ? -4.139 19.878 -15.365 1.00 50.18 396 ASP A CA 1
ATOM 3022 C C . ASP A 1 379 ? -3.421 19.211 -14.202 1.00 40.43 396 ASP A C 1
ATOM 3023 O O . ASP A 1 379 ? -3.549 17.998 -13.998 1.00 43.02 396 ASP A O 1
ATOM 3028 N N . ALA A 1 380 ? -2.654 19.987 -13.432 1.00 36.96 397 ALA A N 1
ATOM 3029 C CA . ALA A 1 380 ? -1.948 19.416 -12.291 1.00 42.12 397 ALA A CA 1
ATOM 3030 C C . ALA A 1 380 ? -2.924 18.805 -11.292 1.00 38.25 397 ALA A C 1
ATOM 3031 O O . ALA A 1 380 ? -2.723 17.678 -10.824 1.00 39.24 397 ALA A O 1
ATOM 3033 N N . ILE A 1 381 ? -4.005 19.520 -10.974 1.00 38.32 398 ILE A N 1
ATOM 3034 C CA . ILE A 1 381 ? -4.956 19.020 -9.987 1.00 35.47 398 ILE A CA 1
ATOM 3035 C C . ILE A 1 381 ? -5.698 17.800 -10.520 1.00 41.87 398 ILE A C 1
ATOM 3036 O O . ILE A 1 381 ? -5.873 16.805 -9.804 1.00 40.91 398 ILE A O 1
ATOM 3041 N N . LYS A 1 382 ? -6.141 17.850 -11.783 1.00 44.39 399 LYS A N 1
ATOM 3042 C CA . LYS A 1 382 ? -6.836 16.707 -12.371 1.00 43.82 399 LYS A CA 1
ATOM 3043 C C . LYS A 1 382 ? -5.951 15.468 -12.377 1.00 41.13 399 LYS A C 1
ATOM 3044 O O . LYS A 1 382 ? -6.411 14.363 -12.068 1.00 38.31 399 LYS A O 1
ATOM 3050 N N . ASN A 1 383 ? -4.674 15.635 -12.720 1.00 36.85 400 ASN A N 1
ATOM 3051 C CA . ASN A 1 383 ? -3.768 14.493 -12.767 1.00 40.31 400 ASN A CA 1
ATOM 3052 C C . ASN A 1 383 ? -3.491 13.937 -11.375 1.00 41.36 400 ASN A C 1
ATOM 3053 O O . ASN A 1 383 ? -3.387 12.716 -11.200 1.00 48.05 400 ASN A O 1
ATOM 3058 N N . ILE A 1 384 ? -3.357 14.815 -10.376 1.00 34.55 401 ILE A N 1
ATOM 3059 C CA . ILE A 1 384 ? -3.172 14.354 -9.002 1.00 42.73 401 ILE A CA 1
ATOM 3060 C C . ILE A 1 384 ? -4.365 13.519 -8.563 1.00 35.46 401 ILE A C 1
ATOM 3061 O O . ILE A 1 384 ? -4.211 12.419 -8.021 1.00 36.52 401 ILE A O 1
ATOM 3066 N N . ALA A 1 385 ? -5.576 14.027 -8.801 1.00 40.60 402 ALA A N 1
ATOM 3067 C CA . ALA A 1 385 ? -6.779 13.296 -8.414 1.00 37.95 402 ALA A CA 1
ATOM 3068 C C . ALA A 1 385 ? -6.837 11.940 -9.102 1.00 42.15 402 ALA A C 1
ATOM 3069 O O . ALA A 1 385 ? -7.135 10.921 -8.469 1.00 42.90 402 ALA A O 1
ATOM 3071 N N . LYS A 1 386 ? -6.536 11.913 -10.401 1.00 42.25 403 LYS A N 1
ATOM 3072 C CA . LYS A 1 386 ? -6.567 10.666 -11.158 1.00 44.92 403 LYS A CA 1
ATOM 3073 C C . LYS A 1 386 ? -5.573 9.656 -10.595 1.00 44.37 403 LYS A C 1
ATOM 3074 O O . LYS A 1 386 ? -5.928 8.502 -10.328 1.00 36.37 403 LYS A O 1
ATOM 3080 N N . GLU A 1 387 ? -4.322 10.081 -10.385 1.00 38.34 404 GLU A N 1
ATOM 3081 C CA . GLU A 1 387 ? -3.305 9.172 -9.862 1.00 34.03 404 GLU A CA 1
ATOM 3082 C C . GLU A 1 387 ? -3.620 8.730 -8.438 1.00 45.78 404 GLU A C 1
ATOM 3083 O O . GLU A 1 387 ? -3.452 7.552 -8.097 1.00 42.22 404 GLU A O 1
ATOM 3089 N N . LEU A 1 388 ? -4.061 9.658 -7.583 1.00 40.42 405 LEU A N 1
ATOM 3090 C CA . LEU A 1 388 ? -4.378 9.279 -6.210 1.00 45.90 405 LEU A CA 1
ATOM 3091 C C . LEU A 1 388 ? -5.495 8.244 -6.157 1.00 42.83 405 LEU A C 1
ATOM 3092 O O . LEU A 1 388 ? -5.493 7.381 -5.273 1.00 44.63 405 LEU A O 1
ATOM 3097 N N . LYS A 1 389 ? -6.447 8.300 -7.093 1.00 45.51 406 LYS A N 1
ATOM 3098 C CA . LYS A 1 389 ? -7.523 7.315 -7.090 1.00 46.24 406 LYS A CA 1
ATOM 3099 C C . LYS A 1 389 ? -7.005 5.930 -7.450 1.00 49.83 406 LYS A C 1
ATOM 3100 O O . LYS A 1 389 ? -7.481 4.930 -6.901 1.00 48.11 406 LYS A O 1
ATOM 3106 N N . PHE A 1 390 ? -6.022 5.850 -8.346 1.00 45.56 407 PHE A N 1
ATOM 3107 C CA . PHE A 1 390 ? -5.373 4.570 -8.612 1.00 44.25 407 PHE A CA 1
ATOM 3108 C C . PHE A 1 390 ? -4.594 4.089 -7.394 1.00 52.44 407 PHE A C 1
ATOM 3109 O O . PHE A 1 390 ? -4.677 2.915 -7.013 1.00 47.75 407 PHE A O 1
ATOM 3117 N N . LEU A 1 391 ? -3.829 4.988 -6.767 1.00 51.54 408 LEU A N 1
ATOM 3118 C CA . LEU A 1 391 ? -2.995 4.602 -5.633 1.00 44.02 408 LEU A CA 1
ATOM 3119 C C . LEU A 1 391 ? -3.824 4.205 -4.417 1.00 52.33 408 LEU A C 1
ATOM 3120 O O . LEU A 1 391 ? -3.360 3.419 -3.583 1.00 52.15 408 LEU A O 1
ATOM 3125 N N . LEU A 1 392 ? -5.040 4.725 -4.293 1.00 49.40 409 LEU A N 1
ATOM 3126 C CA . LEU A 1 392 ? -5.881 4.434 -3.141 1.00 59.80 409 LEU A CA 1
ATOM 3127 C C . LEU A 1 392 ? -7.014 3.466 -3.459 1.00 60.57 409 LEU A C 1
ATOM 3128 O O . LEU A 1 392 ? -7.837 3.190 -2.582 1.00 59.74 409 LEU A O 1
ATOM 3133 N N . GLY A 1 393 ? -7.071 2.942 -4.683 1.00 63.04 410 GLY A N 1
ATOM 3134 C CA . GLY A 1 393 ? -8.060 1.949 -5.054 1.00 55.62 410 GLY A CA 1
ATOM 3135 C C . GLY A 1 393 ? -9.492 2.447 -5.071 1.00 56.29 410 GLY A C 1
ATOM 3136 O O . GLY A 1 393 ? -10.382 1.800 -4.512 1.00 65.95 410 GLY A O 1
ATOM 3137 N N . GLN A 1 394 ? -9.732 3.583 -5.718 1.00 68.22 411 GLN A N 1
ATOM 3138 C CA . GLN A 1 394 ? -11.073 4.163 -5.771 1.00 67.80 411 GLN A CA 1
ATOM 3139 C C . GLN A 1 394 ? -11.536 4.384 -7.206 1.00 71.15 411 GLN A C 1
ATOM 3140 O O . GLN A 1 394 ? -10.947 3.853 -8.147 1.00 72.26 411 GLN A O 1
#

Radius of gyration: 21.58 Å; Cα contacts (8 Å, |Δi|>4): 750; chains: 1; bounding box: 39×62×57 Å

Foldseek 3Di:
DAEAEEEDDDDVLLVVLVVVLQVVLCVVVVVYHYHYDYADPDLVSGVVVVVVCVVVVPQPHFKYKFWLQAQLQCQVFFDFCQVCCVVLPVVQFQVQSQVSQQHPNTRFFAAFFKKWKWKKFQQVLCVVVPHPDDDAEPVSLLVSLLVSCVVVVFAEEAEAQELDLRNVQVLVQLLQLLPHDQADPVGAGGLLDVSSLVSLVVLLCCCPPSNRYDLCSRHDDQVNQLVCVQQVRYGMYIHMPVSCCVSQDDPTPSNPRMDIGFDHGYDVGHGEIEMTHITMTGGPSHDPVNNVVNSSSRSSCLPLVNQLSCCLRVVTAHRRLCNLVDVVCCVSPVVSNRCSNRSSRYHYDDRHSPVVVLSNLLSVLSSCCNVVVDRSNVSSVSSSVVVCVVVVD

InterPro domains:
  IPR006059 Bacterial-type extracellular solute-binding protein [PF01547] (38-325)
  IPR050490 Bacterial solute-binding protein 1 [PTHR43649] (1-407)

CATH classification: 3.40.190.10

Secondary structure (DSSP, 8-state):
-EEEEEEE---HHHHHHHHHHHHHHHHH-TTEEEEEEE--SSSHHHHHHHHHHHHTT-S--SEEEEETT-HHHHGGGB---GGGTTTTTGGGB-HHHHHHTEETTEE--EEEEEEE-EEEEEHHHHHHTT--S--SBHHHHHHHHHHHHHHHTSEEEE---SSSHHHHHHHHHHHHHTT--SB-TT--B---SHHHHHHHHHHHHHHHTS--S-GGGGG--HHHHHHHHHTT-EEEEEE-TTHHHHHTSTT-TTTT-EEEEPPPBPTT----EEEEEEEEEEBTTS-HHHHHHHHHHHHHHTSHHHHHHHHHHH-PEESBGGGGG-HHHHHH-HHHHHTHHHHTTEEPPP--TTHHHHHHHHHHHHHHHHTTSS-HHHHHHHHHHHHHHHTT-

Nearest PDB structures (foldseek):
  6dtq-assembly4_D  TM=8.264E-01  e=2.140E-69  Thermotoga maritima MSB8
  6jar-assembly1_A  TM=8.132E-01  e=4.038E-39  Thermus thermophilus HB8
  6jaq-assembly1_A  TM=8.074E-01  e=7.786E-39  Thermus thermophilus HB8
  6jaz-assembly1_A  TM=8.094E-01  e=4.738E-38  Thermus thermophilus HB8
  4g68-assembly1_A  TM=6.861E-01  e=9.419E-20  Caldanaerobius